Protein AF-A0A3N5VFF6-F1 (afdb_monomer_lite)

pLDDT: mean 72.73, std 22.69, range [23.36, 98.69]

Sequence (533 aa):
MACASLFPSVSPDNQRVAYLEDASLKVKDLASQAVVARWHVPFNTWGRPAWSPTGQELCLGAGSSVGDRTGLWIYRLDHTEPVKVLSSQIMAASWAPDGTKRIFGLRPPYFELWAAKLDPALSTMQALGPGQTLYDHWYQMLRLYTRRIEADPQDAYAYSDRGRYYDYWHERTKADADMRRWSAVMTSRSPSGSRFGTPRGLRRVIDMPFDCELVFSAERPVNAIPTMSVAFGQKGRCEMKLFEIPMIVVSLCGLGVLSSSDGSSVYADVAFGKPVDVKTVIPAINYKHDEALILSYDGLEMYFDSDRPGCHGVADLWLIRRDSIDAEWGPVENLGPVVNAPAPAWEGAPTISVDGLTLYFCSNRSGGQGSVDLYMITRATKKDPWGPPVNLGPKVNSSSFESCPSISSDELELYFQSNRPGGYGGFDVYVSRRATVNGPWGDAVNLGPVVNSAFNDTGLCLSPDGRLLLVQDYGTPRPGGYGGGDLWMTWRASPSNAWGPPVNLGPAINGPGMEASARISPDGSTLYFATIS

Secondary structure (DSSP, 8-state):
--------EE-TTSSEEEEEETTEEEEEETTT--EEEEEE--S---SPPEEPTTSSEEEEEE--SSSTT-EEEEEETT-SS-EEEE-S-EEEEEE-TTSSEEEEEEPTT---EEEEE--TTS-HHHHH-SPPPHHHHHHHHHHHHHHHHHH-TT-HHHHHHHHHHHHHTT-HHHHHHHHHHHHHHHHTT--TT---------------S-------B----BTTB-EEEEEE--TT----EEEEEETTSGGGGGGS----------S----PPPP--HHHH-TT--TTTEEEEEE-TTSSEEEEEE--TT-SSSSEEEEEE-SSTTSPP---EE--TTTSPPTT--EEEEEE-TTS-EEEEEE--TT-SSSBEEEEEE-SSTTSPP---EE--TTT--SSBEEEEEE-TTS-EEEEEE--TT-SSSSEEEEEE-SSTTSPPPPPEE--TTT--SS-EEEEEE-TTS-EEEEEE-SSPPTT--SSB-EEEEE-SSTTSPP---EE--TTT--SSEEEEEEE-TTS--EEEEEE-

Radius of gyration: 28.31 Å; chains: 1; bounding box: 68×70×82 Å

Structure (mmCIF, N/CA/C/O backbone):
data_AF-A0A3N5VFF6-F1
#
_entry.id   AF-A0A3N5VFF6-F1
#
loop_
_atom_site.group_PDB
_atom_site.id
_atom_site.type_symbol
_atom_site.label_atom_id
_atom_site.label_alt_id
_atom_site.label_comp_id
_atom_site.label_asym_id
_atom_site.label_entity_id
_atom_site.label_seq_id
_atom_site.pdbx_PDB_ins_code
_atom_site.Cartn_x
_atom_site.Cartn_y
_atom_site.Cartn_z
_atom_site.occupancy
_atom_site.B_iso_or_equiv
_atom_site.auth_seq_id
_atom_site.auth_comp_id
_atom_site.auth_asym_id
_atom_site.auth_atom_id
_atom_site.pdbx_PDB_model_num
ATOM 1 N N . MET A 1 1 ? -41.816 10.673 -29.113 1.00 23.36 1 MET A N 1
ATOM 2 C CA . MET A 1 1 ? -41.163 11.056 -30.384 1.00 23.36 1 MET A CA 1
ATOM 3 C C . MET A 1 1 ? -39.739 11.473 -30.068 1.00 23.36 1 MET A C 1
ATOM 5 O O . MET A 1 1 ? -39.539 12.169 -29.082 1.00 23.36 1 MET A O 1
ATOM 9 N N . ALA A 1 2 ? -38.780 10.922 -30.809 1.00 26.72 2 ALA A N 1
ATOM 10 C CA . ALA A 1 2 ? -37.349 10.988 -30.538 1.00 26.72 2 ALA A CA 1
ATOM 11 C C . ALA A 1 2 ? -36.836 12.434 -30.495 1.00 26.72 2 ALA A C 1
ATOM 13 O O . ALA A 1 2 ? -36.982 13.173 -31.463 1.00 26.72 2 ALA A O 1
ATOM 14 N N . CYS A 1 3 ? -36.205 12.822 -29.387 1.00 25.45 3 CYS A N 1
ATOM 15 C CA . CYS A 1 3 ? -35.362 14.010 -29.361 1.00 25.45 3 CYS A CA 1
ATOM 16 C C . CYS A 1 3 ? -34.027 13.604 -30.005 1.00 25.45 3 CYS A C 1
ATOM 18 O O . CYS A 1 3 ? -33.113 13.152 -29.321 1.00 25.45 3 CYS A O 1
ATOM 20 N N . ALA A 1 4 ? -33.975 13.623 -31.339 1.00 29.42 4 ALA A N 1
ATOM 21 C CA . ALA A 1 4 ? -32.747 13.420 -32.093 1.00 29.42 4 ALA A CA 1
ATOM 22 C C . ALA A 1 4 ? -31.858 14.655 -31.892 1.00 29.42 4 ALA A C 1
ATOM 24 O O . ALA A 1 4 ? -32.219 15.759 -32.301 1.00 29.42 4 ALA A O 1
ATOM 25 N N . SER A 1 5 ? -30.710 14.493 -31.237 1.00 36.16 5 SER A N 1
ATOM 26 C CA . SER A 1 5 ? -29.667 15.515 -31.210 1.00 36.16 5 SER A CA 1
ATOM 27 C C . SER A 1 5 ? -29.128 15.705 -32.640 1.00 36.16 5 SER A C 1
ATOM 29 O O . SER A 1 5 ? -28.378 14.893 -33.173 1.00 36.16 5 SER A O 1
ATOM 31 N N . LEU A 1 6 ? -29.571 16.796 -33.269 1.00 46.31 6 LEU A N 1
ATOM 32 C CA . LEU A 1 6 ? -29.432 17.216 -34.677 1.00 46.31 6 LEU A CA 1
ATOM 33 C C . LEU A 1 6 ? -28.010 17.578 -35.145 1.00 46.31 6 LEU A C 1
ATOM 35 O O . LEU A 1 6 ? -27.829 18.390 -36.049 1.00 46.31 6 LEU A O 1
ATOM 39 N N . PHE A 1 7 ? -26.971 17.036 -34.526 1.00 54.41 7 PHE A N 1
ATOM 40 C CA . PHE A 1 7 ? -25.658 17.659 -34.592 1.00 54.41 7 PHE A CA 1
ATOM 41 C C . PHE A 1 7 ? -24.614 16.750 -35.266 1.00 54.41 7 PHE A C 1
ATOM 43 O O . PHE A 1 7 ? -23.902 16.025 -34.566 1.00 54.41 7 PHE A O 1
ATOM 50 N N . PRO A 1 8 ? -24.485 16.806 -36.611 1.00 61.19 8 PRO A N 1
ATOM 51 C CA . PRO A 1 8 ? -23.502 16.025 -37.364 1.00 61.19 8 PRO A CA 1
ATOM 52 C C . PRO A 1 8 ? -22.068 16.370 -36.947 1.00 61.19 8 PRO A C 1
ATOM 54 O O . PRO A 1 8 ? -21.819 17.472 -36.455 1.00 61.19 8 PRO A O 1
ATOM 57 N N . SER A 1 9 ? -21.116 15.470 -37.155 1.00 57.06 9 SER A N 1
ATOM 58 C CA . SER A 1 9 ? -19.691 15.725 -36.929 1.00 57.06 9 SER A CA 1
ATOM 59 C C . SER A 1 9 ? -18.876 15.407 -38.170 1.00 57.06 9 SER A C 1
ATOM 61 O O . SER A 1 9 ? -19.140 14.432 -38.872 1.00 57.06 9 SER A O 1
ATOM 63 N N . VAL A 1 10 ? -17.889 16.247 -38.455 1.00 61.72 10 VAL A N 1
ATOM 64 C CA . VAL A 1 10 ? -17.024 16.116 -39.630 1.00 61.72 10 VAL A CA 1
ATOM 65 C C . VAL A 1 10 ? -15.734 15.409 -39.219 1.00 61.72 10 VAL A C 1
ATOM 67 O O . VAL A 1 10 ? -15.238 15.643 -38.115 1.00 61.72 10 VAL A O 1
ATOM 70 N N . SER A 1 11 ? -15.237 14.509 -40.066 1.00 60.34 11 SER A N 1
ATOM 71 C CA . SER A 1 11 ? -13.985 13.788 -39.834 1.00 60.34 11 SER A CA 1
ATOM 72 C C . SER A 1 11 ? -12.781 14.743 -39.826 1.00 60.34 11 SER A C 1
ATOM 74 O O . SER A 1 11 ? -12.844 15.799 -40.455 1.00 60.34 11 SER A O 1
ATOM 76 N N . PRO A 1 12 ? -11.663 14.396 -39.158 1.00 58.72 12 PRO A N 1
ATOM 77 C CA . PRO A 1 12 ? -10.485 15.271 -39.065 1.00 58.72 12 PRO A CA 1
ATOM 78 C C . PRO A 1 12 ? -9.876 15.679 -40.416 1.00 58.72 12 PRO A C 1
ATOM 80 O O . PRO A 1 12 ? -9.291 16.751 -40.532 1.00 58.72 12 PRO A O 1
ATOM 83 N N . ASP A 1 13 ? -10.041 14.846 -41.447 1.00 67.38 13 ASP A N 1
ATOM 84 C CA . ASP A 1 13 ? -9.607 15.105 -42.828 1.00 67.38 13 ASP A CA 1
ATOM 85 C C . ASP A 1 13 ? -10.605 15.951 -43.650 1.00 67.38 13 ASP A C 1
ATOM 87 O O . ASP A 1 13 ? -10.370 16.237 -44.827 1.00 67.38 13 ASP A O 1
ATOM 91 N N . ASN A 1 14 ? -11.727 16.349 -43.043 1.00 65.06 14 ASN A N 1
ATOM 92 C CA . ASN A 1 14 ? -12.839 17.071 -43.659 1.00 65.06 14 ASN A CA 1
ATOM 93 C C . ASN A 1 14 ? -13.476 16.378 -44.878 1.00 65.06 14 ASN A C 1
ATOM 95 O O . ASN A 1 14 ? -14.142 17.039 -45.674 1.00 65.06 14 ASN A O 1
ATOM 99 N N . GLN A 1 15 ? -13.308 15.062 -45.039 1.00 68.19 15 GLN A N 1
ATOM 100 C CA . GLN A 1 15 ? -13.868 14.324 -46.178 1.00 68.19 15 GLN A CA 1
ATOM 101 C C . GLN A 1 15 ? -15.233 13.695 -45.884 1.00 68.19 15 GLN A C 1
ATOM 103 O O . GLN A 1 15 ? -15.997 13.412 -46.806 1.00 68.19 15 GLN A O 1
ATOM 108 N N . ARG A 1 16 ? -15.569 13.450 -44.614 1.00 73.56 16 ARG A N 1
ATOM 109 C CA . ARG A 1 16 ? -16.744 12.659 -44.223 1.00 73.56 16 ARG A CA 1
ATOM 110 C C . ARG A 1 16 ? -17.539 13.345 -43.124 1.00 73.56 16 ARG A C 1
ATOM 112 O O . ARG A 1 16 ? -16.998 14.067 -42.294 1.00 73.56 16 ARG A O 1
ATOM 119 N N . VAL A 1 17 ? -18.841 13.080 -43.091 1.00 72.75 17 VAL A N 1
ATOM 120 C CA . VAL A 1 17 ? -19.748 13.561 -42.045 1.00 72.75 17 VAL A CA 1
ATOM 121 C C . VAL A 1 17 ? -20.517 12.402 -41.422 1.00 72.75 17 VAL A C 1
ATOM 123 O O . VAL A 1 17 ? -21.124 11.598 -42.127 1.00 72.75 17 VAL A O 1
ATOM 126 N N . ALA A 1 18 ? -20.494 12.318 -40.095 1.00 72.88 18 ALA A N 1
ATOM 127 C CA . ALA A 1 18 ? -21.258 11.363 -39.307 1.00 72.88 18 ALA A CA 1
ATOM 128 C C . ALA A 1 18 ? -22.500 12.028 -38.714 1.00 72.88 18 ALA A C 1
ATOM 130 O O . ALA A 1 18 ? -22.427 13.139 -38.187 1.00 72.88 18 ALA A O 1
ATOM 131 N N . TYR A 1 19 ? -23.646 11.358 -38.782 1.00 71.94 19 TYR A N 1
ATOM 132 C CA . TYR A 1 19 ? -24.912 11.885 -38.278 1.00 71.94 19 TYR A CA 1
ATOM 133 C C . TYR A 1 19 ? -25.881 10.769 -37.887 1.00 71.94 19 TYR A C 1
ATOM 135 O O . TYR A 1 19 ? -25.772 9.633 -38.350 1.00 71.94 19 TYR A O 1
ATOM 143 N N . LEU A 1 20 ? -26.828 11.100 -37.009 1.00 72.31 20 LEU A N 1
ATOM 144 C CA . LEU A 1 20 ? -27.875 10.184 -36.566 1.00 72.31 20 LEU A CA 1
ATOM 145 C C . LEU A 1 20 ? -29.160 10.444 -37.351 1.00 72.31 20 LEU A C 1
ATOM 147 O O . LEU A 1 20 ? -29.644 11.571 -37.399 1.00 72.31 20 LEU A O 1
ATOM 151 N N . GLU A 1 21 ? -29.717 9.393 -37.942 1.00 78.00 21 GLU A N 1
ATOM 152 C CA . GLU A 1 21 ? -30.969 9.434 -38.700 1.00 78.00 21 GLU A CA 1
ATOM 153 C C . GLU A 1 21 ? -31.677 8.080 -38.570 1.00 78.00 21 GLU A C 1
ATOM 155 O O . GLU A 1 21 ? -31.049 7.034 -38.748 1.00 78.00 21 GLU A O 1
ATOM 160 N N . ASP A 1 22 ? -32.972 8.087 -38.241 1.00 76.12 22 ASP A N 1
ATOM 161 C CA . ASP A 1 22 ? -33.817 6.888 -38.114 1.00 76.12 22 ASP A CA 1
ATOM 162 C C . ASP A 1 22 ? -33.190 5.762 -37.271 1.00 76.12 22 ASP A C 1
ATOM 164 O O . ASP A 1 22 ? -33.013 4.630 -37.729 1.00 76.12 22 ASP A O 1
ATOM 168 N N . ALA A 1 23 ? -32.785 6.091 -36.036 1.00 76.25 23 ALA A N 1
ATOM 169 C CA . ALA A 1 23 ? -32.113 5.167 -35.110 1.00 76.25 23 ALA A CA 1
ATOM 170 C C . ALA A 1 23 ? -30.872 4.476 -35.717 1.00 76.25 23 ALA A C 1
ATOM 172 O O . ALA A 1 23 ? -30.530 3.347 -35.362 1.00 76.25 23 ALA A O 1
ATOM 173 N N . SER A 1 24 ? -30.208 5.141 -36.663 1.00 83.69 24 SER A N 1
ATOM 174 C CA . SER A 1 24 ? -28.964 4.689 -37.276 1.00 83.69 24 SER A CA 1
ATOM 175 C C . SER A 1 24 ? -27.901 5.778 -37.181 1.00 83.69 24 SER A C 1
ATOM 177 O O . SER A 1 24 ? -28.198 6.951 -37.398 1.00 83.69 24 SER A O 1
ATOM 179 N N . LEU A 1 25 ? -26.655 5.388 -36.927 1.00 87.38 25 LEU A N 1
ATOM 180 C CA . LEU A 1 25 ? -25.487 6.231 -37.169 1.00 87.38 25 LEU A CA 1
ATOM 181 C C . LEU A 1 25 ? -25.057 6.017 -38.619 1.00 87.38 25 LEU A C 1
ATOM 183 O O . LEU A 1 25 ? -24.777 4.884 -39.014 1.00 87.38 25 LEU A O 1
ATOM 187 N N . LYS A 1 26 ? -25.033 7.085 -39.414 1.00 86.12 26 LYS A N 1
ATOM 188 C CA . LYS A 1 26 ? -24.622 7.072 -40.822 1.00 86.12 26 LYS A CA 1
ATOM 189 C C . LYS A 1 26 ? -23.369 7.916 -41.003 1.00 86.12 26 LYS A C 1
ATOM 191 O O . LYS A 1 26 ? -23.223 8.946 -40.349 1.00 86.12 26 LYS A O 1
ATOM 196 N N . VAL A 1 27 ? -22.504 7.501 -41.922 1.00 85.19 27 VAL A N 1
ATOM 197 C CA . VAL A 1 27 ? -21.345 8.275 -42.381 1.00 85.19 27 VAL A CA 1
ATOM 198 C C . VAL A 1 27 ? -21.476 8.497 -43.873 1.00 85.19 27 VAL A C 1
ATOM 200 O O . VAL A 1 27 ? -21.648 7.543 -44.630 1.00 85.19 27 VAL A O 1
ATOM 203 N N . LYS A 1 28 ? -21.389 9.755 -44.293 1.00 82.75 28 LYS A N 1
ATOM 204 C CA . LYS A 1 28 ? -21.497 10.176 -45.687 1.00 82.75 28 LYS A CA 1
ATOM 205 C C . LYS A 1 28 ? -20.187 10.798 -46.143 1.00 82.75 28 LYS A C 1
ATOM 207 O O . LYS A 1 28 ? -19.616 11.618 -45.429 1.00 82.75 28 LYS A O 1
ATOM 212 N N . ASP A 1 29 ? -19.734 10.412 -47.324 1.00 81.19 29 ASP A N 1
ATOM 213 C CA . ASP A 1 29 ? -18.631 11.071 -48.012 1.00 81.19 29 ASP A CA 1
ATOM 214 C C . ASP A 1 29 ? -19.119 12.406 -48.593 1.00 81.19 29 ASP A C 1
ATOM 216 O O . ASP A 1 29 ? -20.156 12.467 -49.258 1.00 81.19 29 ASP A O 1
ATOM 220 N N . LEU A 1 30 ? -18.419 13.497 -48.288 1.00 66.56 30 LEU A N 1
ATOM 221 C CA . LEU A 1 30 ? -18.869 14.849 -48.620 1.00 66.56 30 LEU A CA 1
ATOM 222 C C . LEU A 1 30 ? -18.710 15.171 -50.110 1.00 66.56 30 LEU A C 1
ATOM 224 O O . LEU A 1 30 ? -19.496 15.958 -50.636 1.00 66.56 30 LEU A O 1
ATOM 228 N N . ALA A 1 31 ? -17.757 14.552 -50.808 1.00 73.75 31 ALA A N 1
ATOM 229 C CA . ALA A 1 31 ? -17.547 14.787 -52.235 1.00 73.75 31 ALA A CA 1
ATOM 230 C C . ALA A 1 31 ? -18.576 14.035 -53.095 1.00 73.75 31 ALA A C 1
ATOM 232 O O . ALA A 1 31 ? -19.268 14.630 -53.918 1.00 73.75 31 ALA A O 1
ATOM 233 N N . SER A 1 32 ? -18.712 12.727 -52.879 1.00 88.75 32 SER A N 1
ATOM 234 C CA . SER A 1 32 ? -19.606 11.851 -53.649 1.00 88.75 32 SER A CA 1
ATOM 235 C C . SER A 1 32 ? -21.053 11.864 -53.165 1.00 88.75 32 SER A C 1
ATOM 237 O O . SER A 1 32 ? -21.944 11.392 -53.867 1.00 88.75 32 SER A O 1
ATOM 239 N N . GLN A 1 33 ? -21.293 12.365 -51.950 1.00 82.50 33 GLN A N 1
ATOM 240 C CA . GLN A 1 33 ? -22.573 12.282 -51.249 1.00 82.50 33 GLN A CA 1
ATOM 241 C C . GLN A 1 33 ? -23.048 10.836 -50.980 1.00 82.50 33 GLN A C 1
ATOM 243 O O . GLN A 1 33 ? -24.199 10.634 -50.582 1.00 82.50 33 GLN A O 1
ATOM 248 N N . ALA A 1 34 ? -22.190 9.826 -51.142 1.00 88.56 34 ALA A N 1
ATOM 249 C CA . ALA A 1 34 ? -22.526 8.435 -50.860 1.00 88.56 34 ALA A CA 1
ATOM 250 C C . ALA A 1 34 ? -22.461 8.131 -49.353 1.00 88.56 34 ALA A C 1
ATOM 252 O O . ALA A 1 34 ? -21.608 8.656 -48.635 1.00 88.56 34 ALA A O 1
ATOM 253 N N . VAL A 1 35 ? -23.347 7.257 -48.861 1.00 90.44 35 VAL A N 1
ATOM 254 C CA . VAL A 1 35 ? -23.246 6.714 -47.495 1.00 90.44 35 VAL A CA 1
ATOM 255 C C . VAL A 1 35 ? -22.198 5.607 -47.499 1.00 90.44 35 VAL A C 1
ATOM 257 O O . VAL A 1 35 ? -22.389 4.583 -48.148 1.00 90.44 35 VAL A O 1
ATOM 260 N N . VAL A 1 36 ? -21.102 5.822 -46.776 1.00 89.62 36 VAL A N 1
ATOM 261 C CA . VAL A 1 36 ? -19.944 4.916 -46.730 1.00 89.62 36 VAL A CA 1
ATOM 262 C C . VAL A 1 36 ? -19.963 3.982 -45.522 1.00 89.62 36 VAL A C 1
ATOM 264 O O . VAL A 1 36 ? -19.290 2.960 -45.545 1.00 89.62 36 VAL A O 1
ATOM 267 N N . ALA A 1 37 ? -20.755 4.286 -44.487 1.00 90.50 37 ALA A N 1
ATOM 268 C CA . ALA A 1 37 ? -21.008 3.366 -43.380 1.00 90.50 37 ALA A CA 1
ATOM 269 C C . ALA A 1 37 ? -22.364 3.625 -42.709 1.00 90.50 37 ALA A C 1
ATOM 271 O O . ALA A 1 37 ? -22.865 4.756 -42.697 1.00 90.50 37 ALA A O 1
ATOM 272 N N . ARG A 1 38 ? -22.965 2.571 -42.145 1.00 91.19 38 ARG A N 1
ATOM 273 C CA . ARG A 1 38 ? -24.251 2.629 -41.439 1.00 91.19 38 ARG A CA 1
ATOM 274 C C . ARG A 1 38 ? -24.315 1.581 -40.333 1.00 91.19 38 ARG A C 1
ATOM 276 O O . ARG A 1 38 ? -24.154 0.399 -40.612 1.00 91.19 38 ARG A O 1
ATOM 283 N N . TRP A 1 39 ? -24.675 2.005 -39.123 1.00 91.12 39 TRP A N 1
ATOM 284 C CA . TRP A 1 39 ? -24.912 1.118 -37.979 1.00 91.12 39 TRP A CA 1
ATOM 285 C C . TRP A 1 39 ? -26.257 1.392 -37.329 1.00 91.12 39 TRP A C 1
ATOM 287 O O . TRP A 1 39 ? -26.697 2.539 -37.259 1.00 91.12 39 TRP A O 1
ATOM 297 N N . HIS A 1 40 ? -26.890 0.345 -36.806 1.00 85.62 40 HIS A N 1
ATOM 298 C CA . HIS A 1 40 ? -28.091 0.486 -35.992 1.00 85.62 40 HIS A CA 1
ATOM 299 C C . HIS A 1 40 ? -27.741 0.961 -34.571 1.00 85.62 40 HIS A C 1
ATOM 301 O O . HIS A 1 40 ? -26.785 0.480 -33.964 1.00 85.62 40 HIS A O 1
ATOM 307 N N . VAL A 1 41 ? -28.519 1.903 -34.033 1.00 80.94 41 VAL A N 1
ATOM 308 C CA . VAL A 1 41 ? -28.325 2.521 -32.711 1.00 80.94 41 VAL A CA 1
ATOM 309 C C . VAL A 1 41 ? -29.626 2.378 -31.908 1.00 80.94 41 VAL A C 1
ATOM 311 O O . VAL A 1 41 ? -30.493 3.251 -31.967 1.00 80.94 41 VAL A O 1
ATOM 314 N N . PRO A 1 42 ? -29.812 1.275 -31.156 1.00 65.88 42 PRO A N 1
ATOM 315 C CA . PRO A 1 42 ? -31.091 0.939 -30.524 1.00 65.88 42 PRO A CA 1
ATOM 316 C C . PRO A 1 42 ? -31.298 1.622 -29.154 1.00 65.88 42 PRO A C 1
ATOM 318 O O . PRO A 1 42 ? -31.924 1.044 -28.256 1.00 65.88 42 PRO A O 1
ATOM 321 N N . PHE A 1 43 ? -30.730 2.818 -28.960 1.00 68.38 43 PHE A N 1
ATOM 322 C CA . PHE A 1 43 ? -30.728 3.565 -27.699 1.00 68.38 43 PHE A CA 1
ATOM 323 C C . PHE A 1 43 ? -30.753 5.084 -27.923 1.00 68.38 43 PHE A C 1
ATOM 325 O O . PHE A 1 43 ? -30.345 5.581 -28.970 1.00 68.38 43 PHE A O 1
ATOM 332 N N . ASN A 1 44 ? -31.200 5.833 -26.910 1.00 64.81 44 ASN A N 1
ATOM 333 C CA . ASN A 1 44 ? -31.160 7.294 -26.937 1.00 64.81 44 ASN A CA 1
ATOM 334 C C . ASN A 1 44 ? -29.751 7.801 -26.590 1.00 64.81 44 ASN A C 1
ATOM 336 O O . ASN A 1 44 ? -29.102 7.293 -25.671 1.00 64.81 44 ASN A O 1
ATOM 340 N N . THR A 1 45 ? -29.299 8.839 -27.291 1.00 61.28 45 THR A N 1
ATOM 341 C CA . THR A 1 45 ? -28.017 9.509 -27.038 1.00 61.28 45 THR A CA 1
ATOM 342 C C . THR A 1 45 ? -28.217 11.016 -26.909 1.00 61.28 45 THR A C 1
ATOM 344 O O . THR A 1 45 ? -29.097 11.589 -27.547 1.00 61.28 45 THR A O 1
ATOM 347 N N . TRP A 1 46 ? -27.430 11.643 -26.034 1.00 52.97 46 TRP A N 1
ATOM 348 C CA . TRP A 1 46 ? -27.443 13.091 -25.795 1.00 52.97 46 TRP A CA 1
ATOM 349 C C . TRP A 1 46 ? -26.205 13.782 -26.385 1.00 52.97 46 TRP A C 1
ATOM 351 O O . TRP A 1 46 ? -26.215 14.995 -26.580 1.00 52.97 46 TRP A O 1
ATOM 361 N N . GLY A 1 47 ? -25.151 13.017 -26.683 1.00 56.34 47 GLY A N 1
ATOM 362 C CA . GLY A 1 47 ? -23.919 13.501 -27.300 1.00 56.34 47 GLY A CA 1
ATOM 363 C C . GLY A 1 47 ? -23.968 13.475 -28.829 1.00 56.34 47 GLY A C 1
ATOM 364 O O . GLY A 1 47 ? -24.813 12.816 -29.435 1.00 56.34 47 GLY A O 1
ATOM 365 N N . ARG A 1 48 ? -23.035 14.199 -29.458 1.00 61.22 48 ARG A N 1
ATOM 366 C CA . ARG A 1 48 ? -22.748 14.077 -30.898 1.00 61.22 48 ARG A CA 1
ATOM 367 C C . ARG A 1 48 ? -21.914 12.814 -31.140 1.00 61.22 48 ARG A C 1
ATOM 369 O O . ARG A 1 48 ? -21.144 12.451 -30.249 1.00 61.22 48 ARG A O 1
ATOM 376 N N . PRO A 1 49 ? -21.981 12.187 -32.328 1.00 67.81 49 PRO A N 1
ATOM 377 C CA . PRO A 1 49 ? -20.938 11.260 -32.749 1.00 67.81 49 PRO A CA 1
ATOM 378 C C . PRO A 1 49 ? -19.604 12.009 -32.736 1.00 67.81 49 PRO A C 1
ATOM 380 O O . PRO A 1 49 ? -19.474 13.023 -33.415 1.00 67.81 49 PRO A O 1
ATOM 383 N N . ALA A 1 50 ? -18.630 11.571 -31.952 1.00 70.00 50 ALA A N 1
ATOM 384 C CA . ALA A 1 50 ? -17.286 12.146 -32.006 1.00 70.00 50 ALA A CA 1
ATOM 385 C C . ALA A 1 50 ? -16.423 11.298 -32.942 1.00 70.00 50 ALA A C 1
ATOM 387 O O . ALA A 1 50 ? -16.619 10.085 -32.978 1.00 70.00 50 ALA A O 1
ATOM 388 N N . TRP A 1 51 ? -15.492 11.914 -33.669 1.00 66.38 51 TRP A N 1
ATOM 389 C CA . TRP A 1 51 ? -14.505 11.210 -34.491 1.00 66.38 51 TRP A CA 1
ATOM 390 C C . TRP A 1 51 ? -13.223 10.961 -33.704 1.00 66.38 51 TRP A C 1
ATOM 392 O O . TRP A 1 51 ? -12.783 11.830 -32.948 1.00 66.38 51 TRP A O 1
ATOM 402 N N . SER A 1 52 ? -12.602 9.803 -33.923 1.00 73.06 52 SER A N 1
ATOM 403 C CA . SER A 1 52 ? -11.203 9.612 -33.558 1.00 73.06 52 SER A CA 1
ATOM 404 C C . SER A 1 52 ? -10.314 10.543 -34.392 1.00 73.06 52 SER A C 1
ATOM 406 O O . SER A 1 52 ? -10.671 10.871 -35.528 1.00 73.06 52 SER A O 1
ATOM 408 N N . PRO A 1 53 ? -9.121 10.918 -33.901 1.00 66.38 53 PRO A N 1
ATOM 409 C CA . PRO A 1 53 ? -8.168 11.725 -34.671 1.00 66.38 53 PRO A CA 1
ATOM 410 C C . PRO A 1 53 ? -7.721 11.074 -35.985 1.00 66.38 53 PRO A C 1
ATOM 412 O O . PRO A 1 53 ? -7.376 11.765 -36.936 1.00 66.38 53 PRO A O 1
ATOM 415 N N . THR A 1 54 ? -7.789 9.743 -36.068 1.00 75.38 54 THR A N 1
ATOM 416 C CA . THR A 1 54 ? -7.503 8.981 -37.292 1.00 75.38 54 THR A CA 1
ATOM 417 C C . THR A 1 54 ? -8.631 9.035 -38.327 1.00 75.38 54 THR A C 1
ATOM 419 O O . THR A 1 54 ? -8.440 8.602 -39.462 1.00 75.38 54 THR A O 1
ATOM 422 N N . GLY A 1 55 ? -9.829 9.498 -37.948 1.00 78.25 55 GLY A N 1
ATOM 423 C CA . GLY A 1 55 ? -11.013 9.511 -38.812 1.00 78.25 55 GLY A CA 1
ATOM 424 C C . GLY A 1 55 ? -11.561 8.123 -39.171 1.00 78.25 55 GLY A C 1
ATOM 425 O O . GLY A 1 55 ? -12.404 8.019 -40.059 1.00 78.25 55 GLY A O 1
ATOM 426 N N . GLN A 1 56 ? -11.088 7.056 -38.515 1.00 84.44 56 GLN A N 1
ATOM 427 C CA . GLN A 1 56 ? -11.525 5.674 -38.774 1.00 84.44 56 GLN A CA 1
ATOM 428 C C . GLN A 1 56 ? -12.551 5.157 -37.763 1.00 84.44 56 GLN A C 1
ATOM 430 O O . GLN A 1 56 ? -13.239 4.169 -38.031 1.00 84.44 56 GLN A O 1
ATOM 435 N N . GLU A 1 57 ? -12.678 5.823 -36.614 1.00 86.12 57 GLU A N 1
ATOM 436 C CA . GLU A 1 57 ? -13.588 5.424 -35.548 1.00 86.12 57 GLU A CA 1
ATOM 437 C C . GLU A 1 57 ? -14.491 6.583 -35.122 1.00 86.12 57 GLU A C 1
ATOM 439 O O . GLU A 1 57 ? -14.140 7.762 -35.205 1.00 86.12 57 GLU A O 1
ATOM 444 N N . LEU A 1 58 ? -15.668 6.220 -34.630 1.00 81.50 58 LEU A N 1
ATOM 445 C CA . LEU A 1 58 ? -16.677 7.103 -34.077 1.00 81.50 58 LEU A CA 1
ATOM 446 C C . LEU A 1 58 ? -17.115 6.594 -32.712 1.00 81.50 58 LEU A C 1
ATOM 448 O O . LEU A 1 58 ? -17.072 5.393 -32.436 1.00 81.50 58 LEU A O 1
ATOM 452 N N . CYS A 1 59 ? -17.572 7.498 -31.848 1.00 77.62 59 CYS A N 1
ATOM 453 C CA . CYS A 1 59 ? -18.150 7.083 -30.581 1.00 77.62 59 CYS A CA 1
ATOM 454 C C . CYS A 1 59 ? -19.404 7.818 -30.178 1.00 77.62 59 CYS A C 1
ATOM 456 O O . CYS A 1 59 ? -19.610 8.982 -30.522 1.00 77.62 59 CYS A O 1
ATOM 458 N N . LEU A 1 60 ? -20.217 7.098 -29.406 1.00 76.62 60 LEU A N 1
ATOM 459 C CA . LEU A 1 60 ? -21.460 7.584 -28.838 1.00 76.62 60 LEU A CA 1
ATOM 460 C C . LEU A 1 60 ? -21.623 7.093 -27.401 1.00 76.62 60 LEU A C 1
ATOM 462 O O . LEU A 1 60 ? -21.384 5.925 -27.091 1.00 76.62 60 LEU A O 1
ATOM 466 N N . GLY A 1 61 ? -22.078 7.999 -26.538 1.00 70.56 61 GLY A N 1
ATOM 467 C CA . GLY A 1 61 ? -22.600 7.655 -25.220 1.00 70.56 61 GLY A CA 1
ATOM 468 C C . GLY A 1 61 ? -24.068 7.244 -25.319 1.00 70.56 61 GLY A C 1
ATOM 469 O O . GLY A 1 61 ? -24.860 7.921 -25.980 1.00 70.56 61 GLY A O 1
ATOM 470 N N . ALA A 1 62 ? -24.435 6.142 -24.677 1.00 66.56 62 ALA A N 1
ATOM 471 C CA . ALA A 1 62 ? -25.793 5.623 -24.640 1.00 66.56 62 ALA A CA 1
ATOM 472 C C . ALA A 1 62 ? -26.426 5.837 -23.261 1.00 66.56 62 ALA A C 1
ATOM 474 O O . ALA A 1 62 ? -25.944 5.317 -22.251 1.00 66.56 62 ALA A O 1
ATOM 475 N N . GLY A 1 63 ? -27.554 6.551 -23.233 1.00 58.62 63 GLY A N 1
ATOM 476 C CA . GLY A 1 63 ? -28.374 6.747 -22.041 1.00 58.62 63 GLY A CA 1
ATOM 477 C C . GLY A 1 63 ? -29.731 6.065 -22.197 1.00 58.62 63 GLY A C 1
ATOM 478 O O . GLY A 1 63 ? -30.629 6.619 -22.827 1.00 58.62 63 GLY A O 1
ATOM 479 N N . SER A 1 64 ? -29.906 4.887 -21.596 1.00 52.75 64 SER A N 1
ATOM 480 C CA . SER A 1 64 ? -31.194 4.183 -21.511 1.00 5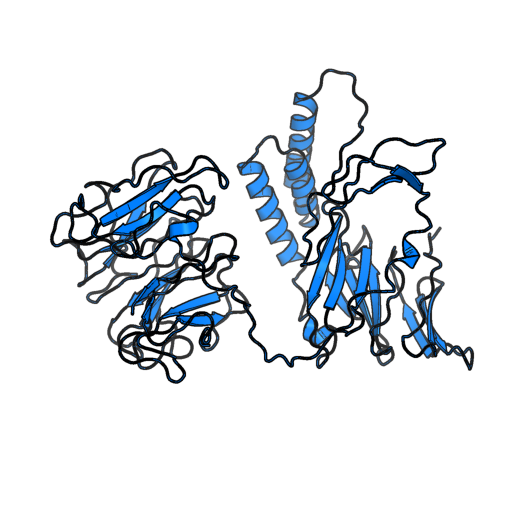2.75 64 SER A CA 1
ATOM 481 C C . SER A 1 64 ? -31.504 3.814 -20.059 1.00 52.75 64 SER A C 1
ATOM 483 O O . SER A 1 64 ? -30.597 3.509 -19.295 1.00 52.75 64 SER A O 1
ATOM 485 N N . SER A 1 65 ? -32.780 3.830 -19.672 1.00 46.34 65 SER A N 1
ATOM 486 C CA . SER A 1 65 ? -33.250 3.284 -18.389 1.00 46.34 65 SER A CA 1
ATOM 487 C C . SER A 1 65 ? -33.731 1.831 -18.504 1.00 46.34 65 SER A C 1
ATOM 489 O O . SER A 1 65 ? -34.276 1.294 -17.547 1.00 46.34 65 SER A O 1
ATOM 491 N N . VAL A 1 66 ? -33.589 1.211 -19.683 1.00 42.44 66 VAL A N 1
ATOM 492 C CA . VAL A 1 66 ? -34.111 -0.128 -19.991 1.00 42.44 66 VAL A CA 1
ATOM 493 C C . VAL A 1 66 ? -33.057 -0.941 -20.762 1.00 42.44 66 VAL A C 1
ATOM 495 O O . VAL A 1 66 ? -32.628 -0.523 -21.843 1.00 42.44 66 VAL A O 1
ATOM 498 N N . GLY A 1 67 ? -32.673 -2.103 -20.214 1.00 51.72 67 GLY A N 1
ATOM 499 C CA . GLY A 1 67 ? -31.755 -3.096 -20.809 1.00 51.72 67 GLY A CA 1
ATOM 500 C C . GLY A 1 67 ? -30.248 -2.777 -20.720 1.00 51.72 67 GLY A C 1
ATOM 501 O O . GLY A 1 67 ? -29.863 -1.684 -20.317 1.00 51.72 67 GLY A O 1
ATOM 502 N N . ASP A 1 68 ? -29.390 -3.713 -21.164 1.00 54.47 68 ASP A N 1
ATOM 503 C CA . ASP A 1 68 ? -27.903 -3.632 -21.154 1.00 54.47 68 ASP A CA 1
ATOM 504 C C . ASP A 1 68 ? -27.307 -2.690 -22.235 1.00 54.47 68 ASP A C 1
ATOM 506 O O . ASP A 1 68 ? -26.253 -2.921 -22.837 1.00 54.47 68 ASP A O 1
ATOM 510 N N . ARG A 1 69 ? -28.032 -1.614 -22.549 1.00 59.62 69 ARG A N 1
ATOM 511 C CA . ARG A 1 69 ? -27.718 -0.705 -23.663 1.00 59.62 69 ARG A CA 1
ATOM 512 C C . ARG A 1 69 ? -27.037 0.590 -23.222 1.00 59.62 69 ARG A C 1
ATOM 514 O O . ARG A 1 69 ? -26.698 1.403 -24.073 1.00 59.62 69 ARG A O 1
ATOM 521 N N . THR A 1 70 ? -26.828 0.794 -21.921 1.00 63.38 70 THR A N 1
ATOM 522 C CA . THR A 1 70 ? -26.076 1.934 -21.371 1.00 63.38 70 THR A CA 1
ATOM 523 C C . THR A 1 70 ? -24.580 1.728 -21.539 1.00 63.38 70 THR A C 1
ATOM 525 O O . THR A 1 70 ? -24.065 0.672 -21.172 1.00 63.38 70 THR A O 1
ATOM 528 N N . GLY A 1 71 ? -23.867 2.729 -22.046 1.00 66.00 71 GLY A N 1
ATOM 529 C CA . GLY A 1 71 ? -22.420 2.617 -22.160 1.00 66.00 71 GLY A CA 1
ATOM 530 C C . GLY A 1 71 ? -21.775 3.541 -23.172 1.00 66.00 71 GLY A C 1
ATOM 531 O O . GLY A 1 71 ? -22.425 4.387 -23.783 1.00 66.00 71 GLY A O 1
ATOM 532 N N . LEU A 1 72 ? -20.473 3.347 -23.345 1.00 72.31 72 LEU A N 1
ATOM 533 C CA . LEU A 1 72 ? -19.687 3.962 -24.397 1.00 72.31 72 LEU A CA 1
ATOM 534 C C . LEU A 1 72 ? -19.527 2.981 -25.552 1.00 72.31 72 LEU A C 1
ATOM 536 O O . LEU A 1 72 ? -18.988 1.888 -25.374 1.00 72.31 72 LEU A O 1
ATOM 540 N N . TRP A 1 73 ? -19.969 3.397 -26.731 1.00 79.12 73 TRP A N 1
ATOM 541 C CA . TRP A 1 73 ? -19.964 2.580 -27.936 1.00 79.12 73 TRP A CA 1
ATOM 542 C C . TRP A 1 73 ? -18.951 3.114 -28.942 1.00 79.12 73 TRP A C 1
ATOM 544 O O . TRP A 1 73 ? -18.843 4.329 -29.130 1.00 79.12 73 TRP A O 1
ATOM 554 N N . ILE A 1 74 ? -18.208 2.201 -29.565 1.00 84.12 74 ILE A N 1
ATOM 555 C CA . ILE A 1 74 ? -17.261 2.452 -30.651 1.00 84.12 74 ILE A CA 1
ATOM 556 C C . ILE A 1 74 ? -17.818 1.886 -31.950 1.00 84.12 74 ILE A C 1
ATOM 558 O O . ILE A 1 74 ? -18.236 0.733 -32.011 1.00 84.12 74 ILE A O 1
ATOM 562 N N . TYR A 1 75 ? -17.779 2.708 -32.990 1.00 87.75 75 TYR A N 1
ATOM 563 C CA . TYR A 1 75 ? -18.191 2.388 -34.347 1.00 87.75 75 TYR A CA 1
ATOM 564 C C . TYR A 1 75 ? -16.967 2.551 -35.236 1.00 87.75 75 TYR A C 1
ATOM 566 O O . TYR A 1 75 ? -16.385 3.632 -35.269 1.00 87.75 75 TYR A O 1
ATOM 574 N N . ARG A 1 76 ? -16.552 1.501 -35.938 1.00 87.19 76 ARG A N 1
ATOM 575 C CA . ARG A 1 76 ? -15.375 1.551 -36.812 1.00 87.19 76 ARG A CA 1
ATOM 576 C C . ARG A 1 76 ? -15.798 1.413 -38.256 1.00 87.19 76 ARG A C 1
ATOM 578 O O . ARG A 1 76 ? -16.584 0.521 -38.551 1.00 87.19 76 ARG A O 1
ATOM 585 N N . LEU A 1 77 ? -15.255 2.240 -39.149 1.00 86.88 77 LEU A N 1
ATOM 586 C CA . LEU A 1 77 ? -15.640 2.235 -40.567 1.00 86.88 77 LEU A CA 1
ATOM 587 C C . LEU A 1 77 ? -15.385 0.894 -41.272 1.00 86.88 77 LEU A C 1
ATOM 589 O O . LEU A 1 77 ? -16.055 0.590 -42.252 1.00 86.88 77 LEU A O 1
ATOM 593 N N . ASP A 1 78 ? -14.446 0.095 -40.770 1.00 82.75 78 ASP A N 1
ATOM 594 C CA . ASP A 1 78 ? -14.077 -1.217 -41.303 1.00 82.75 78 ASP A CA 1
ATOM 595 C C . ASP A 1 78 ? -14.863 -2.393 -40.686 1.00 82.75 78 ASP A C 1
ATOM 597 O O . ASP A 1 78 ? -14.654 -3.533 -41.092 1.00 82.75 78 ASP A O 1
ATOM 601 N N . HIS A 1 79 ? -15.771 -2.149 -39.729 1.00 78.12 79 HIS A N 1
ATOM 602 C CA . HIS A 1 79 ? -16.575 -3.185 -39.065 1.00 78.12 79 HIS A CA 1
ATOM 603 C C . HIS A 1 79 ? -18.077 -2.896 -39.175 1.00 78.12 79 HIS A C 1
ATOM 605 O O . HIS A 1 79 ? -18.536 -1.761 -39.046 1.00 78.12 79 HIS A O 1
ATOM 611 N N . THR A 1 80 ? -18.884 -3.941 -39.362 1.00 74.12 80 THR A N 1
ATOM 612 C CA . THR A 1 80 ? -20.346 -3.821 -39.506 1.00 74.12 80 THR A CA 1
ATOM 613 C C . THR A 1 80 ? -21.092 -3.739 -38.176 1.00 74.12 80 THR A C 1
ATOM 615 O O . THR A 1 80 ? -22.236 -3.289 -38.155 1.00 74.12 80 THR A O 1
ATOM 618 N N . GLU A 1 81 ? -20.466 -4.133 -37.066 1.00 78.12 81 GLU A N 1
ATOM 619 C CA . GLU A 1 81 ? -21.077 -4.128 -35.733 1.00 78.12 81 GLU A CA 1
ATOM 620 C C . GLU A 1 81 ? -20.314 -3.209 -34.765 1.00 78.12 81 GLU A C 1
ATOM 622 O O . GLU A 1 81 ? -19.081 -3.226 -34.744 1.00 78.12 81 GLU A O 1
ATOM 627 N N . PRO A 1 82 ? -21.020 -2.390 -33.961 1.00 82.81 82 PRO A N 1
ATOM 628 C CA . PRO A 1 82 ? -20.383 -1.546 -32.963 1.00 82.81 82 PRO A CA 1
ATOM 629 C C . PRO A 1 82 ? -19.995 -2.331 -31.712 1.00 82.81 82 PRO A C 1
ATOM 631 O O . PRO A 1 82 ? -20.669 -3.278 -31.307 1.00 82.81 82 PRO A O 1
ATOM 634 N N . VAL A 1 83 ? -18.954 -1.862 -31.032 1.00 75.12 83 VAL A N 1
ATOM 635 C CA . VAL A 1 83 ? -18.429 -2.487 -29.816 1.00 75.12 83 VAL A CA 1
ATOM 636 C C . VAL A 1 83 ? -18.738 -1.611 -28.607 1.00 75.12 83 VAL A C 1
ATOM 638 O O . VAL A 1 83 ? -18.405 -0.424 -28.584 1.00 75.12 83 VAL A O 1
ATOM 641 N N . LYS A 1 84 ? -19.351 -2.190 -27.570 1.00 73.06 84 LYS A N 1
ATOM 642 C CA . LYS A 1 84 ? -19.493 -1.540 -26.261 1.00 73.06 84 LYS A CA 1
ATOM 643 C C . LYS A 1 84 ? -18.181 -1.693 -25.497 1.00 73.06 84 LYS A C 1
ATOM 645 O O . LYS A 1 84 ? -17.803 -2.807 -25.153 1.00 73.06 84 LYS A O 1
ATOM 650 N N . VAL A 1 85 ? -17.503 -0.581 -25.228 1.00 64.19 85 VAL A N 1
ATOM 651 C CA . VAL A 1 85 ? -16.190 -0.583 -24.556 1.00 64.19 85 VAL A CA 1
ATOM 652 C C . VAL A 1 85 ? -16.273 -0.214 -23.078 1.00 64.19 85 VAL A C 1
ATOM 654 O O . VAL A 1 85 ? -15.378 -0.554 -22.318 1.00 64.19 85 VAL A O 1
ATOM 657 N N . LEU A 1 86 ? -17.351 0.449 -22.648 1.00 58.91 86 LEU A N 1
ATOM 658 C CA . LEU A 1 86 ? -17.620 0.726 -21.233 1.00 58.91 86 LEU A CA 1
ATOM 659 C C . LEU A 1 86 ? -19.112 0.587 -20.945 1.00 58.91 86 LEU A C 1
ATOM 661 O O . LEU A 1 86 ? -19.930 1.091 -21.713 1.00 58.91 86 LEU A O 1
ATOM 665 N N . SER A 1 87 ? -19.460 -0.028 -19.818 1.00 57.25 87 SER A N 1
ATOM 666 C CA . SER A 1 87 ? -20.841 -0.153 -19.338 1.00 57.25 87 SER A CA 1
ATOM 667 C C . SER A 1 87 ? -21.091 0.862 -18.220 1.00 57.25 87 SER A C 1
ATOM 669 O O . SER A 1 87 ? -20.598 0.685 -17.114 1.00 57.25 87 SER A O 1
ATOM 671 N N . SER A 1 88 ? -21.815 1.950 -18.512 1.00 53.28 88 SER A N 1
ATOM 672 C CA . SER A 1 88 ? -22.249 2.973 -17.537 1.00 53.28 88 SER A CA 1
ATOM 673 C C . SER A 1 88 ? -23.214 3.981 -18.193 1.00 53.28 88 SER A C 1
ATOM 675 O O . SER A 1 88 ? -23.430 3.940 -19.405 1.00 53.28 88 SER A O 1
ATOM 677 N N . GLN A 1 89 ? -23.796 4.916 -17.433 1.00 56.25 89 GLN A N 1
ATOM 678 C CA . GLN A 1 89 ? -24.612 6.013 -17.974 1.00 56.25 89 GLN A CA 1
ATOM 679 C C . GLN A 1 89 ? -23.732 7.118 -18.587 1.00 56.25 89 GLN A C 1
ATOM 681 O O . GLN A 1 89 ? -23.582 8.202 -18.018 1.00 56.25 89 GLN A O 1
ATOM 686 N N . ILE A 1 90 ? -23.153 6.839 -19.757 1.00 60.50 90 ILE A N 1
ATOM 687 C CA . ILE A 1 90 ? -22.274 7.767 -20.477 1.00 60.50 90 ILE A CA 1
ATOM 688 C C . ILE A 1 90 ? -23.102 8.761 -21.298 1.00 60.50 90 ILE A C 1
ATOM 690 O O . ILE A 1 90 ? -23.859 8.369 -22.187 1.00 60.50 90 ILE A O 1
ATOM 694 N N . MET A 1 91 ? -22.949 10.057 -21.021 1.00 55.62 91 MET A N 1
ATOM 695 C CA . MET A 1 91 ? -23.690 11.123 -21.707 1.00 55.62 91 MET A CA 1
ATOM 696 C C . MET A 1 91 ? -23.053 11.540 -23.030 1.00 55.62 91 MET A C 1
ATOM 698 O O . MET A 1 91 ? -23.745 11.710 -24.033 1.00 55.62 91 MET A O 1
ATOM 702 N N . ALA A 1 92 ? -21.739 11.721 -23.022 1.00 58.19 92 ALA A N 1
ATOM 703 C CA . ALA A 1 92 ? -20.958 12.167 -24.163 1.00 58.19 92 ALA A CA 1
ATOM 704 C C . ALA A 1 92 ? -19.537 11.636 -24.022 1.00 58.19 92 ALA A C 1
ATOM 706 O O . ALA A 1 92 ? -19.087 11.367 -22.907 1.00 58.19 92 ALA A O 1
ATOM 707 N N . ALA A 1 93 ? -18.844 11.505 -25.146 1.00 60.69 93 ALA A N 1
ATOM 708 C CA . ALA A 1 93 ? -17.435 11.179 -25.163 1.00 60.69 93 ALA A CA 1
ATOM 709 C C . ALA A 1 93 ? -16.737 11.911 -26.308 1.00 60.69 93 ALA A C 1
ATOM 711 O O . ALA A 1 93 ? -17.349 12.171 -27.342 1.00 60.69 93 ALA A O 1
ATOM 712 N N . SER A 1 94 ? -15.467 12.241 -26.112 1.00 60.75 94 SER A N 1
ATOM 713 C CA . SER A 1 94 ? -14.611 12.863 -27.119 1.00 60.75 94 SER A CA 1
ATOM 714 C C . SER A 1 94 ? -13.189 12.339 -26.986 1.00 60.75 94 SER A C 1
ATOM 716 O O . SER A 1 94 ? -12.769 11.933 -25.900 1.00 60.75 94 SER A O 1
ATOM 718 N N . TRP A 1 95 ? -12.443 12.372 -28.083 1.00 58.91 95 TRP A N 1
ATOM 719 C CA . TRP A 1 95 ? -11.002 12.159 -28.057 1.00 58.91 95 TRP A CA 1
ATOM 720 C C . TRP A 1 95 ? -10.286 13.480 -27.816 1.00 58.91 95 TRP A C 1
ATOM 722 O O . TRP A 1 95 ? -10.775 14.545 -28.205 1.00 58.91 95 TRP A O 1
ATOM 732 N N . ALA A 1 96 ? -9.124 13.393 -27.182 1.00 54.78 96 ALA A N 1
ATOM 733 C CA . ALA A 1 96 ? -8.120 14.429 -27.290 1.00 54.78 96 ALA A CA 1
ATOM 734 C C . ALA A 1 96 ? -7.594 14.475 -28.739 1.00 54.78 96 ALA A C 1
ATOM 736 O O . ALA A 1 96 ? -7.550 13.431 -29.398 1.00 54.78 96 ALA A O 1
ATOM 737 N N . PRO A 1 97 ? -7.204 15.656 -29.250 1.00 52.59 97 PRO A N 1
ATOM 738 C CA . PRO A 1 97 ? -6.743 15.809 -30.632 1.00 52.59 97 PRO A CA 1
ATOM 739 C C . PRO A 1 97 ? -5.550 14.919 -31.012 1.00 52.59 97 PRO A C 1
ATOM 741 O O . PRO A 1 97 ? -5.413 14.548 -32.170 1.00 52.59 97 PRO A O 1
ATOM 744 N N . ASP A 1 98 ? -4.717 14.551 -30.039 1.00 54.12 98 ASP A N 1
ATOM 745 C CA . ASP A 1 98 ? -3.552 13.671 -30.197 1.00 54.12 98 ASP A CA 1
ATOM 746 C C . ASP A 1 98 ? -3.895 12.168 -30.136 1.00 54.12 98 ASP A C 1
ATOM 748 O O . ASP A 1 98 ? -3.034 11.318 -30.340 1.00 54.12 98 ASP A O 1
ATOM 752 N N . GLY A 1 99 ? -5.150 11.822 -29.838 1.00 55.16 99 GLY A N 1
ATOM 753 C CA . GLY A 1 99 ? -5.631 10.444 -29.720 1.00 55.16 99 GLY A CA 1
ATOM 754 C C . GLY A 1 99 ? -5.204 9.731 -28.442 1.00 55.16 99 GLY A C 1
ATOM 755 O O . GLY A 1 99 ? -5.599 8.586 -28.245 1.00 55.16 99 GLY A O 1
ATOM 756 N N . THR A 1 100 ? -4.464 10.398 -27.552 1.00 51.72 100 THR A N 1
ATOM 757 C CA . THR A 1 100 ? -3.851 9.788 -26.359 1.00 51.72 100 THR A CA 1
ATOM 758 C C . THR A 1 100 ? -4.774 9.778 -25.151 1.00 51.72 100 THR A C 1
ATOM 760 O O . THR A 1 100 ? -4.476 9.172 -24.121 1.00 51.72 100 THR A O 1
ATOM 763 N N . LYS A 1 101 ? -5.897 10.492 -25.226 1.00 51.62 101 LYS A N 1
ATOM 764 C CA . LYS A 1 101 ? -6.875 10.566 -24.145 1.00 51.62 101 LYS A CA 1
ATOM 765 C C . LYS A 1 101 ? -8.282 10.539 -24.691 1.00 51.62 101 LYS A C 1
ATOM 767 O O . LYS A 1 101 ? -8.575 11.024 -25.784 1.00 51.62 101 LYS A O 1
ATOM 772 N N . ARG A 1 102 ? -9.180 10.019 -23.871 1.00 59.78 102 ARG A N 1
ATOM 773 C CA . ARG A 1 102 ? -10.605 10.002 -24.127 1.00 59.78 102 ARG A CA 1
ATOM 774 C C . ARG A 1 102 ? -11.353 10.508 -22.921 1.00 59.78 102 ARG A C 1
ATOM 776 O O . ARG A 1 102 ? -11.216 9.957 -21.835 1.00 59.78 102 ARG A O 1
ATOM 783 N N . ILE A 1 103 ? -12.160 11.533 -23.132 1.00 54.72 103 ILE A N 1
ATOM 784 C CA . ILE A 1 103 ? -12.967 12.146 -22.085 1.00 54.72 103 ILE A CA 1
ATOM 785 C C . ILE A 1 103 ? -14.396 11.651 -22.244 1.00 54.72 103 ILE A C 1
ATOM 787 O O . ILE A 1 103 ? -14.913 11.647 -23.359 1.00 54.72 103 ILE A O 1
ATOM 791 N N . PHE A 1 104 ? -15.043 11.244 -21.158 1.00 55.78 104 PHE A N 1
ATOM 792 C CA . PHE A 1 104 ? -16.455 10.888 -21.155 1.00 55.78 104 PHE A CA 1
ATOM 793 C C . PHE A 1 104 ? -17.168 11.386 -19.897 1.00 55.78 104 PHE A C 1
ATOM 795 O O . PHE A 1 104 ? -16.606 11.413 -18.807 1.00 55.78 104 PHE A O 1
ATOM 802 N N . GLY A 1 105 ? -18.418 11.818 -20.067 1.00 52.25 105 GLY A N 1
ATOM 803 C CA . GLY A 1 105 ? -19.243 12.361 -18.987 1.00 52.25 105 GLY A CA 1
ATOM 804 C C . GLY A 1 105 ? -20.204 11.323 -18.407 1.00 52.25 105 GLY A C 1
ATOM 805 O O . GLY A 1 105 ? -20.881 10.633 -19.173 1.00 52.25 105 GLY A O 1
ATOM 806 N N . LEU A 1 106 ? -20.308 11.246 -17.078 1.00 49.06 106 LEU A N 1
ATOM 807 C CA . LEU A 1 106 ? -21.248 10.373 -16.361 1.00 49.06 106 LEU A CA 1
ATOM 808 C C . LEU A 1 106 ? -22.538 11.111 -15.972 1.00 49.06 106 LEU A C 1
ATOM 810 O O . LEU A 1 106 ? -22.513 12.268 -15.554 1.00 49.06 106 LEU A O 1
ATOM 814 N N . ARG A 1 107 ? -23.683 10.428 -16.064 1.00 48.44 107 ARG A N 1
ATOM 815 C CA . ARG A 1 107 ? -24.986 10.940 -15.597 1.00 48.44 107 ARG A CA 1
ATOM 816 C C . ARG A 1 107 ? -25.096 10.867 -14.052 1.00 48.44 107 ARG A C 1
ATOM 818 O O . ARG A 1 107 ? -24.250 10.244 -13.409 1.00 48.44 107 ARG A O 1
ATOM 825 N N . PRO A 1 108 ? -26.107 11.512 -13.426 1.00 41.16 108 PRO A N 1
ATOM 826 C CA . PRO A 1 108 ? -26.444 11.378 -12.020 1.00 41.16 108 PRO A CA 1
ATOM 827 C C . PRO A 1 108 ? -26.224 9.986 -11.411 1.00 41.16 108 PRO A C 1
ATOM 829 O O . PRO A 1 108 ? -26.580 8.988 -12.038 1.00 41.16 108 PRO A O 1
ATOM 832 N N . PRO A 1 109 ? -25.723 9.942 -10.165 1.00 34.69 109 PRO A N 1
ATOM 833 C CA . PRO A 1 109 ? -25.637 11.088 -9.249 1.00 34.69 109 PRO A CA 1
ATOM 834 C C . PRO A 1 109 ? -24.425 12.014 -9.462 1.00 34.69 109 PRO A C 1
ATOM 836 O O . PRO A 1 109 ? -24.376 13.075 -8.849 1.00 34.69 109 PRO A O 1
ATOM 839 N N . TYR A 1 110 ? -23.511 11.675 -10.373 1.00 44.06 110 TYR A N 1
ATOM 840 C CA . TYR A 1 110 ? -22.161 12.236 -10.369 1.00 44.06 110 TYR A CA 1
ATOM 841 C C . TYR A 1 110 ? -21.944 13.483 -11.235 1.00 44.06 110 TYR A C 1
ATOM 843 O O . TYR A 1 110 ? -21.296 14.409 -10.767 1.00 44.06 110 TYR A O 1
ATOM 851 N N . PHE A 1 111 ? -22.512 13.575 -12.447 1.00 46.56 111 PHE A N 1
ATOM 852 C CA . PHE A 1 111 ? -22.184 14.675 -13.383 1.00 46.56 111 PHE A CA 1
ATOM 853 C C . PHE A 1 111 ? -20.663 14.928 -13.470 1.00 46.56 111 PHE A C 1
ATOM 855 O O . PHE A 1 111 ? -20.192 16.059 -13.382 1.00 46.56 111 PHE A O 1
ATOM 862 N N . GLU A 1 112 ? -19.896 13.846 -13.601 1.00 43.56 112 GLU A N 1
ATOM 863 C CA . GLU A 1 112 ? -18.433 13.863 -13.574 1.00 43.56 112 GLU A CA 1
ATOM 864 C C . GLU A 1 112 ? -17.852 13.732 -14.981 1.00 43.56 112 GLU A C 1
ATOM 866 O O . GLU A 1 112 ? -18.411 13.034 -15.832 1.00 43.56 112 GLU A O 1
ATOM 871 N N . LEU A 1 113 ? -16.703 14.370 -15.206 1.00 43.81 113 LEU A N 1
ATOM 872 C CA . LEU A 1 113 ? -15.891 14.210 -16.408 1.00 43.81 113 LEU A CA 1
ATOM 873 C C . LEU A 1 113 ? -14.730 13.269 -16.100 1.00 43.81 113 LEU A C 1
ATOM 875 O O . LEU A 1 113 ? -13.907 13.545 -15.234 1.00 43.81 113 LEU A O 1
ATOM 879 N N . TRP A 1 114 ? -14.679 12.159 -16.821 1.00 43.97 114 TRP A N 1
ATOM 880 C CA . TRP A 1 114 ? -13.661 11.128 -16.676 1.00 43.97 114 TRP A CA 1
ATOM 881 C C . TRP A 1 114 ? -12.745 11.154 -17.891 1.00 43.97 114 TRP A C 1
ATOM 883 O O . TRP A 1 114 ? -13.230 11.278 -19.013 1.00 43.97 114 TRP A O 1
ATOM 893 N N . ALA A 1 115 ? -11.435 11.026 -17.683 1.00 48.88 115 ALA A N 1
ATOM 894 C CA . ALA A 1 115 ? -10.448 10.959 -18.755 1.00 48.88 115 ALA A CA 1
ATOM 895 C C . ALA A 1 115 ? -9.679 9.633 -18.682 1.00 48.88 115 ALA A C 1
ATOM 897 O O . ALA A 1 115 ? -8.984 9.368 -17.705 1.00 48.88 115 ALA A O 1
ATOM 898 N N . ALA A 1 116 ? -9.787 8.808 -19.720 1.00 49.25 116 ALA A N 1
ATOM 899 C CA . ALA A 1 116 ? -8.990 7.600 -19.892 1.00 49.25 116 ALA A CA 1
ATOM 900 C C . ALA A 1 116 ? -7.813 7.887 -20.827 1.00 49.25 116 ALA A C 1
ATOM 902 O O . ALA A 1 116 ? -8.000 8.501 -21.877 1.00 49.25 116 ALA A O 1
ATOM 903 N N . LYS A 1 117 ? -6.608 7.440 -20.465 1.00 51.62 117 LYS A N 1
ATOM 904 C CA . LYS A 1 117 ? -5.462 7.445 -21.383 1.00 51.62 117 LYS A CA 1
ATOM 905 C C . LYS A 1 117 ? -5.649 6.324 -22.415 1.00 51.62 117 LYS A C 1
ATOM 907 O O . LYS A 1 117 ? -6.104 5.240 -22.066 1.00 51.62 117 LYS A O 1
ATOM 912 N N . LEU A 1 118 ? -5.324 6.602 -23.668 1.00 51.72 118 LEU A N 1
ATOM 913 C CA . LEU A 1 118 ? -5.309 5.667 -24.785 1.00 51.72 118 LEU A CA 1
ATOM 914 C C . LEU A 1 118 ? -3.874 5.570 -25.307 1.00 51.72 118 LEU A C 1
ATOM 916 O O . LEU A 1 118 ? -3.185 6.583 -25.404 1.00 51.72 118 LEU A O 1
ATOM 920 N N . ASP A 1 119 ? -3.440 4.362 -25.651 1.00 59.97 119 ASP A N 1
ATOM 921 C CA . ASP A 1 119 ? -2.236 4.158 -26.455 1.00 59.97 119 ASP A CA 1
ATOM 922 C C . ASP A 1 119 ? -2.609 4.337 -27.940 1.00 59.97 119 ASP A C 1
ATOM 924 O O . ASP A 1 119 ? -3.429 3.559 -28.437 1.00 59.97 119 ASP A O 1
ATOM 928 N N . PRO A 1 120 ? -2.051 5.330 -28.661 1.00 58.09 120 PRO A N 1
ATOM 929 C CA . PRO A 1 120 ? -2.347 5.551 -30.077 1.00 58.09 120 PRO A CA 1
ATOM 930 C C . PRO A 1 120 ? -1.920 4.395 -30.994 1.00 58.09 120 PRO A C 1
ATOM 932 O O . PRO A 1 120 ? -2.408 4.307 -32.121 1.00 58.09 120 PRO A O 1
ATOM 935 N N . ALA A 1 121 ? -1.004 3.530 -30.543 1.00 59.06 121 ALA A N 1
ATOM 936 C CA . ALA A 1 121 ? -0.540 2.363 -31.290 1.00 59.06 121 ALA A CA 1
ATOM 937 C C . ALA A 1 121 ? -1.503 1.167 -31.197 1.00 59.06 121 ALA A C 1
ATOM 939 O O . ALA A 1 121 ? -1.394 0.220 -31.980 1.00 59.06 121 ALA A O 1
ATOM 940 N N . LEU A 1 122 ? -2.453 1.200 -30.260 1.00 5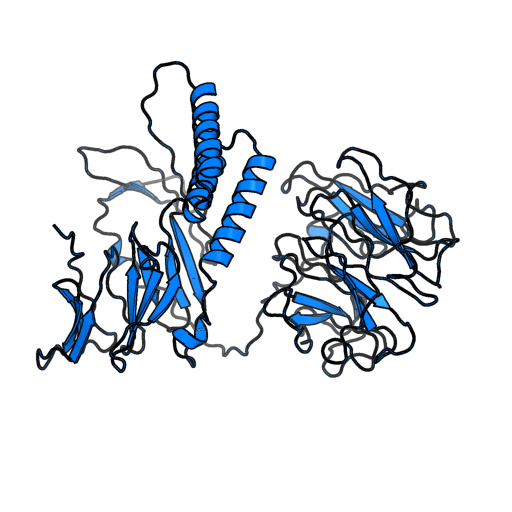2.81 122 LEU A N 1
ATOM 941 C CA . LEU A 1 122 ? -3.456 0.163 -30.050 1.00 52.81 122 LEU A CA 1
ATOM 942 C C . LEU A 1 122 ? -4.828 0.650 -30.526 1.00 52.81 122 LEU A C 1
ATOM 944 O O . LEU A 1 122 ? -5.156 1.832 -30.448 1.00 52.81 122 LEU A O 1
ATOM 948 N N . SER A 1 123 ? -5.683 -0.267 -30.990 1.00 59.12 123 SER A N 1
ATOM 949 C CA . SER A 1 123 ? -7.085 0.102 -31.229 1.00 59.12 123 SER A CA 1
ATOM 950 C C . SER A 1 123 ? -7.729 0.581 -29.924 1.00 59.12 123 SER A C 1
ATOM 952 O O . SER A 1 123 ? -7.383 0.093 -28.845 1.00 59.12 123 SER A O 1
ATOM 954 N N . THR A 1 124 ? -8.725 1.471 -29.999 1.00 56.56 124 THR A N 1
ATOM 955 C CA . THR A 1 124 ? -9.427 1.982 -28.804 1.00 56.56 124 THR A CA 1
ATOM 956 C C . THR A 1 124 ? -9.941 0.848 -27.902 1.00 56.56 124 THR A C 1
ATOM 958 O O . THR A 1 124 ? -9.989 0.980 -26.681 1.00 56.56 124 THR A O 1
ATOM 961 N N . MET A 1 125 ? -10.294 -0.291 -28.502 1.00 57.41 125 MET A N 1
ATOM 962 C CA . MET A 1 125 ? -10.724 -1.505 -27.808 1.00 57.41 125 MET A CA 1
ATOM 963 C C . MET A 1 125 ? -9.583 -2.204 -27.049 1.00 57.41 125 MET A C 1
ATOM 965 O O . MET A 1 125 ? -9.783 -2.655 -25.928 1.00 57.41 125 MET A O 1
ATOM 969 N N . GLN A 1 126 ? -8.389 -2.285 -27.637 1.00 53.56 126 G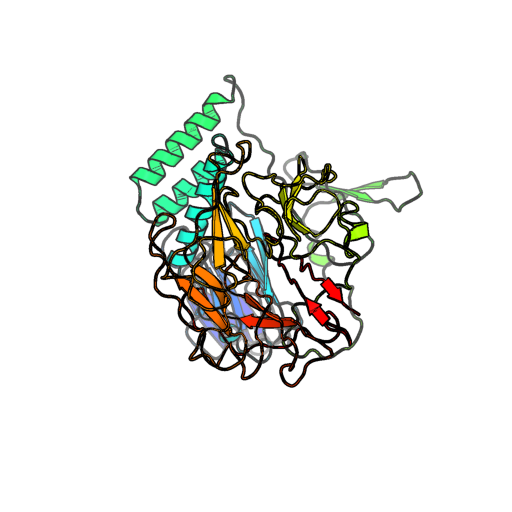LN A N 1
ATOM 970 C CA . GLN A 1 126 ? -7.206 -2.859 -26.988 1.00 53.56 126 GLN A CA 1
ATOM 971 C C . GLN A 1 126 ? -6.671 -1.943 -25.881 1.00 53.56 126 GLN A C 1
ATOM 973 O O . GLN A 1 126 ? -6.284 -2.435 -24.827 1.00 53.56 126 GLN A O 1
ATOM 978 N N . ALA A 1 127 ? -6.710 -0.624 -26.095 1.00 52.97 127 ALA A N 1
ATOM 979 C CA . ALA A 1 127 ? -6.235 0.369 -25.133 1.00 52.97 127 ALA A CA 1
ATOM 980 C C . ALA A 1 127 ? -7.109 0.459 -23.868 1.00 52.97 127 ALA A C 1
ATOM 982 O O . ALA A 1 127 ? -6.596 0.705 -22.782 1.00 52.97 127 ALA A O 1
ATOM 983 N N . LEU A 1 128 ? -8.426 0.256 -23.992 1.00 50.47 128 LEU A N 1
ATOM 984 C CA . LEU A 1 128 ? -9.352 0.296 -22.852 1.00 50.47 128 LEU A CA 1
ATOM 985 C C . LEU A 1 128 ? -9.524 -1.059 -22.140 1.00 50.47 128 LEU A C 1
ATOM 987 O O . LEU A 1 128 ? -10.081 -1.091 -21.043 1.00 50.47 128 LEU A O 1
ATOM 991 N N . GLY A 1 129 ? -9.031 -2.155 -22.729 1.00 46.22 129 GLY A N 1
ATOM 992 C CA . GLY A 1 129 ? -9.154 -3.514 -22.192 1.00 46.22 129 GLY A CA 1
ATOM 993 C C . GLY A 1 129 ? -10.596 -4.058 -22.182 1.00 46.22 129 GLY A C 1
ATOM 994 O O . GLY A 1 129 ? -11.543 -3.352 -22.541 1.00 46.22 129 GLY A O 1
ATOM 995 N N . PRO A 1 130 ? -10.809 -5.330 -21.787 1.00 42.34 130 PRO A N 1
ATOM 996 C CA . PRO A 1 130 ? -12.153 -5.843 -21.547 1.00 42.34 130 PRO A CA 1
ATOM 997 C C . PRO A 1 130 ? -12.735 -5.118 -20.326 1.00 42.34 130 PRO A C 1
ATOM 999 O O . PRO A 1 130 ? -12.196 -5.209 -19.224 1.00 42.34 130 PRO A O 1
ATOM 1002 N N . GLY A 1 131 ? -13.800 -4.343 -20.541 1.00 46.09 131 GLY A N 1
ATOM 1003 C CA . GLY A 1 131 ? -14.403 -3.496 -19.511 1.00 46.09 131 GLY A CA 1
ATOM 1004 C C . GLY A 1 131 ? -14.805 -4.264 -18.246 1.00 46.09 131 GLY A C 1
ATOM 1005 O O . GLY A 1 131 ? -15.116 -5.453 -18.298 1.00 46.09 131 GLY A O 1
ATOM 1006 N N . GLN A 1 132 ? -14.831 -3.558 -17.108 1.00 45.66 132 GLN A N 1
ATOM 1007 C CA . GLN A 1 132 ? -15.405 -4.073 -15.860 1.00 45.66 132 GLN A CA 1
ATOM 1008 C C . GLN A 1 132 ? -16.788 -4.665 -16.130 1.00 45.66 132 GLN A C 1
ATOM 1010 O O . GLN A 1 132 ? -17.600 -4.064 -16.850 1.00 45.66 132 GLN A O 1
ATOM 1015 N N . THR A 1 133 ? -17.072 -5.831 -15.549 1.00 46.50 133 THR A N 1
ATOM 1016 C CA . THR A 1 133 ? -18.416 -6.379 -15.667 1.00 46.50 133 THR A CA 1
ATOM 1017 C C . THR A 1 133 ? -19.383 -5.471 -14.913 1.00 46.50 133 THR A C 1
ATOM 1019 O O . THR A 1 133 ? -19.034 -4.812 -13.931 1.00 46.50 133 THR A O 1
ATOM 1022 N N . LEU A 1 134 ? -20.628 -5.419 -15.381 1.00 45.75 134 LEU A N 1
ATOM 1023 C CA . LEU A 1 134 ? -21.688 -4.642 -14.738 1.00 45.75 134 LEU A CA 1
ATOM 1024 C C . LEU A 1 134 ? -21.836 -5.015 -13.248 1.00 45.75 134 LEU A C 1
ATOM 1026 O O . LEU A 1 134 ? -22.090 -4.158 -12.404 1.00 45.75 134 LEU A O 1
ATOM 1030 N N . TYR A 1 135 ? -21.585 -6.287 -12.942 1.00 49.97 135 TYR A N 1
ATOM 1031 C CA . TYR A 1 135 ? -21.592 -6.851 -11.602 1.00 49.97 135 TYR A CA 1
ATOM 1032 C C . TYR A 1 135 ? -20.459 -6.302 -10.720 1.00 49.97 135 TYR A C 1
ATOM 1034 O O . TYR A 1 135 ? -20.715 -5.883 -9.591 1.00 49.97 135 TYR A O 1
ATOM 1042 N N . ASP A 1 136 ? -19.231 -6.220 -11.245 1.00 51.66 136 ASP A N 1
ATOM 1043 C CA . ASP A 1 136 ? -18.077 -5.675 -10.513 1.00 51.66 136 ASP A CA 1
ATOM 1044 C C . ASP A 1 136 ? -18.290 -4.206 -10.142 1.00 51.66 136 ASP A C 1
ATOM 1046 O O . ASP A 1 136 ? -17.997 -3.781 -9.022 1.00 51.66 136 ASP A O 1
ATOM 1050 N N . HIS A 1 137 ? -18.863 -3.433 -11.066 1.00 53.59 137 HIS A N 1
ATOM 1051 C CA . HIS A 1 137 ? -19.184 -2.034 -10.826 1.00 53.59 137 HIS A CA 1
ATOM 1052 C C . HIS A 1 137 ? -20.274 -1.877 -9.756 1.00 53.59 137 HIS A C 1
ATOM 1054 O O . HIS A 1 137 ? -20.091 -1.132 -8.792 1.00 53.59 137 HIS A O 1
ATOM 1060 N N . TRP A 1 138 ? -21.391 -2.604 -9.871 1.00 58.34 138 TRP A N 1
ATOM 1061 C CA . TRP A 1 138 ? -22.458 -2.557 -8.865 1.00 58.34 138 TRP A CA 1
ATOM 1062 C C . TRP A 1 138 ? -21.954 -2.931 -7.475 1.00 58.34 138 TRP A C 1
ATOM 1064 O O . TRP A 1 138 ? -22.323 -2.285 -6.492 1.00 58.34 138 TRP A O 1
ATOM 1074 N N . TYR A 1 139 ? -21.068 -3.923 -7.391 1.00 64.19 139 TYR A N 1
ATOM 1075 C CA . TYR A 1 139 ? -20.492 -4.367 -6.128 1.00 64.19 139 TYR A CA 1
ATOM 1076 C C . TYR A 1 139 ? -19.669 -3.267 -5.454 1.00 64.19 139 TYR A C 1
ATOM 1078 O O . TYR A 1 139 ? -19.824 -3.007 -4.256 1.00 64.19 139 TYR A O 1
ATOM 1086 N N . GLN A 1 140 ? -18.842 -2.561 -6.225 1.00 55.66 140 GLN A N 1
ATOM 1087 C CA . GLN A 1 140 ? -18.061 -1.433 -5.722 1.00 55.66 140 GLN A CA 1
ATOM 1088 C C . GLN A 1 140 ? -18.953 -0.271 -5.268 1.00 55.66 140 GLN A C 1
ATOM 1090 O O . GLN A 1 140 ? -18.717 0.300 -4.199 1.00 55.66 140 GLN A O 1
ATOM 1095 N N . MET A 1 141 ? -20.013 0.041 -6.020 1.00 62.06 141 MET A N 1
ATOM 1096 C CA . MET A 1 141 ? -20.942 1.117 -5.662 1.00 62.06 141 MET A CA 1
ATOM 1097 C C . MET A 1 141 ? -21.723 0.805 -4.384 1.00 62.06 141 MET A C 1
ATOM 1099 O O . MET A 1 141 ? -21.829 1.662 -3.504 1.00 62.06 141 MET A O 1
ATOM 1103 N N . LEU A 1 142 ? -22.202 -0.431 -4.218 1.00 73.12 142 LEU A N 1
ATOM 1104 C CA . LEU A 1 142 ? -22.868 -0.860 -2.985 1.00 73.12 142 LEU A CA 1
ATOM 1105 C C . LEU A 1 142 ? -21.953 -0.728 -1.762 1.00 73.12 142 LEU A C 1
ATOM 1107 O O . LEU A 1 142 ? -22.392 -0.235 -0.717 1.00 73.12 142 LEU A O 1
ATOM 1111 N N . ARG A 1 143 ? -20.672 -1.099 -1.888 1.00 68.00 143 ARG A N 1
ATOM 1112 C CA . ARG A 1 143 ? -19.673 -0.915 -0.821 1.00 68.00 143 ARG A CA 1
ATOM 1113 C C . ARG A 1 143 ? -19.420 0.557 -0.510 1.00 68.00 143 ARG A C 1
ATOM 1115 O O . ARG A 1 143 ? -19.377 0.930 0.660 1.00 68.00 143 ARG A O 1
ATOM 1122 N N . LEU A 1 144 ? -19.282 1.405 -1.531 1.00 62.44 144 LEU A N 1
ATOM 1123 C CA . LEU A 1 144 ? -19.071 2.843 -1.348 1.00 62.44 144 LEU A CA 1
ATOM 1124 C C . LEU A 1 144 ? -20.195 3.479 -0.525 1.00 62.44 144 LEU A C 1
ATOM 1126 O O . LEU A 1 144 ? -19.923 4.153 0.467 1.00 62.44 144 LEU A O 1
ATOM 1130 N N . TYR A 1 145 ? -21.451 3.264 -0.915 1.00 60.75 145 TYR A N 1
ATOM 1131 C CA . TYR A 1 145 ? -22.566 3.892 -0.212 1.00 60.75 145 TYR A CA 1
ATOM 1132 C C . TYR A 1 145 ? -22.826 3.283 1.159 1.00 60.75 145 TYR A C 1
ATOM 1134 O O . TYR A 1 145 ? -23.284 3.988 2.051 1.00 60.75 145 TYR A O 1
ATOM 1142 N N . THR A 1 146 ? -22.481 2.011 1.355 1.00 81.00 146 THR A N 1
ATOM 1143 C CA . THR A 1 146 ? -22.515 1.398 2.686 1.00 81.00 146 THR A CA 1
ATOM 1144 C C . THR A 1 146 ? -21.554 2.099 3.635 1.00 81.00 146 THR A C 1
ATOM 1146 O O . THR A 1 146 ? -22.000 2.565 4.679 1.00 81.00 146 THR A O 1
ATOM 1149 N N . ARG A 1 147 ? -20.304 2.326 3.214 1.00 72.62 147 ARG A N 1
ATOM 1150 C CA . ARG A 1 147 ? -19.332 3.092 4.009 1.00 72.62 147 ARG A CA 1
ATOM 1151 C C . ARG A 1 147 ? -19.792 4.523 4.288 1.00 72.62 147 ARG A C 1
ATOM 1153 O O . ARG A 1 147 ? -19.612 5.018 5.392 1.00 72.62 147 ARG A O 1
ATOM 1160 N N . ARG A 1 148 ? -20.418 5.195 3.312 1.00 69.94 148 ARG A N 1
ATOM 1161 C CA . ARG A 1 148 ? -20.970 6.549 3.518 1.00 69.94 148 ARG A CA 1
ATOM 1162 C C . ARG A 1 148 ? -22.090 6.576 4.555 1.00 69.94 148 ARG A C 1
ATOM 1164 O O . ARG A 1 148 ? -22.140 7.506 5.346 1.00 69.94 148 ARG A O 1
ATOM 1171 N N . ILE A 1 149 ? -22.957 5.567 4.562 1.00 83.06 149 ILE A N 1
ATOM 1172 C CA . ILE A 1 149 ? -24.052 5.441 5.531 1.00 83.06 149 ILE A CA 1
ATOM 1173 C C . ILE A 1 149 ? -23.531 5.110 6.933 1.00 83.06 149 ILE A C 1
ATOM 1175 O O . ILE A 1 149 ? -24.081 5.596 7.917 1.00 83.06 149 ILE A O 1
ATOM 1179 N N . GLU A 1 150 ? -22.489 4.287 7.034 1.00 83.62 150 GLU A N 1
ATOM 1180 C CA . GLU A 1 150 ? -21.823 3.986 8.306 1.00 83.62 150 GLU A CA 1
ATOM 1181 C C . GLU A 1 150 ? -21.121 5.225 8.873 1.00 83.62 150 GLU A C 1
ATOM 1183 O O . GLU A 1 150 ? -21.220 5.489 10.069 1.00 83.62 150 GLU A O 1
ATOM 1188 N N . ALA A 1 151 ? -20.472 6.014 8.009 1.00 65.25 151 ALA A N 1
ATOM 1189 C CA . ALA A 1 151 ? -19.797 7.253 8.385 1.00 65.25 151 ALA A CA 1
ATOM 1190 C C . ALA A 1 151 ? -20.773 8.389 8.744 1.00 65.25 151 ALA A C 1
ATOM 1192 O O . ALA A 1 151 ? -20.537 9.122 9.702 1.00 65.25 151 ALA A O 1
ATOM 1193 N N . ASP A 1 152 ? -21.874 8.534 8.001 1.00 76.31 152 ASP A N 1
ATOM 1194 C CA . ASP A 1 152 ? -22.950 9.480 8.298 1.00 76.31 152 ASP A CA 1
ATOM 1195 C C . ASP A 1 152 ? -24.325 8.808 8.127 1.00 76.31 152 ASP A C 1
ATOM 1197 O O . ASP A 1 152 ? -24.904 8.794 7.032 1.00 76.31 152 ASP A O 1
ATOM 1201 N N . PRO A 1 153 ? -24.920 8.304 9.225 1.00 87.88 153 PRO A N 1
ATOM 1202 C CA . PRO A 1 153 ? -26.257 7.715 9.197 1.00 87.88 153 PRO A CA 1
ATOM 1203 C C . PRO A 1 153 ? -27.381 8.694 8.819 1.00 87.88 153 PRO A C 1
ATOM 1205 O O . PRO A 1 153 ? -28.529 8.258 8.681 1.00 87.88 153 PRO A O 1
ATOM 1208 N N . GLN A 1 154 ? -27.085 9.993 8.690 1.00 78.38 154 GLN A N 1
ATOM 1209 C CA . GLN A 1 154 ? -27.986 11.048 8.221 1.00 78.38 154 GLN A CA 1
ATOM 1210 C C . GLN A 1 154 ? -27.727 11.449 6.755 1.00 78.38 154 GLN A C 1
ATOM 1212 O O . GLN A 1 154 ? -28.391 12.361 6.252 1.00 78.38 154 GLN A O 1
ATOM 1217 N N . ASP A 1 155 ? -26.829 10.768 6.034 1.00 70.19 155 ASP A N 1
ATOM 1218 C CA . ASP A 1 155 ? -26.623 10.971 4.598 1.00 70.19 155 ASP A CA 1
ATOM 1219 C C . ASP A 1 155 ? -27.771 10.332 3.804 1.00 70.19 155 ASP A C 1
ATOM 1221 O O . ASP A 1 155 ? -27.690 9.216 3.284 1.00 70.19 155 ASP A O 1
ATOM 1225 N N . ALA A 1 156 ? -28.888 11.057 3.717 1.00 58.84 156 ALA A N 1
ATOM 1226 C CA . ALA A 1 156 ? -30.073 10.619 2.991 1.00 58.84 156 ALA A CA 1
ATOM 1227 C C . ALA A 1 156 ? -29.727 10.209 1.545 1.00 58.84 156 ALA A C 1
ATOM 1229 O O . ALA A 1 156 ? -30.222 9.201 1.037 1.00 58.84 156 ALA A O 1
ATOM 1230 N N . TYR A 1 157 ? -28.855 10.961 0.873 1.00 58.50 157 TYR A N 1
ATOM 1231 C CA . TYR A 1 157 ? -28.520 10.706 -0.525 1.00 58.50 157 TYR A CA 1
ATOM 1232 C C . TYR A 1 157 ? -27.760 9.392 -0.706 1.00 58.50 157 TYR A C 1
ATOM 1234 O O . TYR A 1 157 ? -28.020 8.691 -1.681 1.00 58.50 157 TYR A O 1
ATOM 1242 N N . ALA A 1 158 ? -26.922 8.998 0.256 1.00 57.72 158 ALA A N 1
ATOM 1243 C CA . ALA A 1 158 ? -26.286 7.684 0.239 1.00 57.72 158 ALA A CA 1
ATOM 1244 C C . ALA A 1 158 ? -27.305 6.535 0.342 1.00 57.72 158 ALA A C 1
ATOM 1246 O O . ALA A 1 158 ? -27.172 5.556 -0.389 1.00 57.72 158 ALA A O 1
ATOM 1247 N N . TYR A 1 159 ? -28.361 6.667 1.157 1.00 60.25 159 TYR A N 1
ATOM 1248 C CA . TYR A 1 159 ? -29.464 5.693 1.182 1.00 60.25 159 TYR A CA 1
ATOM 1249 C C . TYR A 1 159 ? -30.223 5.648 -0.152 1.00 60.25 159 TYR A C 1
ATOM 1251 O O . TYR A 1 159 ? -30.466 4.572 -0.691 1.00 60.25 159 TYR A O 1
ATOM 1259 N N . SER A 1 160 ? -30.566 6.803 -0.731 1.00 60.75 160 SER A N 1
ATOM 1260 C CA . SER A 1 160 ? -31.259 6.843 -2.027 1.00 60.75 160 SER A CA 1
ATOM 1261 C C . SER A 1 160 ? -30.420 6.207 -3.141 1.00 60.75 160 SER A C 1
ATOM 1263 O O . SER A 1 160 ? -30.922 5.416 -3.939 1.00 60.75 160 SER A O 1
ATOM 1265 N N . ASP A 1 161 ? -29.127 6.505 -3.192 1.00 55.66 161 ASP A N 1
ATOM 1266 C CA . ASP A 1 161 ? -28.274 5.976 -4.245 1.00 55.66 161 ASP A CA 1
ATOM 1267 C C . ASP A 1 161 ? -27.965 4.485 -4.039 1.00 55.66 161 ASP A C 1
ATOM 1269 O O . ASP A 1 161 ? -28.092 3.721 -4.996 1.00 55.66 161 ASP A O 1
ATOM 1273 N N . ARG A 1 162 ? -27.682 4.021 -2.809 1.00 79.94 162 ARG A N 1
ATOM 1274 C CA . ARG A 1 162 ? -27.503 2.584 -2.520 1.00 79.94 162 ARG A CA 1
ATOM 1275 C C . ARG A 1 162 ? -28.756 1.773 -2.837 1.00 79.94 162 ARG A C 1
ATOM 1277 O O . ARG A 1 162 ? -28.651 0.711 -3.448 1.00 79.94 162 ARG A O 1
ATOM 1284 N N . GLY A 1 163 ? -29.936 2.307 -2.515 1.00 62.41 163 GLY A N 1
ATOM 1285 C CA . GLY A 1 163 ? -31.209 1.664 -2.826 1.00 62.41 163 GLY A CA 1
ATOM 1286 C C . GLY A 1 163 ? -31.418 1.435 -4.327 1.00 62.41 163 GLY A C 1
ATOM 1287 O O . GLY A 1 163 ? -31.933 0.390 -4.713 1.00 62.41 163 GLY A O 1
ATOM 1288 N N . ARG A 1 164 ? -30.948 2.343 -5.196 1.00 52.16 164 ARG A N 1
ATOM 1289 C CA . ARG A 1 164 ? -30.984 2.133 -6.658 1.00 52.16 164 ARG A CA 1
ATOM 1290 C C . ARG A 1 164 ? -30.069 0.997 -7.111 1.00 52.16 164 ARG A C 1
ATOM 1292 O O . ARG A 1 164 ? -30.456 0.232 -7.985 1.00 52.16 164 ARG A O 1
ATOM 1299 N N . TYR A 1 165 ? -28.882 0.864 -6.518 1.00 59.62 165 TYR A N 1
ATOM 1300 C CA . TYR A 1 165 ? -27.974 -0.240 -6.846 1.00 59.62 165 TYR A CA 1
ATOM 1301 C C . TYR A 1 165 ? -28.475 -1.589 -6.316 1.00 59.62 165 TYR A C 1
ATOM 1303 O O . TYR A 1 165 ? -28.305 -2.596 -6.998 1.00 59.62 165 TYR A O 1
ATOM 1311 N N . TYR A 1 166 ? -29.166 -1.621 -5.171 1.00 71.88 166 TYR A N 1
ATOM 1312 C CA . TYR A 1 166 ? -29.880 -2.824 -4.731 1.00 71.88 166 TYR A CA 1
ATOM 1313 C C . TYR A 1 166 ? -31.015 -3.208 -5.690 1.00 71.88 166 TYR A C 1
ATOM 1315 O O . TYR A 1 166 ? -31.194 -4.391 -5.964 1.00 71.88 166 TYR A O 1
ATOM 1323 N N . ASP A 1 167 ? -31.742 -2.238 -6.254 1.00 57.53 167 ASP A N 1
ATOM 1324 C CA . ASP A 1 167 ? -32.774 -2.506 -7.268 1.00 57.53 167 ASP A CA 1
ATOM 1325 C C . ASP A 1 167 ? -32.170 -3.068 -8.569 1.00 57.53 167 ASP A C 1
ATOM 1327 O O . ASP A 1 167 ? -32.697 -4.028 -9.134 1.00 57.53 167 ASP A O 1
ATOM 1331 N N . TYR A 1 168 ? -31.003 -2.564 -8.993 1.00 55.78 168 TYR A N 1
ATOM 1332 C CA . TYR A 1 168 ? -30.242 -3.136 -10.115 1.00 55.78 168 TYR A CA 1
ATOM 1333 C C . TYR A 1 168 ? -29.756 -4.567 -9.850 1.00 55.78 168 TYR A C 1
ATOM 1335 O O . TYR A 1 168 ? -29.681 -5.363 -10.781 1.00 55.78 168 TYR A O 1
ATOM 1343 N N . TRP A 1 169 ? -29.503 -4.920 -8.586 1.00 61.94 169 TRP A N 1
ATOM 1344 C CA . TRP A 1 169 ? -29.200 -6.290 -8.152 1.00 61.94 169 TRP A CA 1
ATOM 1345 C C . TRP A 1 169 ? -30.457 -7.153 -7.952 1.00 61.94 169 TRP A C 1
ATOM 1347 O O . TRP A 1 169 ? -30.379 -8.281 -7.476 1.00 61.94 169 TRP A O 1
ATOM 1357 N N . HIS A 1 170 ? -31.645 -6.636 -8.273 1.00 69.62 170 HIS A N 1
ATOM 1358 C CA . HIS A 1 170 ? -32.926 -7.288 -7.991 1.00 69.62 170 HIS A CA 1
ATOM 1359 C C . HIS A 1 170 ? -33.170 -7.571 -6.492 1.00 69.62 170 HIS A C 1
ATOM 1361 O O . HIS A 1 170 ? -34.039 -8.364 -6.129 1.00 69.62 170 HIS A O 1
ATOM 1367 N N . GLU A 1 171 ? -32.471 -6.876 -5.591 1.00 70.88 171 GLU A N 1
ATOM 1368 C CA . GLU A 1 171 ? -32.635 -6.958 -4.136 1.00 70.88 171 GLU A CA 1
ATOM 1369 C C . GLU A 1 171 ? -33.688 -5.953 -3.639 1.00 70.88 171 GLU A C 1
ATOM 1371 O O . GLU A 1 171 ? -33.434 -5.084 -2.799 1.00 70.88 171 GLU A O 1
ATOM 1376 N N . ARG A 1 172 ? -34.913 -6.084 -4.157 1.00 64.06 172 ARG A N 1
ATOM 1377 C CA . ARG A 1 172 ? -36.005 -5.113 -3.971 1.00 64.06 172 ARG A CA 1
ATOM 1378 C C . ARG A 1 172 ? -36.318 -4.795 -2.507 1.00 64.06 172 ARG A C 1
ATOM 1380 O O . ARG A 1 172 ? -36.551 -3.646 -2.155 1.00 64.06 172 ARG A O 1
ATOM 1387 N N . THR A 1 173 ? -36.237 -5.793 -1.629 1.00 76.69 173 THR A N 1
ATOM 1388 C CA . THR A 1 173 ? -36.445 -5.615 -0.183 1.00 76.69 173 THR A CA 1
ATOM 1389 C C . THR A 1 173 ? -35.430 -4.651 0.437 1.00 76.69 173 THR A C 1
ATOM 1391 O O . THR A 1 173 ? -35.798 -3.845 1.295 1.00 76.69 173 THR A O 1
ATOM 1394 N N . LYS A 1 174 ? -34.163 -4.710 0.004 1.00 81.00 174 LYS A N 1
ATOM 1395 C CA . LYS A 1 174 ? -33.105 -3.809 0.481 1.00 81.00 174 LYS A CA 1
ATOM 1396 C C . LYS A 1 174 ? -33.240 -2.423 -0.143 1.00 81.00 174 LYS A C 1
ATOM 1398 O O . LYS A 1 174 ? -33.115 -1.434 0.573 1.00 81.00 174 LYS A O 1
ATOM 1403 N N . ALA A 1 175 ? -33.589 -2.355 -1.429 1.00 63.38 175 ALA A N 1
ATOM 1404 C CA . ALA A 1 175 ? -33.900 -1.098 -2.106 1.00 63.38 175 ALA A CA 1
ATOM 1405 C C . ALA A 1 175 ? -35.029 -0.332 -1.391 1.00 63.38 175 ALA A C 1
ATOM 1407 O O . ALA A 1 175 ? -34.864 0.834 -1.034 1.00 63.38 175 ALA A O 1
ATOM 1408 N N . ASP A 1 176 ? -36.139 -1.008 -1.086 1.00 68.12 176 ASP A N 1
ATOM 1409 C CA . ASP A 1 176 ? -37.278 -0.422 -0.376 1.00 68.12 176 ASP A CA 1
ATOM 1410 C C . ASP A 1 176 ? -36.918 0.005 1.057 1.00 68.12 176 ASP A C 1
ATOM 1412 O O . ASP A 1 176 ? -37.422 1.013 1.558 1.00 68.12 176 ASP A O 1
ATOM 1416 N N . ALA A 1 177 ? -36.049 -0.747 1.741 1.00 75.06 177 ALA A N 1
ATOM 1417 C CA . ALA A 1 177 ? -35.576 -0.400 3.080 1.00 75.06 177 ALA A CA 1
ATOM 1418 C C . ALA A 1 177 ? -34.729 0.881 3.074 1.00 75.06 177 ALA A C 1
ATOM 1420 O O . ALA A 1 177 ? -34.970 1.778 3.887 1.00 75.06 177 ALA A O 1
ATOM 1421 N N . ASP A 1 178 ? -33.808 1.001 2.120 1.00 78.56 178 ASP A N 1
ATOM 1422 C CA . ASP A 1 178 ? -32.985 2.193 1.941 1.00 78.56 178 ASP A CA 1
ATOM 1423 C C . ASP A 1 178 ? -33.835 3.406 1.519 1.00 78.56 178 ASP A C 1
ATOM 1425 O O . ASP A 1 178 ? -33.647 4.500 2.049 1.00 78.56 178 ASP A O 1
ATOM 1429 N N . MET A 1 179 ? -34.856 3.227 0.673 1.00 71.56 179 MET A N 1
ATOM 1430 C CA . MET A 1 179 ? -35.786 4.311 0.312 1.00 71.56 179 MET A CA 1
ATOM 1431 C C . MET A 1 179 ? -36.637 4.786 1.493 1.00 71.56 179 MET A C 1
ATOM 1433 O O . MET A 1 179 ? -36.842 5.992 1.665 1.00 71.56 179 MET A O 1
ATOM 1437 N N . ARG A 1 180 ? -37.096 3.870 2.357 1.00 70.00 180 ARG A N 1
ATOM 1438 C CA . ARG A 1 180 ? -37.774 4.235 3.613 1.00 70.00 180 ARG A CA 1
ATOM 1439 C C . ARG A 1 180 ? -36.850 5.027 4.532 1.00 70.00 180 ARG A C 1
ATOM 1441 O O . ARG A 1 180 ? -37.288 6.003 5.139 1.00 70.00 180 ARG A O 1
ATOM 1448 N N . ARG A 1 181 ? -35.574 4.641 4.620 1.00 74.88 181 ARG A N 1
ATOM 1449 C CA . ARG A 1 181 ? -34.594 5.332 5.462 1.00 74.88 181 ARG A CA 1
ATOM 1450 C C . ARG A 1 181 ? -34.225 6.709 4.911 1.00 74.88 181 ARG A C 1
ATOM 1452 O O . ARG A 1 181 ? -34.218 7.662 5.683 1.00 74.88 181 ARG A O 1
ATOM 1459 N N . TRP A 1 182 ? -34.037 6.837 3.597 1.00 78.31 182 TRP A N 1
ATOM 1460 C CA . TRP A 1 182 ? -33.903 8.126 2.908 1.00 78.31 182 TRP A CA 1
ATOM 1461 C C . TRP A 1 182 ? -35.077 9.054 3.234 1.00 78.31 182 TRP A C 1
ATOM 1463 O O . TRP A 1 182 ? -34.867 10.183 3.676 1.00 78.31 182 TRP A O 1
ATOM 1473 N N . SER A 1 183 ? -36.311 8.562 3.074 1.00 59.69 183 SER A N 1
ATOM 1474 C CA . SER A 1 183 ? -37.515 9.343 3.360 1.00 59.69 183 SER A CA 1
ATOM 1475 C C . SER A 1 183 ? -37.558 9.785 4.823 1.00 59.69 183 SER A C 1
ATOM 1477 O O . SER A 1 183 ? -37.751 10.970 5.076 1.00 59.69 183 SER A O 1
ATOM 1479 N N . ALA A 1 184 ? -37.278 8.882 5.769 1.00 69.06 184 ALA A N 1
ATOM 1480 C CA . ALA A 1 184 ? -37.263 9.184 7.199 1.00 69.06 184 ALA A CA 1
ATOM 1481 C C . ALA A 1 184 ? -36.247 10.281 7.571 1.00 69.06 184 ALA A C 1
ATOM 1483 O O . ALA A 1 184 ? -36.591 11.197 8.320 1.00 69.06 184 ALA A O 1
ATOM 1484 N N . VAL A 1 185 ? -35.029 10.221 7.018 1.00 67.38 185 VAL A N 1
ATOM 1485 C CA . VAL A 1 185 ? -33.963 11.219 7.240 1.00 67.38 185 VAL A CA 1
ATOM 1486 C C . VAL A 1 185 ? -34.329 12.580 6.636 1.00 67.38 185 VAL A C 1
ATOM 1488 O O . VAL A 1 185 ? -34.054 13.622 7.227 1.00 67.38 185 VAL A O 1
ATOM 1491 N N . MET A 1 186 ? -34.992 12.593 5.478 1.00 60.09 186 MET A N 1
ATOM 1492 C CA . MET A 1 186 ? -35.466 13.834 4.859 1.00 60.09 186 MET A CA 1
ATOM 1493 C C . MET A 1 186 ? -36.644 14.450 5.627 1.00 60.09 186 MET A C 1
ATOM 1495 O O . MET A 1 186 ? -36.734 15.671 5.740 1.00 60.09 186 MET A O 1
ATOM 1499 N N . THR A 1 187 ? -37.537 13.625 6.183 1.00 51.75 187 THR A N 1
ATOM 1500 C CA . THR A 1 187 ? -38.711 14.093 6.939 1.00 51.75 187 THR A CA 1
ATOM 1501 C C . THR A 1 187 ? -38.391 14.542 8.364 1.00 51.75 187 THR A C 1
ATOM 1503 O O . THR A 1 187 ? -39.090 15.404 8.886 1.00 51.75 187 THR A O 1
ATOM 1506 N N . SER A 1 188 ? -37.331 14.025 8.995 1.00 52.00 188 SER A N 1
ATOM 1507 C CA . SER A 1 188 ? -36.920 14.428 10.351 1.00 52.00 188 SER A CA 1
ATOM 1508 C C . SER A 1 188 ? -36.228 15.798 10.409 1.00 52.00 188 SER A C 1
ATOM 1510 O O . SER A 1 188 ? -35.975 16.309 11.499 1.00 52.00 188 SER A O 1
ATOM 1512 N N . ARG A 1 189 ? -35.929 16.407 9.252 1.00 47.19 189 ARG A N 1
ATOM 1513 C CA . ARG A 1 189 ? -35.170 17.662 9.124 1.00 47.19 189 ARG A CA 1
ATOM 1514 C C . ARG A 1 189 ? -35.956 18.846 8.540 1.00 47.19 189 ARG A C 1
ATOM 1516 O O . ARG A 1 189 ? -35.335 19.826 8.137 1.00 47.19 189 ARG A O 1
ATOM 1523 N N . SER A 1 190 ? -37.294 18.831 8.503 1.00 31.73 190 SER A N 1
ATOM 1524 C CA . SER A 1 190 ? -38.043 20.012 8.030 1.00 31.73 190 SER A CA 1
ATOM 1525 C C . SER A 1 190 ? -39.318 20.319 8.826 1.00 31.73 190 SER A C 1
ATOM 1527 O O . SER A 1 190 ? -40.171 19.440 8.955 1.00 31.73 190 SER A O 1
ATOM 1529 N N . PRO A 1 191 ? -39.511 21.571 9.299 1.00 31.05 191 PRO A N 1
ATOM 1530 C CA . PRO A 1 191 ? -40.836 22.091 9.610 1.00 31.05 191 PRO A CA 1
ATOM 1531 C C . PRO A 1 191 ? -41.674 22.110 8.327 1.00 31.05 191 PRO A C 1
ATOM 1533 O O . PRO A 1 191 ? -41.178 22.427 7.245 1.00 31.05 191 PRO A O 1
ATOM 1536 N N . SER A 1 192 ? -42.956 21.779 8.449 1.00 39.81 192 SER A N 1
ATOM 1537 C CA . SER A 1 192 ? -43.937 21.811 7.364 1.00 39.81 192 SER A CA 1
ATOM 1538 C C . SER A 1 192 ? -43.925 23.159 6.628 1.00 39.81 192 SER A C 1
ATOM 1540 O O . SER A 1 192 ? -44.429 24.148 7.159 1.00 39.81 192 SER A O 1
ATOM 1542 N N . GLY A 1 193 ? -43.376 23.213 5.408 1.00 35.88 193 GLY A N 1
ATOM 1543 C CA . GLY A 1 193 ? -43.492 24.416 4.573 1.00 35.88 193 GLY A CA 1
ATOM 1544 C C . GLY A 1 193 ? -42.552 24.584 3.376 1.00 35.88 193 GLY A C 1
ATOM 1545 O O . GLY A 1 193 ? -42.838 25.431 2.533 1.00 35.88 193 GLY A O 1
ATOM 1546 N N . SER A 1 194 ? -41.475 23.811 3.226 1.00 27.12 194 SER A N 1
ATOM 1547 C CA . SER A 1 194 ? -40.479 24.101 2.177 1.00 27.12 194 SER A CA 1
ATOM 1548 C C . SER A 1 194 ? -40.651 23.238 0.924 1.00 27.12 194 SER A C 1
ATOM 1550 O O . SER A 1 194 ? -40.439 22.027 0.941 1.00 27.12 194 SER A O 1
ATOM 1552 N N . ARG A 1 195 ? -41.019 23.877 -0.197 1.00 29.77 195 ARG A N 1
ATOM 1553 C CA . ARG A 1 195 ? -40.903 23.304 -1.549 1.00 29.77 195 ARG A CA 1
ATOM 1554 C C . ARG A 1 195 ? -39.424 23.126 -1.902 1.00 29.77 195 ARG A C 1
ATOM 1556 O O . ARG A 1 195 ? -38.621 24.022 -1.667 1.00 29.77 195 ARG A O 1
ATOM 1563 N N . PHE A 1 196 ? -39.097 21.976 -2.489 1.00 29.98 196 PHE A N 1
ATOM 1564 C CA . PHE A 1 196 ? -37.741 21.598 -2.885 1.00 29.98 196 PHE A CA 1
ATOM 1565 C C . PHE A 1 196 ? -37.133 22.579 -3.904 1.00 29.98 196 PHE A C 1
ATOM 1567 O O . PHE A 1 196 ? -37.600 22.683 -5.038 1.00 29.98 196 PHE A O 1
ATOM 1574 N N . GLY A 1 197 ? -36.059 23.246 -3.478 1.00 29.41 197 GLY A N 1
ATOM 1575 C CA . GLY A 1 197 ? -35.111 24.042 -4.258 1.00 29.41 197 GLY A CA 1
ATOM 1576 C C . GLY A 1 197 ? -33.706 23.842 -3.668 1.00 29.41 197 GLY A C 1
ATOM 1577 O O . GLY A 1 197 ? -33.574 23.612 -2.472 1.00 29.41 197 GLY A O 1
ATOM 1578 N N . THR A 1 198 ? -32.697 23.801 -4.535 1.00 35.97 198 THR A N 1
ATOM 1579 C CA . THR A 1 198 ? -31.345 23.208 -4.400 1.00 35.97 198 THR A CA 1
ATOM 1580 C C . THR A 1 198 ? -30.370 23.905 -3.417 1.00 35.97 198 THR A C 1
ATOM 1582 O O . THR A 1 198 ? -30.722 24.926 -2.841 1.00 35.97 198 THR A O 1
ATOM 1585 N N . PRO A 1 199 ? -29.158 23.340 -3.183 1.00 30.64 199 PRO A N 1
ATOM 1586 C CA . PRO A 1 199 ? -28.019 23.616 -4.076 1.00 30.64 199 PRO A CA 1
ATOM 1587 C C . PRO A 1 199 ? -27.307 22.332 -4.552 1.00 30.64 199 PRO A C 1
ATOM 1589 O O . PRO A 1 199 ? -26.869 21.507 -3.753 1.00 30.64 199 PRO A O 1
ATOM 1592 N N . ARG A 1 200 ? -27.147 22.166 -5.872 1.00 33.38 200 ARG A N 1
ATOM 1593 C CA . ARG A 1 200 ? -26.179 21.225 -6.462 1.00 33.38 200 ARG A CA 1
ATOM 1594 C C . ARG A 1 200 ? -24.975 22.036 -6.922 1.00 33.38 200 ARG A C 1
ATOM 1596 O O . ARG A 1 200 ? -24.990 22.585 -8.016 1.00 33.38 200 ARG A O 1
ATOM 1603 N N . GLY A 1 201 ? -23.973 22.137 -6.058 1.00 28.69 201 GLY A N 1
ATOM 1604 C CA . GLY A 1 201 ? -22.658 22.643 -6.435 1.00 28.69 201 GLY A CA 1
ATOM 1605 C C . GLY A 1 201 ? -21.855 21.565 -7.161 1.00 28.69 201 GLY A C 1
ATOM 1606 O O . GLY A 1 201 ? -21.939 20.382 -6.823 1.00 28.69 201 GLY A O 1
ATOM 1607 N N . LEU A 1 202 ? -21.069 21.983 -8.149 1.00 33.81 202 LEU A N 1
ATOM 1608 C CA . LEU A 1 202 ? -19.956 21.204 -8.684 1.00 33.81 202 LEU A CA 1
ATOM 1609 C C . LEU A 1 202 ? -18.988 20.916 -7.525 1.00 33.81 202 LEU A C 1
ATOM 1611 O O . LEU A 1 202 ? -18.512 21.853 -6.891 1.00 33.81 202 LEU A O 1
ATOM 1615 N N . ARG A 1 203 ? -18.736 19.642 -7.193 1.00 30.62 203 ARG A N 1
ATOM 1616 C CA . ARG A 1 203 ? -17.927 19.310 -6.004 1.00 30.62 203 ARG A CA 1
ATOM 1617 C C . ARG A 1 203 ? -16.421 19.507 -6.202 1.00 30.62 203 ARG A C 1
ATOM 1619 O O . ARG A 1 203 ? -15.733 19.674 -5.202 1.00 30.62 203 ARG A O 1
ATOM 1626 N N . ARG A 1 204 ? -15.904 19.488 -7.440 1.00 28.42 204 ARG A N 1
ATOM 1627 C CA . ARG A 1 204 ? -14.483 19.749 -7.728 1.00 28.42 204 ARG A CA 1
ATOM 1628 C C . ARG A 1 204 ? -14.218 19.931 -9.228 1.00 28.42 204 ARG A C 1
ATOM 1630 O O . ARG A 1 204 ? -14.793 19.212 -10.040 1.00 28.42 204 ARG A O 1
ATOM 1637 N N . VAL A 1 205 ? -13.303 20.836 -9.560 1.00 33.56 205 VAL A N 1
ATOM 1638 C CA . VAL A 1 205 ? -12.502 20.845 -10.798 1.00 33.56 205 VAL A CA 1
ATOM 1639 C C . VAL A 1 205 ? -11.051 20.689 -10.343 1.00 33.56 205 VAL A C 1
ATOM 1641 O O . VAL A 1 205 ? -10.685 21.240 -9.306 1.00 33.56 205 VAL A O 1
ATOM 1644 N N . ILE A 1 206 ? -10.249 19.889 -11.039 1.00 30.06 206 ILE A N 1
ATOM 1645 C CA . ILE A 1 206 ? -8.818 19.733 -10.751 1.00 30.06 206 ILE A CA 1
ATOM 1646 C C . ILE A 1 206 ? -8.079 20.420 -11.895 1.00 30.06 206 ILE A C 1
ATOM 1648 O O . ILE A 1 206 ? -8.070 19.889 -13.005 1.00 30.06 206 ILE A O 1
ATOM 1652 N N . ASP A 1 207 ? -7.518 21.602 -11.631 1.00 29.31 207 ASP A N 1
ATOM 1653 C CA . ASP A 1 207 ? -6.751 22.352 -12.626 1.00 29.31 207 ASP A CA 1
ATOM 1654 C C . ASP A 1 207 ? -5.269 21.956 -12.622 1.00 29.31 207 ASP A C 1
ATOM 1656 O O . ASP A 1 207 ? -4.621 21.808 -11.586 1.00 29.31 207 ASP A O 1
ATOM 1660 N N . MET A 1 208 ? -4.766 21.774 -13.840 1.00 26.77 208 MET A N 1
ATOM 1661 C CA . MET A 1 208 ? -3.365 21.586 -14.222 1.00 26.77 208 MET A CA 1
ATOM 1662 C C . MET A 1 208 ? -2.739 22.977 -14.511 1.00 26.77 208 MET A C 1
ATOM 1664 O O . MET A 1 208 ? -3.470 23.957 -14.643 1.00 26.77 208 MET A O 1
ATOM 1668 N N . PRO A 1 209 ? -1.405 23.125 -14.588 1.00 29.78 209 PRO A N 1
ATOM 1669 C CA . PRO A 1 209 ? -0.715 24.350 -14.184 1.00 29.78 209 PRO A CA 1
ATOM 1670 C C . PRO A 1 209 ? -0.790 25.482 -15.224 1.00 29.78 209 PRO A C 1
ATOM 1672 O O . PRO A 1 209 ? 0.009 25.478 -16.152 1.00 29.78 209 PRO A O 1
ATOM 1675 N N . PHE A 1 210 ? -1.668 26.480 -15.029 1.00 29.42 210 PHE A N 1
ATOM 1676 C CA . PHE A 1 210 ? -1.561 27.839 -15.603 1.00 29.42 210 PHE A CA 1
ATOM 1677 C C . PHE A 1 210 ? -2.192 28.904 -14.669 1.00 29.42 210 PHE A C 1
ATOM 1679 O O . PHE A 1 210 ? -3.202 28.647 -14.021 1.00 29.42 210 PHE A O 1
ATOM 1686 N N . ASP A 1 211 ? -1.589 30.102 -14.613 1.00 35.91 211 ASP A N 1
ATOM 1687 C CA . ASP A 1 211 ? -1.886 31.223 -13.691 1.00 35.91 211 ASP A CA 1
ATOM 1688 C C . ASP A 1 211 ? -3.165 32.019 -14.064 1.00 35.91 211 ASP A C 1
ATOM 1690 O O . ASP A 1 211 ? -3.097 33.059 -14.724 1.00 35.91 211 ASP A O 1
ATOM 1694 N N . CYS A 1 212 ? -4.347 31.564 -13.635 1.00 30.25 212 CYS A N 1
ATOM 1695 C CA . CYS A 1 212 ? -5.615 32.318 -13.660 1.00 30.25 212 CYS A CA 1
ATOM 1696 C C . CYS A 1 212 ? -6.530 31.877 -12.499 1.00 30.25 212 CYS A C 1
ATOM 1698 O O . CYS A 1 212 ? -6.562 30.696 -12.175 1.00 30.25 212 CYS A O 1
ATOM 1700 N N . GLU A 1 213 ? -7.340 32.782 -11.933 1.00 36.00 213 GLU A N 1
ATOM 1701 C CA . GLU A 1 213 ? -8.438 32.417 -11.016 1.00 36.00 213 GLU A CA 1
ATOM 1702 C C . GLU A 1 213 ? -9.796 32.780 -11.640 1.00 36.00 213 GLU A C 1
ATOM 1704 O O . GLU A 1 213 ? -10.011 33.912 -12.081 1.00 36.00 213 GLU A O 1
ATOM 1709 N N . LEU A 1 214 ? -10.716 31.811 -11.686 1.00 35.19 214 LEU A N 1
ATOM 1710 C CA . LEU A 1 214 ? -12.093 31.960 -12.165 1.00 35.19 214 LEU A CA 1
ATOM 1711 C C . LEU A 1 214 ? -13.056 31.737 -11.000 1.00 35.19 214 LEU A C 1
ATOM 1713 O O . LEU A 1 214 ? -13.068 30.667 -10.396 1.00 35.19 214 LEU A O 1
ATOM 1717 N N . VAL A 1 215 ? -13.904 32.726 -10.717 1.00 35.00 215 VAL A N 1
ATOM 1718 C CA . VAL A 1 215 ? -14.960 32.594 -9.706 1.00 35.00 215 VAL A CA 1
ATOM 1719 C C . VAL A 1 215 ? -16.320 32.627 -10.389 1.00 35.00 215 VAL A C 1
ATOM 1721 O O . VAL A 1 215 ? -16.689 33.615 -11.024 1.00 35.00 215 VAL A O 1
ATOM 1724 N N . PHE A 1 216 ? -17.081 31.545 -10.227 1.00 37.25 216 PHE A N 1
ATOM 1725 C CA . PHE A 1 216 ? -18.468 31.449 -10.671 1.00 37.25 216 PHE A CA 1
ATOM 1726 C C . PHE A 1 216 ? -19.400 31.635 -9.476 1.00 37.25 216 PHE A C 1
ATOM 1728 O O . PHE A 1 216 ? -19.274 30.938 -8.471 1.00 37.25 216 PHE A O 1
ATOM 1735 N N . SER A 1 217 ? -20.378 32.529 -9.607 1.00 34.22 217 SER A N 1
ATOM 1736 C CA . SER A 1 217 ? -21.538 32.563 -8.719 1.00 34.22 217 SER A CA 1
ATOM 1737 C C . SER A 1 217 ? -22.789 32.320 -9.547 1.00 34.22 217 SER A C 1
ATOM 1739 O O . SER A 1 217 ? -23.002 32.963 -10.576 1.00 34.22 217 SER A O 1
ATOM 1741 N N . ALA A 1 218 ? -23.603 31.365 -9.114 1.00 33.69 218 ALA A N 1
ATOM 1742 C CA . ALA A 1 218 ? -24.893 31.082 -9.713 1.00 33.69 218 ALA A CA 1
ATOM 1743 C C . ALA A 1 218 ? -25.981 31.486 -8.722 1.00 33.69 218 ALA A C 1
ATOM 1745 O O . ALA A 1 218 ? -26.047 30.900 -7.649 1.00 33.69 218 ALA A O 1
ATOM 1746 N N . GLU A 1 219 ? -26.829 32.449 -9.096 1.00 35.69 219 GLU A N 1
ATOM 1747 C CA . GLU A 1 219 ? -28.290 32.351 -8.951 1.00 35.69 219 GLU A CA 1
ATOM 1748 C C . GLU A 1 219 ? -29.016 33.627 -9.410 1.00 35.69 219 GLU A C 1
ATOM 1750 O O . GLU A 1 219 ? -28.964 34.666 -8.758 1.00 35.69 219 GLU A O 1
ATOM 1755 N N . ARG A 1 220 ? -29.777 33.520 -10.505 1.00 33.81 220 ARG A N 1
ATOM 1756 C CA . ARG A 1 220 ? -31.247 33.673 -10.582 1.00 33.81 220 ARG A CA 1
ATOM 1757 C C . ARG A 1 220 ? -31.671 33.749 -12.055 1.00 33.81 220 ARG A C 1
ATOM 1759 O O . ARG A 1 220 ? -30.941 34.303 -12.869 1.00 33.81 220 ARG A O 1
ATOM 1766 N N . PRO A 1 221 ? -32.858 33.240 -12.422 1.00 39.19 221 PRO A N 1
ATOM 1767 C CA . PRO A 1 221 ? -33.388 33.441 -13.762 1.00 39.19 221 PRO A CA 1
ATOM 1768 C C . PRO A 1 221 ? -33.876 34.886 -13.922 1.00 39.19 221 PRO A C 1
ATOM 1770 O O . PRO A 1 221 ? -34.764 35.325 -13.190 1.00 39.19 221 PRO A O 1
ATOM 1773 N N . VAL A 1 222 ? -33.357 35.602 -14.919 1.00 36.69 222 VAL A N 1
ATOM 1774 C CA . VAL A 1 222 ? -34.009 36.801 -15.462 1.00 36.69 222 VAL A CA 1
ATOM 1775 C C . VAL A 1 222 ? -34.786 36.352 -16.697 1.00 36.69 222 VAL A C 1
ATOM 1777 O O . VAL A 1 222 ? -34.210 35.847 -17.656 1.00 36.69 222 VAL A O 1
ATOM 1780 N N . ASN A 1 223 ? -36.115 36.471 -16.661 1.00 34.88 223 ASN A N 1
ATOM 1781 C CA . ASN A 1 223 ? -37.004 36.162 -17.792 1.00 34.88 223 ASN A CA 1
ATOM 1782 C C . ASN A 1 223 ? -36.823 34.756 -18.411 1.00 34.88 223 ASN A C 1
ATOM 1784 O O . ASN A 1 223 ? -36.907 34.593 -19.624 1.00 34.88 223 ASN A O 1
ATOM 1788 N N . ALA A 1 224 ? -36.597 33.735 -17.574 1.00 40.38 224 ALA A N 1
ATOM 1789 C CA . ALA A 1 224 ? -36.508 32.319 -17.963 1.00 40.38 224 ALA A CA 1
ATOM 1790 C C . ALA A 1 224 ? -35.348 31.927 -18.911 1.00 40.38 224 ALA A C 1
ATOM 1792 O O . ALA A 1 224 ? -35.310 30.788 -19.377 1.00 40.38 224 ALA A O 1
ATOM 1793 N N . ILE A 1 225 ? -34.368 32.808 -19.138 1.00 38.94 225 ILE A N 1
ATOM 1794 C CA . ILE A 1 225 ? -33.109 32.467 -19.817 1.00 38.94 225 ILE A CA 1
ATOM 1795 C C . ILE A 1 225 ? -32.016 32.312 -18.748 1.00 38.94 225 ILE A C 1
ATOM 1797 O O . ILE A 1 225 ? -31.856 33.209 -17.921 1.00 38.94 225 ILE A O 1
ATOM 1801 N N . PRO A 1 226 ? -31.256 31.201 -18.721 1.00 39.31 226 PRO A N 1
ATOM 1802 C CA . PRO A 1 226 ? -30.110 31.074 -17.829 1.00 39.31 226 PRO A CA 1
ATOM 1803 C C . PRO A 1 226 ? -29.004 32.042 -18.271 1.00 39.31 226 PRO A C 1
ATOM 1805 O O . PRO A 1 226 ? -28.393 31.858 -19.327 1.00 39.31 226 PRO A O 1
ATOM 1808 N N . THR A 1 227 ? -28.752 33.068 -17.467 1.00 38.22 227 THR A N 1
ATOM 1809 C CA . THR A 1 227 ? -27.630 34.000 -17.618 1.00 38.22 227 THR A CA 1
ATOM 1810 C C . THR A 1 227 ? -26.584 33.735 -16.542 1.00 38.22 227 THR A C 1
ATOM 1812 O O . THR A 1 227 ? -26.915 33.445 -15.392 1.00 38.22 227 THR A O 1
ATOM 1815 N N . MET A 1 228 ? -25.311 33.812 -16.929 1.00 39.34 228 MET A N 1
ATOM 1816 C CA . MET A 1 228 ? -24.173 33.721 -16.016 1.00 39.34 228 MET A CA 1
ATOM 1817 C C . MET A 1 228 ? -23.532 35.104 -15.898 1.00 39.34 228 MET A C 1
ATOM 1819 O O . MET A 1 228 ? -23.202 35.718 -16.916 1.00 39.34 228 MET A O 1
ATOM 1823 N N . SER A 1 229 ? -23.372 35.591 -14.667 1.00 37.19 229 SER A N 1
ATOM 1824 C CA . SER A 1 229 ? -22.612 36.807 -14.380 1.00 37.19 229 SER A CA 1
ATOM 1825 C C . SER A 1 229 ? -21.143 36.443 -14.178 1.00 37.19 229 SER A C 1
ATOM 1827 O O . SER A 1 229 ? -20.825 35.563 -13.378 1.00 37.19 229 SER A O 1
ATOM 1829 N N . VAL A 1 230 ? -20.250 37.114 -14.901 1.00 41.72 230 VAL A N 1
ATOM 1830 C CA . VAL A 1 230 ? -18.799 36.895 -14.837 1.00 41.72 230 VAL A CA 1
ATOM 1831 C C . VAL A 1 230 ? -18.129 38.192 -14.395 1.00 41.72 230 VAL A C 1
ATOM 1833 O O . VAL A 1 230 ? -18.404 39.257 -14.954 1.00 41.72 230 VAL A O 1
ATOM 1836 N N . ALA A 1 231 ? -17.249 38.104 -13.398 1.00 36.12 231 ALA A N 1
ATOM 1837 C CA . ALA A 1 231 ? -16.375 39.197 -12.983 1.00 36.12 231 ALA A CA 1
ATOM 1838 C C . ALA A 1 231 ? -14.908 38.787 -13.174 1.00 36.12 231 ALA A C 1
ATOM 1840 O O . ALA A 1 231 ? -14.534 37.659 -12.862 1.00 36.12 231 ALA A O 1
ATOM 1841 N N . PHE A 1 232 ? -14.090 39.706 -13.693 1.00 39.72 232 PHE A N 1
ATOM 1842 C CA . PHE A 1 232 ? -12.658 39.507 -13.940 1.00 39.72 232 PHE A CA 1
ATOM 1843 C C . PHE A 1 232 ? -11.835 40.583 -13.219 1.00 39.72 232 PHE A C 1
ATOM 1845 O O . PHE A 1 232 ? -12.205 41.761 -13.254 1.00 39.72 232 PHE A O 1
ATOM 1852 N N . GLY A 1 233 ? -10.703 40.190 -12.625 1.00 36.66 233 GLY A N 1
ATOM 1853 C CA . GLY A 1 233 ? -9.729 41.102 -12.023 1.00 36.66 233 GLY A CA 1
ATOM 1854 C C . GLY A 1 233 ? -8.348 40.457 -11.848 1.00 36.66 233 GLY A C 1
ATOM 1855 O O . GLY A 1 233 ? -8.239 39.268 -11.570 1.00 36.66 233 GLY A O 1
ATOM 1856 N N . GLN A 1 234 ? -7.286 41.247 -12.025 1.00 32.62 234 GLN A N 1
ATOM 1857 C CA . GLN A 1 234 ? -5.885 40.824 -11.906 1.00 32.62 234 GLN A CA 1
ATOM 1858 C C . GLN A 1 234 ? -5.347 41.163 -10.502 1.00 32.62 234 GLN A C 1
ATOM 1860 O O . GLN A 1 234 ? -5.707 42.196 -9.932 1.00 32.62 234 GLN A O 1
ATOM 1865 N N . LYS A 1 235 ? -4.472 40.324 -9.930 1.00 32.56 235 LYS A N 1
ATOM 1866 C CA . LYS A 1 235 ? -3.947 40.505 -8.562 1.00 32.56 235 LYS A CA 1
ATOM 1867 C C . LYS A 1 235 ? -3.257 41.878 -8.412 1.00 32.56 235 LYS A C 1
ATOM 1869 O O . LYS A 1 235 ? -2.256 42.138 -9.073 1.00 32.56 235 LYS A O 1
ATOM 1874 N N . GLY A 1 236 ? -3.788 42.751 -7.544 1.00 34.03 236 GLY A N 1
ATOM 1875 C CA . GLY A 1 236 ? -3.160 44.028 -7.152 1.00 34.03 236 GLY A CA 1
ATOM 1876 C C . GLY A 1 236 ? -3.833 45.338 -7.603 1.00 34.03 236 GLY A C 1
ATOM 1877 O O . GLY A 1 236 ? -3.325 46.405 -7.265 1.00 34.03 236 GLY A O 1
ATOM 1878 N N . ARG A 1 237 ? -4.975 45.320 -8.307 1.00 31.89 237 ARG A N 1
ATOM 1879 C CA . ARG A 1 237 ? -5.809 46.525 -8.528 1.00 31.89 237 ARG A CA 1
ATOM 1880 C C . ARG A 1 237 ? -7.269 46.243 -8.176 1.00 31.89 237 ARG A C 1
ATOM 1882 O O . ARG A 1 237 ? -7.827 45.251 -8.625 1.00 31.89 237 ARG A O 1
ATOM 1889 N N . CYS A 1 238 ? -7.883 47.115 -7.375 1.00 31.84 238 CYS A N 1
ATOM 1890 C CA . CYS A 1 238 ? -9.266 46.966 -6.915 1.00 31.84 238 CYS A CA 1
ATOM 1891 C C . CYS A 1 238 ? -10.244 47.649 -7.889 1.00 31.84 238 CYS A C 1
ATOM 1893 O O . CYS A 1 238 ? -10.813 48.688 -7.576 1.00 31.84 238 CYS A O 1
ATOM 1895 N N . GLU A 1 239 ? -10.411 47.089 -9.088 1.00 31.78 239 GLU A N 1
ATOM 1896 C CA . GLU A 1 239 ? -11.564 47.377 -9.953 1.00 31.78 239 GLU A CA 1
ATOM 1897 C C . GLU A 1 239 ? -12.029 46.082 -10.625 1.00 31.78 239 GLU A C 1
ATOM 1899 O O . GLU A 1 239 ? -11.260 45.417 -11.316 1.00 31.78 239 GLU A O 1
ATOM 1904 N N . MET A 1 240 ? -13.301 45.734 -10.416 1.00 34.47 240 MET A N 1
ATOM 1905 C CA . MET A 1 240 ? -13.962 44.565 -11.004 1.00 34.47 240 MET A CA 1
ATOM 1906 C C . MET A 1 240 ? -15.032 45.051 -11.989 1.00 34.47 240 MET A C 1
ATOM 1908 O O . MET A 1 240 ? -15.872 45.875 -11.621 1.00 34.47 240 MET A O 1
ATOM 1912 N N . LYS A 1 241 ? -15.031 44.541 -13.229 1.00 32.31 241 LYS A N 1
ATOM 1913 C CA . LYS A 1 241 ? -16.109 44.777 -14.210 1.00 32.31 241 LYS A CA 1
ATOM 1914 C C . LYS A 1 241 ? -16.995 43.542 -14.353 1.00 32.31 241 LYS A C 1
ATOM 1916 O O . LYS A 1 241 ? -16.487 42.436 -14.521 1.00 32.31 241 LYS A O 1
ATOM 1921 N N . LEU A 1 242 ? -18.308 43.765 -14.300 1.00 33.94 242 LEU A N 1
ATOM 1922 C CA . LEU A 1 242 ? -19.353 42.744 -14.369 1.00 33.94 242 LEU A CA 1
ATOM 1923 C C . LEU A 1 242 ? -19.907 42.635 -15.795 1.00 33.94 242 LEU A C 1
ATOM 1925 O O . LEU A 1 242 ? -20.286 43.649 -16.383 1.00 33.94 242 LEU A O 1
ATOM 1929 N N . PHE A 1 243 ? -20.002 41.413 -16.320 1.00 36.78 243 PHE A N 1
ATOM 1930 C CA . PHE A 1 243 ? -20.653 41.122 -17.600 1.00 36.78 243 PHE A CA 1
ATOM 1931 C C . PHE A 1 243 ? -21.682 39.994 -17.452 1.00 36.78 243 PHE A C 1
ATOM 1933 O O . PHE A 1 243 ? -21.457 39.041 -16.706 1.00 36.78 243 PHE A O 1
ATOM 1940 N N . GLU A 1 244 ? -22.792 40.082 -18.190 1.00 35.62 244 GLU A N 1
ATOM 1941 C CA . GLU A 1 244 ? -23.834 39.048 -18.259 1.00 35.62 244 GLU A CA 1
ATOM 1942 C C . GLU A 1 244 ? -23.847 38.415 -19.653 1.00 35.62 244 GLU A C 1
ATOM 1944 O O . GLU A 1 244 ? -23.985 39.119 -20.656 1.00 35.62 244 GLU A O 1
ATOM 1949 N N . ILE A 1 245 ? -23.686 37.090 -19.729 1.00 41.38 245 ILE A N 1
ATOM 1950 C CA . ILE A 1 245 ? -23.560 36.382 -21.012 1.00 41.38 245 ILE A CA 1
ATOM 1951 C C . ILE A 1 245 ? -24.618 35.266 -21.125 1.00 41.38 245 ILE A C 1
ATOM 1953 O O . ILE A 1 245 ? -24.714 34.418 -20.232 1.00 41.38 245 ILE A O 1
ATOM 1957 N N . PRO A 1 246 ? -25.399 35.214 -22.226 1.00 37.72 246 PRO A N 1
ATOM 1958 C CA . PRO A 1 246 ? -26.261 34.077 -22.551 1.00 37.72 246 PRO A CA 1
ATOM 1959 C C . PRO A 1 246 ? -25.439 32.851 -22.987 1.00 37.72 246 PRO A C 1
ATOM 1961 O O . PRO A 1 246 ? -24.554 32.952 -23.836 1.00 37.72 246 PRO A O 1
ATOM 1964 N N . MET A 1 247 ? -25.781 31.673 -22.461 1.00 37.62 247 MET A N 1
ATOM 1965 C CA . MET A 1 247 ? -25.056 30.385 -22.561 1.00 37.62 247 MET A CA 1
ATOM 1966 C C . MET A 1 247 ? -24.708 29.840 -23.971 1.00 37.62 247 MET A C 1
ATOM 1968 O O . MET A 1 247 ? -24.093 28.782 -24.082 1.00 37.62 247 MET A O 1
ATOM 1972 N N . ILE A 1 248 ? -25.058 30.523 -25.062 1.00 35.59 248 ILE A N 1
ATOM 1973 C CA . ILE A 1 248 ? -24.831 30.062 -26.444 1.00 35.59 248 ILE A CA 1
ATOM 1974 C C . ILE A 1 248 ? -23.378 30.263 -26.939 1.00 35.59 248 ILE A C 1
ATOM 1976 O O . ILE A 1 248 ? -22.980 29.643 -27.922 1.00 35.59 248 ILE A O 1
ATOM 1980 N N . VAL A 1 249 ? -22.550 31.068 -26.256 1.00 35.72 249 VAL A N 1
ATOM 1981 C CA . VAL A 1 249 ? -21.244 31.535 -26.787 1.00 35.72 249 VAL A CA 1
ATOM 1982 C C . VAL A 1 249 ? -20.018 30.714 -26.327 1.00 35.72 249 VAL A C 1
ATOM 1984 O O . VAL A 1 249 ? -18.944 30.832 -26.910 1.00 35.72 249 VAL A O 1
ATOM 1987 N N . VAL A 1 250 ? -20.151 29.789 -25.366 1.00 36.88 250 VAL A N 1
ATOM 1988 C CA . VAL A 1 250 ? -19.012 29.003 -24.818 1.00 36.88 250 VAL A CA 1
ATOM 1989 C C . VAL A 1 250 ? -18.349 28.066 -25.852 1.00 36.88 250 VAL A C 1
ATOM 1991 O O . VAL A 1 250 ? -17.213 27.639 -25.670 1.00 36.88 250 VAL A O 1
ATOM 1994 N N . SER A 1 251 ? -18.997 27.799 -26.992 1.00 36.53 251 SER A N 1
ATOM 1995 C CA . SER A 1 251 ? -18.475 26.887 -28.026 1.00 36.53 251 SER A CA 1
ATOM 1996 C C . SER A 1 251 ? -17.232 27.397 -28.779 1.00 36.53 251 SER A C 1
ATOM 1998 O O . SER A 1 251 ? -16.627 26.623 -29.513 1.00 36.53 251 SER A O 1
ATOM 2000 N N . LEU A 1 252 ? -16.835 28.666 -28.621 1.00 34.69 252 LEU A N 1
ATOM 2001 C CA . LEU A 1 252 ? -15.745 29.271 -29.405 1.00 34.69 252 LEU A CA 1
ATOM 2002 C C . LEU A 1 252 ? -14.395 29.397 -28.674 1.00 34.69 252 LEU A C 1
ATOM 2004 O O . LEU A 1 252 ? -13.377 29.560 -29.339 1.00 34.69 252 LEU A O 1
ATOM 2008 N N . CYS A 1 253 ? -14.331 29.270 -27.344 1.00 34.88 253 CYS A N 1
ATOM 2009 C CA . CYS A 1 253 ? -13.076 29.484 -26.599 1.00 34.88 253 CYS A CA 1
ATOM 2010 C C . CYS A 1 253 ? -12.164 28.245 -26.486 1.00 34.88 253 CYS A C 1
ATOM 2012 O O . CYS A 1 253 ? -11.059 28.352 -25.965 1.00 34.88 253 CYS A O 1
ATOM 2014 N N . GLY A 1 254 ? -12.575 27.081 -27.001 1.00 35.88 254 GLY A N 1
ATOM 2015 C CA . GLY A 1 254 ? -11.772 25.846 -26.986 1.00 35.88 254 GLY A CA 1
ATOM 2016 C C . GLY A 1 254 ? -10.669 25.755 -28.054 1.00 35.88 254 GLY A C 1
ATOM 2017 O O . GLY A 1 254 ? -10.177 24.661 -28.304 1.00 35.88 254 GLY A O 1
ATOM 2018 N N . LEU A 1 255 ? -10.320 26.858 -28.729 1.00 39.03 255 LEU A N 1
ATOM 2019 C CA . LEU A 1 255 ? -9.604 26.842 -30.015 1.00 39.03 255 LEU A CA 1
ATOM 2020 C C . LEU A 1 255 ? -8.133 27.319 -30.014 1.00 39.03 255 LEU A C 1
ATOM 2022 O O . LEU A 1 255 ? -7.551 27.331 -31.092 1.00 39.03 255 LEU A O 1
ATOM 2026 N N . GLY A 1 256 ? -7.505 27.738 -28.902 1.00 33.91 256 GLY A N 1
ATOM 2027 C CA . GLY A 1 256 ? -6.383 28.693 -29.049 1.00 33.91 256 GLY A CA 1
ATOM 2028 C C . GLY A 1 256 ? -5.018 28.492 -28.383 1.00 33.91 256 GLY A C 1
ATOM 2029 O O . GLY A 1 256 ? -4.086 29.150 -28.830 1.00 33.91 256 GLY A O 1
ATOM 2030 N N . VAL A 1 257 ? -4.827 27.704 -27.325 1.00 33.88 257 VAL A N 1
ATOM 2031 C CA . VAL A 1 257 ? -3.583 27.823 -26.527 1.00 33.88 257 VAL A CA 1
ATOM 2032 C C . VAL A 1 257 ? -3.121 26.448 -26.057 1.00 33.88 257 VAL A C 1
ATOM 2034 O O . VAL A 1 257 ? -3.962 25.607 -25.768 1.00 33.88 257 VAL A O 1
ATOM 2037 N N . LEU A 1 258 ? -1.801 26.256 -25.953 1.00 34.47 258 LEU A N 1
ATOM 2038 C CA . LEU A 1 258 ? -1.054 25.036 -25.583 1.00 34.47 258 LEU A CA 1
ATOM 2039 C C . LEU A 1 258 ? -0.455 24.240 -26.759 1.00 34.47 258 LEU A C 1
ATOM 2041 O O . LEU A 1 258 ? -0.496 23.015 -26.806 1.00 34.47 258 LEU A O 1
ATOM 2045 N N . SER A 1 259 ? 0.183 24.962 -27.684 1.00 30.33 259 SER A N 1
ATOM 2046 C CA . SER A 1 259 ? 1.283 24.455 -28.511 1.00 30.33 259 SER A CA 1
ATOM 2047 C C . SER A 1 259 ? 2.636 24.855 -27.896 1.00 30.33 259 SER A C 1
ATOM 2049 O O . SER A 1 259 ? 2.982 26.033 -27.948 1.00 30.33 259 SER A O 1
ATOM 2051 N N . SER A 1 260 ? 3.393 23.902 -27.343 1.00 25.38 260 SER A N 1
ATOM 2052 C CA . SER A 1 260 ? 4.870 23.935 -27.185 1.00 25.38 260 SER A CA 1
ATOM 2053 C C . SER A 1 260 ? 5.310 22.644 -26.474 1.00 25.38 260 SER A C 1
ATOM 2055 O O . SER A 1 260 ? 4.901 22.412 -25.341 1.00 25.38 260 SER A O 1
ATOM 2057 N N . SER A 1 261 ? 5.890 21.672 -27.182 1.00 28.34 261 SER A N 1
ATOM 2058 C CA . SER A 1 261 ? 7.325 21.467 -27.482 1.00 28.34 261 SER A CA 1
ATOM 2059 C C . SER A 1 261 ? 7.868 20.219 -26.761 1.00 28.34 261 SER A C 1
ATOM 2061 O O . SER A 1 261 ? 8.193 20.263 -25.579 1.00 28.34 261 SER A O 1
ATOM 2063 N N . ASP A 1 262 ? 7.900 19.128 -27.528 1.00 36.62 262 ASP A N 1
ATOM 2064 C CA . ASP A 1 262 ? 8.923 18.083 -27.677 1.00 36.62 262 ASP A CA 1
ATOM 2065 C C . ASP A 1 262 ? 9.621 17.469 -26.447 1.00 36.62 262 ASP A C 1
ATOM 2067 O O . ASP A 1 262 ? 10.578 18.007 -25.894 1.00 36.62 262 ASP A O 1
ATOM 2071 N N . GLY A 1 263 ? 9.224 16.225 -26.155 1.00 26.55 263 GLY A N 1
ATOM 2072 C CA . GLY A 1 263 ? 9.996 15.220 -25.421 1.00 26.55 263 GLY A CA 1
ATOM 2073 C C . GLY A 1 263 ? 9.304 13.850 -25.496 1.00 26.55 263 GLY A C 1
ATOM 2074 O O . GLY A 1 263 ? 8.132 13.728 -25.156 1.00 26.55 263 GLY A O 1
ATOM 2075 N N . SER A 1 264 ? 10.000 12.825 -25.987 1.00 30.39 264 SER A N 1
ATOM 2076 C CA . SER A 1 264 ? 9.522 11.435 -26.138 1.00 30.39 264 SER A CA 1
ATOM 2077 C C . SER A 1 264 ? 9.297 10.717 -24.792 1.00 30.39 264 SER A C 1
ATOM 2079 O O . SER A 1 264 ? 10.083 10.930 -23.873 1.00 30.39 264 SER A O 1
ATOM 2081 N N . SER A 1 265 ? 8.302 9.818 -24.680 1.00 28.34 265 SER A N 1
ATOM 2082 C CA . SER A 1 265 ? 7.996 9.063 -23.439 1.00 28.34 265 SER A CA 1
ATOM 2083 C C . SER A 1 265 ? 8.079 7.534 -23.613 1.00 28.34 265 SER A C 1
ATOM 2085 O O . SER A 1 265 ? 7.604 6.993 -24.609 1.00 28.34 265 SER A O 1
ATOM 2087 N N . VAL A 1 266 ? 8.649 6.849 -22.612 1.00 27.58 266 VAL A N 1
ATOM 2088 C CA . VAL A 1 266 ? 8.766 5.383 -22.440 1.00 27.58 266 VAL A CA 1
ATOM 2089 C C . VAL A 1 266 ? 7.848 4.963 -21.275 1.00 27.58 266 VAL A C 1
ATOM 2091 O O . VAL A 1 266 ? 7.692 5.722 -20.324 1.00 27.58 266 VAL A O 1
ATOM 2094 N N . TYR A 1 267 ? 7.198 3.793 -21.329 1.00 29.61 267 TYR A N 1
ATOM 2095 C CA . TYR A 1 267 ? 6.157 3.414 -20.358 1.00 29.61 267 TYR A CA 1
ATOM 2096 C C . TYR A 1 267 ? 6.698 2.847 -19.035 1.00 29.61 267 TYR A C 1
ATOM 2098 O O . TYR A 1 267 ? 6.972 1.653 -18.943 1.00 29.61 267 TYR A O 1
ATOM 2106 N N . ALA A 1 268 ? 6.737 3.703 -18.008 1.00 29.61 268 ALA A N 1
ATOM 2107 C CA . ALA A 1 268 ? 6.155 3.482 -16.677 1.00 29.61 268 ALA A CA 1
ATOM 2108 C C . ALA A 1 268 ? 6.231 4.790 -15.868 1.00 29.61 268 ALA A C 1
ATOM 2110 O O . ALA A 1 268 ? 7.065 4.905 -14.986 1.00 29.61 268 ALA A O 1
ATOM 2111 N N . ASP A 1 269 ? 5.366 5.775 -16.122 1.00 38.81 269 ASP A N 1
ATOM 2112 C CA . ASP A 1 269 ? 5.377 6.980 -15.282 1.00 38.81 269 ASP A CA 1
ATOM 2113 C C . ASP A 1 269 ? 4.254 6.917 -14.244 1.00 38.81 269 ASP A C 1
ATOM 2115 O O . ASP A 1 269 ? 3.198 7.543 -14.381 1.00 38.81 269 ASP A O 1
ATOM 2119 N N . VAL A 1 270 ? 4.518 6.199 -13.144 1.00 50.38 270 VAL A N 1
ATOM 2120 C CA . VAL A 1 270 ? 4.225 6.822 -11.848 1.00 50.38 270 VAL A CA 1
ATOM 2121 C C . VAL A 1 270 ? 5.191 7.999 -11.777 1.00 50.38 270 VAL A C 1
ATOM 2123 O O . VAL A 1 270 ? 6.361 7.843 -11.450 1.00 50.38 270 VAL A O 1
ATOM 2126 N N . ALA A 1 271 ? 4.729 9.167 -12.217 1.00 54.75 271 ALA A N 1
ATOM 2127 C CA . ALA A 1 271 ? 5.539 10.368 -12.167 1.00 54.75 271 ALA A CA 1
ATOM 2128 C C . ALA A 1 271 ? 5.635 10.796 -10.704 1.00 54.75 271 ALA A C 1
ATOM 2130 O O . ALA A 1 271 ? 4.683 11.343 -10.143 1.00 54.75 271 ALA A O 1
ATOM 2131 N N . PHE A 1 272 ? 6.776 10.526 -10.082 1.00 67.62 272 PHE A N 1
ATOM 2132 C CA . PHE A 1 272 ? 7.066 11.077 -8.773 1.00 67.62 272 PHE A CA 1
ATOM 2133 C C . PHE A 1 272 ? 7.385 12.562 -8.921 1.00 67.62 272 PHE A C 1
ATOM 2135 O O . PHE A 1 272 ? 8.172 12.978 -9.776 1.00 67.62 272 PHE A O 1
ATOM 2142 N N . GLY A 1 273 ? 6.754 13.378 -8.077 1.00 71.81 273 GLY A N 1
ATOM 2143 C CA . GLY A 1 273 ? 7.228 14.736 -7.856 1.00 71.81 273 GLY A CA 1
ATOM 2144 C C . GLY A 1 273 ? 8.644 14.714 -7.277 1.00 71.81 273 GLY A C 1
ATOM 2145 O O . GLY A 1 273 ? 9.137 13.678 -6.833 1.00 71.81 273 GLY A O 1
ATOM 2146 N N . LYS A 1 274 ? 9.303 15.874 -7.247 1.00 82.44 274 LYS A N 1
ATOM 2147 C CA . LYS A 1 274 ? 10.574 15.991 -6.523 1.00 82.44 274 LYS A CA 1
ATOM 2148 C C . LYS A 1 274 ? 10.349 15.606 -5.054 1.00 82.44 274 LYS A C 1
ATOM 2150 O O . LYS A 1 274 ? 9.400 16.139 -4.471 1.00 82.44 274 LYS A O 1
ATOM 2155 N N . PRO A 1 275 ? 11.195 14.745 -4.459 1.00 86.38 275 PRO A N 1
ATOM 2156 C CA . PRO A 1 275 ? 11.116 14.446 -3.038 1.00 86.38 275 PRO A CA 1
ATOM 2157 C C . PRO A 1 275 ? 11.131 15.731 -2.209 1.00 86.38 275 PRO A C 1
ATOM 2159 O O . PRO A 1 275 ? 11.904 16.656 -2.472 1.00 86.38 275 PRO A O 1
ATOM 2162 N N . VAL A 1 276 ? 10.243 15.787 -1.222 1.00 88.44 276 VAL A N 1
ATOM 2163 C CA . VAL A 1 276 ? 10.133 16.891 -0.269 1.00 88.44 276 VAL A CA 1
ATOM 2164 C C . VAL A 1 276 ? 10.576 16.363 1.086 1.00 88.44 276 VAL A C 1
ATOM 2166 O O . VAL A 1 276 ? 10.147 15.286 1.492 1.00 88.44 276 VAL A O 1
ATOM 2169 N N . ASP A 1 277 ? 11.427 17.115 1.787 1.00 88.06 277 ASP A N 1
ATOM 2170 C CA . ASP A 1 277 ? 11.858 16.745 3.135 1.00 88.06 277 ASP A CA 1
ATOM 2171 C C . ASP A 1 277 ? 10.636 16.641 4.055 1.00 88.06 277 ASP A C 1
ATOM 2173 O O . ASP A 1 277 ? 9.910 17.620 4.265 1.00 88.06 277 ASP A O 1
ATOM 2177 N N . VAL A 1 278 ? 10.425 15.450 4.620 1.00 85.69 278 VAL A N 1
ATOM 2178 C CA . VAL A 1 278 ? 9.290 15.148 5.493 1.00 85.69 278 VAL A CA 1
ATOM 2179 C C . VAL A 1 278 ? 9.207 16.107 6.679 1.00 85.69 278 VAL A C 1
ATOM 2181 O O . VAL A 1 278 ? 8.100 16.448 7.081 1.00 85.69 278 VAL A O 1
ATOM 2184 N N . LYS A 1 279 ? 10.329 16.644 7.185 1.00 86.12 279 LYS A N 1
ATOM 2185 C CA . LYS A 1 279 ? 10.332 17.628 8.284 1.00 86.12 279 LYS A CA 1
ATOM 2186 C C . LYS A 1 279 ? 9.650 18.941 7.927 1.00 86.12 279 LYS A C 1
ATOM 2188 O O . LYS A 1 279 ? 9.184 19.641 8.820 1.00 86.12 279 LYS A O 1
ATOM 2193 N N . THR A 1 280 ? 9.585 19.286 6.644 1.00 85.75 280 THR A N 1
ATOM 2194 C CA . THR A 1 280 ? 8.896 20.505 6.191 1.00 85.75 280 THR A CA 1
ATOM 2195 C C . THR A 1 280 ? 7.377 20.354 6.210 1.00 85.75 280 THR A C 1
ATOM 2197 O O . THR A 1 280 ? 6.668 21.352 6.304 1.00 85.75 280 THR A O 1
ATOM 2200 N N . VAL A 1 281 ? 6.882 19.114 6.162 1.00 82.75 281 VAL A N 1
ATOM 2201 C CA . VAL A 1 281 ? 5.451 18.781 6.158 1.00 82.75 281 VAL A CA 1
ATOM 2202 C C . VAL A 1 281 ? 4.999 18.280 7.533 1.00 82.75 281 VAL A C 1
ATOM 2204 O O . VAL A 1 281 ? 3.886 18.556 7.971 1.00 82.75 281 VAL A O 1
ATOM 2207 N N . ILE A 1 282 ? 5.869 17.546 8.229 1.00 87.56 282 ILE A N 1
ATOM 2208 C CA . ILE A 1 282 ? 5.626 16.915 9.527 1.00 87.56 282 ILE A CA 1
ATOM 2209 C C . ILE A 1 282 ? 6.844 17.192 10.431 1.00 87.56 282 ILE A C 1
ATOM 2211 O O . ILE A 1 282 ? 7.710 16.330 10.602 1.00 87.56 282 ILE A O 1
ATOM 2215 N N . PRO A 1 283 ? 6.932 18.389 11.044 1.00 88.31 283 PRO A N 1
ATOM 2216 C CA . PRO A 1 283 ? 8.096 18.797 11.842 1.00 88.31 283 PRO A CA 1
ATOM 2217 C C . PRO A 1 283 ? 8.389 17.901 13.051 1.00 88.31 283 PRO A C 1
ATOM 2219 O O . PRO A 1 283 ? 9.506 17.892 13.564 1.00 88.31 283 PRO A O 1
ATOM 2222 N N . ALA A 1 284 ? 7.384 17.151 13.511 1.00 89.25 284 ALA A N 1
ATOM 2223 C CA . ALA A 1 284 ? 7.498 16.217 14.621 1.00 89.25 284 ALA A CA 1
ATOM 2224 C C . ALA A 1 284 ? 8.395 15.005 14.312 1.00 89.25 284 ALA A C 1
ATOM 2226 O O . ALA A 1 284 ? 8.933 14.414 15.251 1.00 89.25 284 ALA A O 1
ATOM 2227 N N . ILE A 1 285 ? 8.573 14.643 13.034 1.00 89.81 285 ILE A N 1
ATOM 2228 C CA . ILE A 1 285 ? 9.394 13.502 12.607 1.00 89.81 285 ILE A CA 1
ATOM 2229 C C . ILE A 1 285 ? 10.878 13.863 12.629 1.00 89.81 285 ILE A C 1
ATOM 2231 O O . ILE A 1 285 ? 11.302 14.954 12.247 1.00 89.81 285 ILE A O 1
ATOM 2235 N N . ASN A 1 286 ? 11.699 12.921 13.070 1.00 89.12 286 ASN A N 1
ATOM 2236 C CA . ASN A 1 286 ? 13.135 13.048 13.179 1.00 89.12 286 ASN A CA 1
ATOM 2237 C C . ASN A 1 286 ? 13.814 11.887 12.461 1.00 89.12 286 ASN A C 1
ATOM 2239 O O . ASN A 1 286 ? 14.034 10.837 13.047 1.00 89.12 286 ASN A O 1
ATOM 2243 N N . TYR A 1 287 ? 14.238 12.138 11.222 1.00 83.25 287 TYR A N 1
ATOM 2244 C CA . TYR A 1 287 ? 14.927 11.177 10.351 1.00 83.25 287 TYR A CA 1
ATOM 2245 C C . TYR A 1 287 ? 16.179 10.510 10.953 1.00 83.25 287 TYR A C 1
ATOM 2247 O O . TYR A 1 287 ? 16.712 9.586 10.358 1.00 83.25 287 TYR A O 1
ATOM 2255 N N . LYS A 1 288 ? 16.713 11.011 12.078 1.00 87.12 288 LYS A N 1
ATOM 2256 C CA . LYS A 1 288 ? 17.845 10.381 12.779 1.00 87.12 288 LYS A CA 1
ATOM 2257 C C . LYS A 1 288 ? 17.442 9.194 13.649 1.00 87.12 288 LYS A C 1
ATOM 2259 O O . LYS A 1 288 ? 18.329 8.471 14.077 1.00 87.12 288 LYS A O 1
ATOM 2264 N N . HIS A 1 289 ? 16.156 9.092 13.965 1.00 90.62 289 HIS A N 1
ATOM 2265 C CA . HIS A 1 289 ? 15.625 8.136 14.926 1.00 90.62 289 HIS A CA 1
ATOM 2266 C C . HIS A 1 289 ? 14.396 7.395 14.406 1.00 90.62 289 HIS A C 1
ATOM 2268 O O . HIS A 1 289 ? 14.164 6.276 14.828 1.00 90.62 289 HIS A O 1
ATOM 2274 N N . ASP A 1 290 ? 13.589 8.020 13.542 1.00 90.88 290 ASP A N 1
ATOM 2275 C CA . ASP A 1 290 ? 12.287 7.477 13.158 1.00 90.88 290 ASP A CA 1
ATOM 2276 C C . ASP A 1 290 ? 12.319 6.783 11.804 1.00 90.88 290 ASP A C 1
ATOM 2278 O O . ASP A 1 290 ? 12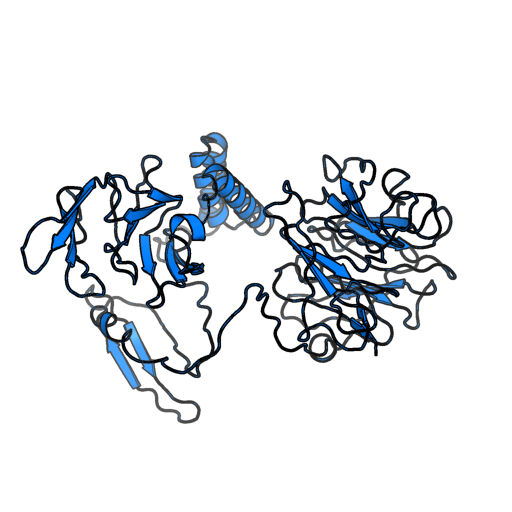.770 7.367 10.812 1.00 90.88 290 ASP A O 1
ATOM 2282 N N . GLU A 1 291 ? 11.715 5.601 11.750 1.00 87.81 291 GLU A N 1
ATOM 2283 C CA . GLU A 1 291 ? 11.569 4.807 10.536 1.00 87.81 291 GLU A CA 1
ATOM 2284 C C . GLU A 1 291 ? 10.123 4.306 10.336 1.00 87.81 291 GLU A C 1
ATOM 2286 O O . GLU A 1 291 ? 9.250 4.441 11.194 1.00 87.81 291 GLU A O 1
ATOM 2291 N N . ALA A 1 292 ? 9.851 3.760 9.143 1.00 76.38 292 ALA A N 1
ATOM 2292 C CA . ALA A 1 292 ? 8.611 3.050 8.803 1.00 76.38 292 ALA A CA 1
ATOM 2293 C C . ALA A 1 292 ? 7.285 3.784 9.122 1.00 76.38 292 ALA A C 1
ATOM 2295 O O . ALA A 1 292 ? 6.366 3.222 9.721 1.00 76.38 292 ALA A O 1
ATOM 2296 N N . LEU A 1 293 ? 7.155 5.022 8.642 1.00 83.38 293 LEU A N 1
ATOM 2297 C CA . LEU A 1 293 ? 5.989 5.892 8.842 1.00 83.38 293 LEU A CA 1
ATOM 2298 C C . LEU A 1 293 ? 4.703 5.321 8.209 1.00 83.38 293 LEU A C 1
ATOM 2300 O O . LEU A 1 293 ? 4.518 5.403 6.993 1.00 83.38 293 LEU A O 1
ATOM 2304 N N . ILE A 1 294 ? 3.772 4.804 9.014 1.00 90.00 294 ILE A N 1
ATOM 2305 C CA . ILE A 1 294 ? 2.451 4.361 8.546 1.00 90.00 294 ILE A CA 1
ATOM 2306 C C . ILE A 1 294 ? 1.347 5.326 8.981 1.00 90.00 294 ILE A C 1
ATOM 2308 O O . ILE A 1 294 ? 1.179 5.631 10.160 1.00 90.00 294 ILE A O 1
ATOM 2312 N N . LEU A 1 295 ? 0.548 5.777 8.015 1.00 90.06 295 LEU A N 1
ATOM 2313 C CA . LEU A 1 295 ? -0.668 6.549 8.253 1.00 90.06 295 LEU A CA 1
ATOM 2314 C C . LEU A 1 295 ? -1.870 5.615 8.407 1.00 90.06 295 LEU A C 1
ATOM 2316 O O . LEU A 1 295 ? -2.086 4.713 7.599 1.00 90.06 295 LEU A O 1
ATOM 2320 N N . SER A 1 296 ? -2.693 5.882 9.413 1.00 89.69 296 SER A N 1
ATOM 2321 C CA . SER A 1 296 ? -4.062 5.362 9.477 1.00 89.69 296 SER A CA 1
ATOM 2322 C C . SER A 1 296 ? -4.876 5.803 8.257 1.00 89.69 296 SER A C 1
ATOM 2324 O O . SER A 1 296 ? -4.631 6.863 7.683 1.00 89.69 296 SER A O 1
ATOM 2326 N N . TYR A 1 297 ? -5.871 5.007 7.858 1.00 83.88 297 TYR A N 1
ATOM 2327 C CA . TYR A 1 297 ? -6.619 5.237 6.615 1.00 83.88 297 TYR A CA 1
ATOM 2328 C C . TYR A 1 297 ? -7.488 6.503 6.602 1.00 83.88 297 TYR A C 1
ATOM 2330 O O . TYR A 1 297 ? -7.800 7.014 5.529 1.00 83.88 297 TYR A O 1
ATOM 2338 N N . ASP A 1 298 ? -7.872 7.027 7.767 1.00 82.38 298 ASP A N 1
ATOM 2339 C CA . ASP A 1 298 ? -8.507 8.347 7.895 1.00 82.38 298 ASP A CA 1
ATOM 2340 C C . ASP A 1 298 ? -7.487 9.494 7.969 1.00 82.38 298 ASP A C 1
ATOM 2342 O O . ASP A 1 298 ? -7.861 10.665 7.969 1.00 82.38 298 ASP A O 1
ATOM 2346 N N . GLY A 1 299 ? -6.197 9.163 8.016 1.00 88.19 299 GLY A N 1
ATOM 2347 C CA . GLY A 1 299 ? -5.092 10.101 8.055 1.00 88.19 299 GLY A CA 1
ATOM 2348 C C . GLY A 1 299 ? -4.963 10.844 9.379 1.00 88.19 299 GLY A C 1
ATOM 2349 O O . GLY A 1 299 ? -4.282 11.864 9.390 1.00 88.19 299 GLY A O 1
ATOM 2350 N N . LEU A 1 300 ? -5.610 10.407 10.463 1.00 91.88 300 LEU A N 1
ATOM 2351 C CA . LEU A 1 300 ? -5.636 11.140 11.741 1.00 91.88 300 LEU A CA 1
ATOM 2352 C C . LEU A 1 300 ? -4.581 10.662 12.744 1.00 91.88 300 LEU A C 1
ATOM 2354 O O . LEU A 1 300 ? -4.218 11.387 13.666 1.00 91.88 300 LEU A O 1
ATOM 2358 N N . GLU A 1 301 ? -4.068 9.456 12.546 1.00 95.19 301 GLU A N 1
ATOM 2359 C CA . GLU A 1 301 ? -3.006 8.833 13.335 1.00 95.19 301 GLU A CA 1
ATOM 2360 C C . GLU A 1 301 ? -1.847 8.418 12.425 1.00 95.19 301 GLU A C 1
ATOM 2362 O O . GLU A 1 301 ? -2.073 7.938 11.307 1.00 95.19 301 GLU A O 1
ATOM 2367 N N . MET A 1 302 ? -0.619 8.567 12.914 1.00 94.19 302 MET A N 1
ATOM 2368 C CA . MET A 1 302 ? 0.591 8.074 12.261 1.00 94.19 302 MET A CA 1
ATOM 2369 C C . MET A 1 302 ? 1.446 7.309 13.260 1.00 94.19 302 MET A C 1
ATOM 2371 O O . MET A 1 302 ? 1.758 7.838 14.326 1.00 94.19 302 MET A O 1
ATOM 2375 N N . TYR A 1 303 ? 1.841 6.097 12.890 1.00 96.06 303 TYR A N 1
ATOM 2376 C CA . TYR A 1 303 ? 2.688 5.221 13.690 1.00 96.06 303 TYR A CA 1
ATOM 2377 C C . TYR A 1 303 ? 4.053 5.082 13.030 1.00 96.06 303 TYR A C 1
ATOM 2379 O O . TYR A 1 303 ? 4.164 5.116 11.805 1.00 96.06 303 TYR A O 1
ATOM 2387 N N . PHE A 1 304 ? 5.081 4.923 13.845 1.00 95.25 304 PHE A N 1
ATOM 2388 C CA . PHE A 1 304 ? 6.455 4.739 13.399 1.00 95.25 304 PHE A CA 1
ATOM 2389 C C . PHE A 1 304 ? 7.243 4.039 14.494 1.00 95.25 304 PHE A C 1
ATOM 2391 O O . PHE A 1 304 ? 6.844 4.078 15.663 1.00 95.25 304 PHE A O 1
ATOM 2398 N N . ASP A 1 305 ? 8.338 3.393 14.119 1.00 95.62 305 ASP A N 1
ATOM 2399 C CA . ASP A 1 305 ? 9.317 2.930 15.092 1.00 95.62 305 ASP A CA 1
ATOM 2400 C C . ASP A 1 305 ? 10.417 3.967 15.290 1.00 95.62 305 ASP A C 1
ATOM 2402 O O . ASP A 1 305 ? 10.687 4.786 14.407 1.00 95.62 305 ASP A O 1
ATOM 2406 N N . SER A 1 306 ? 10.955 4.019 16.507 1.00 96.00 306 SER A N 1
ATOM 2407 C CA . SER A 1 306 ? 11.939 5.028 16.877 1.00 96.00 306 SER A CA 1
ATOM 2408 C C . SER A 1 306 ? 12.809 4.594 18.047 1.00 96.00 306 SER A C 1
ATOM 2410 O O . SER A 1 306 ? 12.303 4.024 19.016 1.00 96.00 306 SER A O 1
ATOM 2412 N N . ASP A 1 307 ? 14.094 4.942 17.993 1.00 96.12 307 ASP A N 1
ATOM 2413 C CA . ASP A 1 307 ? 15.081 4.791 19.074 1.00 96.12 307 ASP A CA 1
ATOM 2414 C C . ASP A 1 307 ? 15.277 6.091 19.892 1.00 96.12 307 ASP A C 1
ATOM 2416 O O . ASP A 1 307 ? 16.258 6.264 20.624 1.00 96.12 307 ASP A O 1
ATOM 2420 N N . ARG A 1 308 ? 14.333 7.038 19.786 1.00 94.75 308 ARG A N 1
ATOM 2421 C CA . ARG A 1 308 ? 14.333 8.294 20.556 1.00 94.75 308 ARG A CA 1
ATOM 2422 C C . ARG A 1 308 ? 14.479 8.061 22.070 1.00 94.75 308 ARG A C 1
ATOM 2424 O O . ARG A 1 308 ? 14.003 7.059 22.608 1.00 94.75 308 ARG A O 1
ATOM 2431 N N . PRO A 1 309 ? 15.017 9.048 22.819 1.00 95.06 309 PRO A N 1
ATOM 2432 C CA . PRO A 1 309 ? 14.975 9.016 24.277 1.00 95.06 309 PRO A CA 1
ATOM 2433 C C . PRO A 1 309 ? 13.546 8.810 24.799 1.00 95.06 309 PRO A C 1
ATOM 2435 O O . PRO A 1 309 ? 12.625 9.516 24.392 1.00 95.06 309 PRO A O 1
ATOM 2438 N N . GLY A 1 310 ? 13.381 7.867 25.730 1.00 94.06 310 GLY A N 1
ATOM 2439 C CA . GLY A 1 310 ? 12.075 7.490 26.282 1.00 94.06 310 GLY A CA 1
ATOM 2440 C C . GLY A 1 310 ? 11.563 6.117 25.841 1.00 94.06 310 GLY A C 1
ATOM 2441 O O . GLY A 1 310 ? 10.468 5.751 26.259 1.00 94.06 310 GLY A O 1
ATOM 2442 N N . CYS A 1 311 ? 12.337 5.363 25.052 1.00 96.31 311 CYS A N 1
ATOM 2443 C CA . CYS A 1 311 ? 12.027 3.967 24.741 1.00 96.31 311 CYS A CA 1
ATOM 2444 C C . CYS A 1 311 ? 12.055 3.064 25.985 1.00 96.31 311 CYS A C 1
ATOM 2446 O O . CYS A 1 311 ? 12.842 3.265 26.916 1.00 96.31 311 CYS A O 1
ATOM 2448 N N . HIS A 1 312 ? 11.192 2.052 25.981 1.00 96.00 312 HIS A N 1
ATOM 2449 C CA . HIS A 1 312 ? 11.203 0.929 26.906 1.00 96.00 312 HIS A CA 1
ATOM 2450 C C . HIS A 1 312 ? 12.180 -0.159 26.435 1.00 96.00 312 HIS A C 1
ATOM 2452 O O . HIS A 1 312 ? 12.911 -0.736 27.250 1.00 96.00 312 HIS A O 1
ATOM 2458 N N . GLY A 1 313 ? 12.198 -0.402 25.125 1.00 95.88 313 GLY A N 1
ATOM 2459 C CA . GLY A 1 313 ? 13.129 -1.248 24.399 1.00 95.88 313 GLY A CA 1
ATOM 2460 C C . GLY A 1 313 ? 14.336 -0.485 23.855 1.00 95.88 313 GLY A C 1
ATOM 2461 O O . GLY A 1 313 ? 14.675 0.614 24.298 1.00 95.88 313 GLY A O 1
ATOM 2462 N N . VAL A 1 314 ? 15.009 -1.105 22.888 1.00 97.19 314 VAL A N 1
ATOM 2463 C CA . VAL A 1 314 ? 16.060 -0.474 22.071 1.00 97.19 314 VAL A CA 1
ATOM 2464 C C . VAL A 1 314 ? 15.439 0.475 21.043 1.00 97.19 314 VAL A C 1
ATOM 2466 O O . VAL A 1 314 ? 15.954 1.568 20.839 1.00 97.19 314 VAL A O 1
ATOM 2469 N N . ALA A 1 315 ? 14.329 0.059 20.438 1.00 97.06 315 ALA A N 1
ATOM 2470 C CA . ALA A 1 315 ? 13.471 0.863 19.582 1.00 97.06 315 ALA A CA 1
ATOM 2471 C C . ALA A 1 315 ? 12.020 0.465 19.857 1.00 97.06 315 ALA A C 1
ATOM 2473 O O . ALA A 1 315 ? 11.721 -0.717 20.030 1.00 97.06 315 ALA A O 1
ATOM 2474 N N . ASP A 1 316 ? 11.145 1.455 19.913 1.00 98.12 316 ASP A N 1
ATOM 2475 C CA . ASP A 1 316 ? 9.756 1.314 20.339 1.00 98.12 316 ASP A CA 1
ATOM 2476 C C . ASP A 1 316 ? 8.805 1.749 19.226 1.00 98.12 316 ASP A C 1
ATOM 2478 O O . ASP A 1 316 ? 9.191 2.495 18.328 1.00 98.12 316 ASP A O 1
ATOM 2482 N N . LEU A 1 317 ? 7.525 1.383 19.339 1.00 98.12 317 LEU A N 1
ATOM 2483 C CA . LEU A 1 317 ? 6.464 1.996 18.545 1.00 98.12 317 LEU A CA 1
ATOM 2484 C C . LEU A 1 317 ? 5.991 3.311 19.177 1.00 98.12 317 LEU A C 1
ATOM 2486 O O . LEU A 1 317 ? 5.688 3.385 20.377 1.00 98.12 317 LEU A O 1
ATOM 2490 N N . TRP A 1 318 ? 5.861 4.327 18.330 1.00 97.94 318 TRP A N 1
ATOM 2491 C CA . TRP A 1 318 ? 5.418 5.677 18.660 1.00 97.94 318 TRP A CA 1
ATOM 2492 C C . TRP A 1 318 ? 4.241 6.106 17.780 1.00 97.94 318 TRP A C 1
ATOM 2494 O O . TRP A 1 318 ? 3.918 5.470 16.773 1.00 97.94 318 TRP A O 1
ATOM 2504 N N . LEU A 1 319 ? 3.575 7.183 18.190 1.00 96.06 319 LEU A N 1
ATOM 2505 C CA . LEU A 1 319 ? 2.352 7.694 17.589 1.00 96.06 319 LEU A CA 1
ATOM 2506 C C . LEU A 1 319 ? 2.301 9.224 17.637 1.00 96.06 319 LEU A C 1
ATOM 2508 O O . LEU A 1 319 ? 2.641 9.836 18.646 1.00 96.06 319 LEU A O 1
ATOM 2512 N N . ILE A 1 320 ? 1.803 9.834 16.565 1.00 95.75 320 ILE A N 1
ATOM 2513 C CA . ILE A 1 320 ? 1.316 11.221 16.543 1.00 95.75 320 ILE A CA 1
ATOM 2514 C C . ILE A 1 320 ? -0.130 11.261 16.047 1.00 95.75 320 ILE A C 1
ATOM 2516 O O . ILE A 1 320 ? -0.547 10.434 15.231 1.00 95.75 320 ILE A O 1
ATOM 2520 N N . ARG A 1 321 ? -0.904 12.236 16.531 1.00 95.31 321 ARG A N 1
ATOM 2521 C CA . ARG A 1 321 ? -2.320 12.412 16.171 1.00 95.31 321 ARG A CA 1
ATOM 2522 C C . ARG A 1 321 ? -2.623 13.821 15.698 1.00 95.31 321 ARG A C 1
ATOM 2524 O O . ARG A 1 321 ? -1.901 14.749 16.042 1.00 95.31 321 ARG A O 1
ATOM 2531 N N . ARG A 1 322 ? -3.722 13.982 14.970 1.00 93.19 322 ARG A N 1
ATOM 2532 C CA . ARG A 1 322 ? -4.306 15.278 14.614 1.00 93.19 322 ARG A CA 1
ATOM 2533 C C . ARG A 1 322 ? -5.828 15.193 14.580 1.00 93.19 322 ARG A C 1
ATOM 2535 O O . ARG A 1 322 ? -6.386 14.128 14.326 1.00 93.19 322 ARG A O 1
ATOM 2542 N N . ASP A 1 323 ? -6.488 16.322 14.808 1.00 88.94 323 ASP A N 1
ATOM 2543 C CA . ASP A 1 323 ? -7.954 16.378 14.907 1.00 88.94 323 ASP A CA 1
ATOM 2544 C C . ASP A 1 323 ? -8.657 16.295 13.542 1.00 88.94 323 ASP A C 1
ATOM 2546 O O . ASP A 1 323 ? -9.810 15.870 13.446 1.00 88.94 323 ASP A O 1
ATOM 2550 N N . SER A 1 324 ? -7.973 16.701 12.471 1.00 87.50 324 SER A N 1
ATOM 2551 C CA . SER A 1 324 ? -8.444 16.617 11.088 1.00 87.50 324 SER A CA 1
ATOM 2552 C C . SER A 1 324 ? -7.259 16.521 10.125 1.00 87.50 324 SER A C 1
ATOM 2554 O O . SER A 1 324 ? -6.120 16.783 10.506 1.00 87.50 324 SER A O 1
ATOM 2556 N N . ILE A 1 325 ? -7.513 16.183 8.857 1.00 81.56 325 ILE A N 1
ATOM 2557 C CA . ILE A 1 325 ? -6.455 16.079 7.838 1.00 81.56 325 ILE A CA 1
ATOM 2558 C C . ILE A 1 325 ? -5.740 17.407 7.530 1.00 81.56 325 ILE A C 1
ATOM 2560 O O . ILE A 1 325 ? -4.645 17.380 6.970 1.00 81.56 325 ILE A O 1
ATOM 2564 N N . ASP A 1 326 ? -6.335 18.534 7.923 1.00 83.75 326 ASP A N 1
ATOM 2565 C CA . ASP A 1 326 ? -5.780 19.881 7.754 1.00 83.75 326 ASP A CA 1
ATOM 2566 C C . ASP A 1 326 ? -5.192 20.439 9.063 1.00 83.75 326 ASP A C 1
ATOM 2568 O O . ASP A 1 326 ? -4.582 21.507 9.064 1.00 83.75 326 ASP A O 1
ATOM 2572 N N . ALA A 1 327 ? -5.390 19.744 10.187 1.00 88.62 327 ALA A N 1
ATOM 2573 C CA . ALA A 1 327 ? -4.847 20.145 11.476 1.00 88.62 327 ALA A CA 1
ATOM 2574 C C . ALA A 1 327 ? -3.355 19.803 11.580 1.00 88.62 327 ALA A C 1
ATOM 2576 O O . ALA A 1 327 ? -2.868 18.830 10.991 1.00 88.62 327 ALA A O 1
ATOM 2577 N N . GLU A 1 328 ? -2.640 20.593 12.380 1.00 90.50 328 GLU A N 1
ATOM 2578 C CA . GLU A 1 328 ? -1.259 20.293 12.744 1.00 90.50 328 GLU A CA 1
ATOM 2579 C C . GLU A 1 328 ? -1.173 18.976 13.524 1.00 90.50 328 GLU A C 1
ATOM 2581 O O . GLU A 1 328 ? -2.087 18.593 14.260 1.00 90.50 328 GLU A O 1
ATOM 2586 N N . TRP A 1 329 ? -0.047 18.282 13.362 1.00 93.81 329 TRP A N 1
ATOM 2587 C CA . TRP A 1 329 ? 0.257 17.104 14.161 1.00 93.81 329 TRP A CA 1
ATOM 2588 C C . TRP A 1 329 ? 0.524 17.501 15.613 1.00 93.81 329 TRP A C 1
ATOM 2590 O O . TRP A 1 329 ? 1.278 18.430 15.895 1.00 93.81 329 TRP A O 1
ATOM 2600 N N . GLY A 1 330 ? -0.092 16.763 16.529 1.00 94.00 330 GLY A N 1
ATOM 2601 C CA . GLY A 1 330 ? 0.122 16.861 17.962 1.00 94.00 330 GLY A CA 1
ATOM 2602 C C . GLY A 1 330 ? 1.473 16.289 18.413 1.00 94.00 330 GLY A C 1
ATOM 2603 O O . GLY A 1 330 ? 2.341 15.971 17.593 1.00 94.00 330 GLY A O 1
ATOM 2604 N N . PRO A 1 331 ? 1.674 16.158 19.735 1.00 94.50 331 PRO A N 1
ATOM 2605 C CA . PRO A 1 331 ? 2.927 15.669 20.293 1.00 94.50 331 PRO A CA 1
ATOM 2606 C C . PRO A 1 331 ? 3.191 14.201 19.934 1.00 94.50 331 PRO A C 1
ATOM 2608 O O . PRO A 1 331 ? 2.272 13.415 19.715 1.00 94.50 331 PRO A O 1
ATOM 2611 N N . VAL A 1 332 ? 4.476 13.845 19.913 1.00 95.94 332 VAL A N 1
ATOM 2612 C CA . VAL A 1 332 ? 4.957 12.467 19.751 1.00 95.94 332 VAL A CA 1
ATOM 2613 C C . VAL A 1 332 ? 4.761 11.701 21.057 1.00 95.94 332 VAL A C 1
ATOM 2615 O O . VAL A 1 332 ? 5.251 12.121 22.104 1.00 95.94 332 VAL A O 1
ATOM 2618 N N . GLU A 1 333 ? 4.066 10.570 20.983 1.00 96.00 333 GLU A N 1
ATOM 2619 C CA . GLU A 1 333 ? 3.709 9.715 22.115 1.00 96.00 333 GLU A CA 1
ATOM 2620 C C . GLU A 1 333 ? 4.288 8.307 21.936 1.00 96.00 333 GLU A C 1
ATOM 2622 O O . GLU A 1 333 ? 4.151 7.700 20.877 1.00 96.00 333 GLU A O 1
ATOM 2627 N N . ASN A 1 334 ? 4.920 7.765 22.977 1.00 97.38 334 ASN A N 1
ATOM 2628 C CA . ASN A 1 334 ? 5.332 6.360 23.012 1.00 97.38 334 ASN A CA 1
ATOM 2629 C C . ASN A 1 334 ? 4.099 5.485 23.307 1.00 97.38 334 ASN A C 1
ATOM 2631 O O . ASN A 1 334 ? 3.297 5.843 24.174 1.00 97.38 334 ASN A O 1
ATOM 2635 N N . LEU A 1 335 ? 3.939 4.336 22.636 1.00 97.31 335 LEU A N 1
ATOM 2636 C CA . LEU A 1 335 ? 2.789 3.441 22.871 1.00 97.31 335 LEU A CA 1
ATOM 2637 C C . LEU A 1 335 ? 2.802 2.744 24.246 1.00 97.31 335 LEU A C 1
ATOM 2639 O O . LEU A 1 335 ? 1.809 2.129 24.643 1.00 97.31 335 LEU A O 1
ATOM 2643 N N . GLY A 1 336 ? 3.888 2.890 25.001 1.00 97.25 336 GLY A N 1
ATOM 2644 C CA . GLY A 1 336 ? 4.013 2.494 26.393 1.00 97.25 336 GLY A CA 1
ATOM 2645 C C . GLY A 1 336 ? 4.322 1.007 26.596 1.00 97.25 336 GLY A C 1
ATOM 2646 O O . GLY A 1 336 ? 4.301 0.212 25.656 1.00 97.25 336 GLY A O 1
ATOM 2647 N N . PRO A 1 337 ? 4.561 0.597 27.856 1.00 96.94 337 PRO A N 1
ATOM 2648 C CA . PRO A 1 337 ? 5.080 -0.732 28.203 1.00 96.94 337 PRO A CA 1
ATOM 2649 C C . PRO A 1 337 ? 4.064 -1.873 28.040 1.00 96.94 337 PRO A C 1
ATOM 2651 O O . PRO A 1 337 ? 4.398 -3.037 28.241 1.00 96.94 337 PRO A O 1
ATOM 2654 N N . VAL A 1 338 ? 2.801 -1.561 27.724 1.00 97.12 338 VAL A N 1
ATOM 2655 C CA . VAL A 1 338 ? 1.817 -2.586 27.338 1.00 97.12 338 VAL A CA 1
ATOM 2656 C C . VAL A 1 338 ? 2.135 -3.117 25.941 1.00 97.12 338 VAL A C 1
ATOM 2658 O O . VAL A 1 338 ? 1.994 -4.313 25.699 1.00 97.12 338 VAL A O 1
ATOM 2661 N N . VAL A 1 339 ? 2.562 -2.232 25.036 1.00 97.88 339 VAL A N 1
ATOM 2662 C CA . VAL A 1 339 ? 2.869 -2.559 23.640 1.00 97.88 339 VAL A CA 1
ATOM 2663 C C . VAL A 1 339 ? 4.354 -2.857 23.474 1.00 97.88 339 VAL A C 1
ATOM 2665 O O . VAL A 1 339 ? 4.708 -3.919 22.952 1.00 97.88 339 VAL A O 1
ATOM 2668 N N . ASN A 1 340 ? 5.204 -1.944 23.940 1.00 98.19 340 ASN A N 1
ATOM 2669 C CA . ASN A 1 340 ? 6.648 -2.013 23.764 1.00 98.19 340 ASN A CA 1
ATOM 2670 C C . ASN A 1 340 ? 7.272 -2.923 24.824 1.00 98.19 340 ASN A C 1
ATOM 2672 O O . ASN A 1 340 ? 6.892 -2.865 25.997 1.00 98.19 340 ASN A O 1
ATOM 2676 N N . ALA A 1 341 ? 8.198 -3.787 24.416 1.00 97.62 341 ALA A N 1
ATOM 2677 C CA . ALA A 1 341 ? 8.873 -4.724 25.312 1.00 97.62 341 ALA A CA 1
ATOM 2678 C C . ALA A 1 341 ? 10.154 -4.100 25.901 1.00 97.62 341 ALA A C 1
ATOM 2680 O O . ALA A 1 341 ? 10.764 -3.240 25.272 1.00 97.62 341 ALA A O 1
ATOM 2681 N N . PRO A 1 342 ? 10.588 -4.495 27.114 1.00 97.56 342 PRO A N 1
A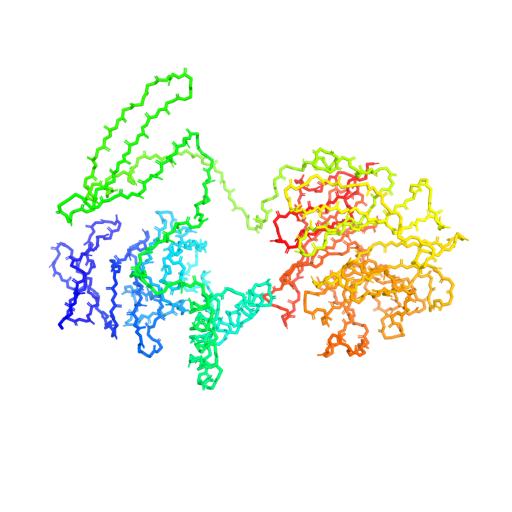TOM 2682 C CA . PRO A 1 342 ? 11.794 -3.932 27.711 1.00 97.56 342 PRO A CA 1
ATOM 2683 C C . PRO A 1 342 ? 13.049 -4.331 26.931 1.00 97.56 342 PRO A C 1
ATOM 2685 O O . PRO A 1 342 ? 13.124 -5.420 26.351 1.00 97.56 342 PRO A O 1
ATOM 2688 N N . ALA A 1 343 ? 14.081 -3.489 26.993 1.00 95.31 343 ALA A N 1
ATOM 2689 C CA . ALA A 1 343 ? 15.385 -3.785 26.406 1.00 95.31 343 ALA A CA 1
ATOM 2690 C C . ALA A 1 343 ? 15.919 -5.170 26.862 1.00 95.31 343 ALA A C 1
ATOM 2692 O O . ALA A 1 343 ? 15.752 -5.545 28.028 1.00 95.31 343 ALA A O 1
ATOM 2693 N N . PRO A 1 344 ? 16.579 -5.942 25.975 1.00 96.38 344 PRO A N 1
ATOM 2694 C CA . PRO A 1 344 ? 17.084 -5.556 24.654 1.00 96.38 344 PRO A CA 1
ATOM 2695 C C . PRO A 1 344 ? 16.085 -5.788 23.503 1.00 96.38 344 PRO A C 1
ATOM 2697 O O . PRO A 1 344 ? 16.504 -5.904 22.349 1.00 96.38 344 PRO A O 1
ATOM 2700 N N . ALA A 1 345 ? 14.787 -5.918 23.801 1.00 97.44 345 ALA A N 1
ATOM 2701 C CA . ALA A 1 345 ? 13.784 -6.051 22.756 1.00 97.44 345 ALA A CA 1
ATOM 2702 C C . ALA A 1 345 ? 13.645 -4.757 21.936 1.00 97.44 345 ALA A C 1
ATOM 2704 O O . ALA A 1 345 ? 13.982 -3.671 22.413 1.00 97.44 345 ALA A O 1
ATOM 2705 N N . TRP A 1 346 ? 13.153 -4.887 20.712 1.00 97.69 346 TRP A N 1
ATOM 2706 C CA . TRP A 1 346 ? 12.757 -3.791 19.844 1.00 97.69 346 TRP A CA 1
ATOM 2707 C C . TRP A 1 346 ? 11.462 -4.136 19.112 1.00 97.69 346 TRP A C 1
ATOM 2709 O O . TRP A 1 346 ? 11.152 -5.307 18.864 1.00 97.69 346 TRP A O 1
ATOM 2719 N N . GLU A 1 347 ? 10.715 -3.102 18.754 1.00 97.56 347 GLU A N 1
ATOM 2720 C CA . GLU A 1 347 ? 9.539 -3.164 17.900 1.00 97.56 347 GLU A CA 1
ATOM 2721 C C . GLU A 1 347 ? 9.762 -2.322 16.647 1.00 97.56 347 GLU A C 1
ATOM 2723 O O . GLU A 1 347 ? 10.312 -1.228 16.725 1.00 97.56 347 GLU A O 1
ATOM 2728 N N . GLY A 1 348 ? 9.326 -2.824 15.491 1.00 96.06 348 GLY A N 1
ATOM 2729 C CA . GLY A 1 348 ? 9.592 -2.155 14.223 1.00 96.06 348 GLY A CA 1
ATOM 2730 C C . GLY A 1 348 ? 8.572 -2.428 13.130 1.00 96.06 348 GLY A C 1
ATOM 2731 O O . GLY A 1 348 ? 7.765 -3.363 13.205 1.00 96.06 348 GLY A O 1
ATOM 2732 N N . ALA A 1 349 ? 8.654 -1.604 12.088 1.00 95.06 349 ALA A N 1
ATOM 2733 C CA . ALA A 1 349 ? 7.922 -1.715 10.837 1.00 95.06 349 ALA A CA 1
ATOM 2734 C C . ALA A 1 349 ? 6.400 -1.905 11.009 1.00 95.06 349 ALA A C 1
ATOM 2736 O O . ALA A 1 349 ? 5.848 -2.898 10.523 1.00 95.06 349 ALA A O 1
ATOM 2737 N N . PRO A 1 350 ? 5.701 -0.971 11.681 1.00 96.75 350 PRO A N 1
ATOM 2738 C CA . PRO A 1 350 ? 4.271 -1.097 11.904 1.00 96.75 350 PRO A CA 1
ATOM 2739 C C . PRO A 1 350 ? 3.458 -1.010 10.601 1.00 96.75 350 PRO A C 1
ATOM 2741 O O . PRO A 1 350 ? 3.795 -0.290 9.657 1.00 96.75 350 PRO A O 1
ATOM 2744 N N . THR A 1 351 ? 2.319 -1.699 10.585 1.00 96.19 351 THR A N 1
ATOM 2745 C CA . THR A 1 351 ? 1.239 -1.537 9.605 1.00 96.19 351 THR A CA 1
ATOM 2746 C C . THR A 1 351 ? -0.117 -1.624 10.306 1.00 96.19 351 THR A C 1
ATOM 2748 O O . THR A 1 351 ? -0.250 -2.321 11.311 1.00 96.19 351 THR A O 1
ATOM 2751 N N . ILE A 1 352 ? -1.130 -0.910 9.814 1.00 95.50 352 ILE A N 1
ATOM 2752 C CA . ILE A 1 352 ? -2.425 -0.770 10.492 1.00 95.50 352 ILE A CA 1
ATOM 2753 C C . ILE A 1 352 ? -3.591 -1.174 9.585 1.00 95.50 352 ILE A C 1
ATOM 2755 O O . ILE A 1 352 ? -3.576 -0.907 8.382 1.00 95.50 352 ILE A O 1
ATOM 2759 N N . SER A 1 353 ? -4.609 -1.807 10.169 1.00 93.38 353 SER A N 1
ATOM 2760 C CA . SER A 1 353 ? -5.875 -2.120 9.503 1.00 93.38 353 SER A CA 1
ATOM 2761 C C . SER A 1 353 ? -6.628 -0.858 9.068 1.00 93.38 353 SER A C 1
ATOM 2763 O O . SER A 1 353 ? -6.439 0.235 9.610 1.00 93.38 353 SER A O 1
ATOM 2765 N N . VAL A 1 354 ? -7.533 -1.008 8.094 1.00 86.12 354 VAL A N 1
ATOM 2766 C CA . VAL A 1 354 ? -8.323 0.110 7.542 1.00 86.12 354 VAL A CA 1
ATOM 2767 C C . VAL A 1 354 ? -9.177 0.800 8.601 1.00 86.12 354 VAL A C 1
ATOM 2769 O O . VAL A 1 354 ? -9.294 2.025 8.612 1.00 86.12 354 VAL A O 1
ATOM 2772 N N . ASP A 1 355 ? -9.761 0.027 9.511 1.00 86.62 355 ASP A N 1
ATOM 2773 C CA . ASP A 1 355 ? -10.554 0.557 10.620 1.00 86.62 355 ASP A CA 1
ATOM 2774 C C . ASP A 1 355 ? -9.699 1.212 11.723 1.00 86.62 355 ASP A C 1
ATOM 2776 O O . ASP A 1 355 ? -10.229 1.903 12.595 1.00 86.62 355 ASP A O 1
ATOM 2780 N N . GLY A 1 356 ? -8.374 1.050 11.672 1.00 92.56 356 GLY A N 1
ATOM 2781 C CA . GLY A 1 356 ? -7.435 1.523 12.679 1.00 92.56 356 GLY A CA 1
ATOM 2782 C C . GLY A 1 356 ? -7.486 0.749 13.998 1.00 92.56 356 GLY A C 1
ATOM 2783 O O . GLY A 1 356 ? -6.971 1.244 14.998 1.00 92.56 356 GLY A O 1
ATOM 2784 N N . LEU A 1 357 ? -8.134 -0.412 14.063 1.00 96.25 357 LEU A N 1
ATOM 2785 C CA . LEU A 1 357 ? -8.337 -1.154 15.312 1.00 96.25 357 LEU A CA 1
ATOM 2786 C C . LEU A 1 357 ? -7.326 -2.279 15.532 1.00 96.25 357 LEU A C 1
ATOM 2788 O O . LEU A 1 357 ? -7.241 -2.779 16.653 1.00 96.25 357 LEU A O 1
ATOM 2792 N N . THR A 1 358 ? -6.534 -2.625 14.515 1.00 98.06 358 THR A N 1
ATOM 2793 C CA . THR A 1 358 ? -5.485 -3.645 14.588 1.00 98.06 358 THR A CA 1
ATOM 2794 C C . THR A 1 358 ? -4.174 -3.104 14.027 1.00 98.06 358 THR A C 1
ATOM 2796 O O . THR A 1 358 ? -4.117 -2.664 12.880 1.00 98.06 358 THR A O 1
ATOM 2799 N N . LEU A 1 359 ? -3.109 -3.159 14.824 1.00 98.31 359 LEU A N 1
ATOM 2800 C CA . LEU A 1 359 ? -1.750 -2.815 14.402 1.00 98.31 359 LEU A CA 1
ATOM 2801 C C . LEU A 1 359 ? -0.908 -4.092 14.370 1.00 98.31 359 LEU A C 1
ATOM 2803 O O . LEU A 1 359 ? -0.897 -4.844 15.345 1.00 98.31 359 LEU A O 1
ATOM 2807 N N . TYR A 1 360 ? -0.198 -4.321 13.272 1.00 98.31 360 TYR A N 1
ATOM 2808 C CA . TYR A 1 360 ? 0.755 -5.413 13.097 1.00 98.31 360 TYR A CA 1
ATOM 2809 C C . TYR A 1 360 ? 2.171 -4.841 13.062 1.00 98.31 360 TYR A C 1
ATOM 2811 O O . TYR A 1 360 ? 2.388 -3.766 12.509 1.00 98.31 360 TYR A O 1
ATOM 2819 N N . PHE A 1 361 ? 3.132 -5.547 13.641 1.00 98.31 361 PHE A N 1
ATOM 2820 C CA . PHE A 1 361 ? 4.529 -5.110 13.727 1.00 98.31 361 PHE A CA 1
ATOM 2821 C C . PHE A 1 361 ? 5.444 -6.321 13.926 1.00 98.31 361 PHE A C 1
ATOM 2823 O O . PHE A 1 361 ? 4.961 -7.430 14.173 1.00 98.31 361 PHE A O 1
ATOM 2830 N N . CYS A 1 362 ? 6.758 -6.125 13.830 1.00 98.00 362 CYS A N 1
ATOM 2831 C CA . CYS A 1 362 ? 7.738 -7.162 14.145 1.00 98.00 362 CYS A CA 1
ATOM 2832 C C . CYS A 1 362 ? 8.481 -6.868 15.451 1.00 98.00 362 CYS A C 1
ATOM 2834 O O . CYS A 1 362 ? 8.653 -5.706 15.820 1.00 98.00 362 CYS A O 1
ATOM 2836 N N . SER A 1 363 ? 8.915 -7.912 16.158 1.00 98.38 363 SER A N 1
ATOM 2837 C CA . SER A 1 363 ? 9.654 -7.777 17.416 1.00 98.38 363 SER A CA 1
ATOM 2838 C C . SER A 1 363 ? 10.510 -9.009 17.710 1.00 98.38 363 SER A C 1
ATOM 2840 O O . SER A 1 363 ? 10.121 -10.136 17.402 1.00 98.38 363 SER A O 1
ATOM 2842 N N . ASN A 1 364 ? 11.660 -8.799 18.353 1.00 97.88 364 ASN A N 1
ATOM 2843 C CA . ASN A 1 364 ? 12.526 -9.851 18.908 1.00 97.88 364 ASN A CA 1
ATOM 2844 C C . ASN A 1 364 ? 12.221 -10.158 20.392 1.00 97.88 364 ASN A C 1
ATOM 2846 O O . ASN A 1 364 ? 13.065 -10.711 21.103 1.00 97.88 364 ASN A O 1
ATOM 2850 N N . ARG A 1 365 ? 11.047 -9.752 20.897 1.00 97.19 365 ARG A N 1
ATOM 2851 C CA . ARG A 1 365 ? 10.622 -10.020 22.278 1.00 97.19 365 ARG A CA 1
ATOM 2852 C C . ARG A 1 365 ? 10.660 -11.509 22.630 1.00 97.19 365 ARG A C 1
ATOM 2854 O O . ARG A 1 365 ? 10.480 -12.386 21.786 1.00 97.19 365 ARG A O 1
ATOM 2861 N N . SER A 1 366 ? 10.838 -11.794 23.918 1.00 94.62 366 SER A N 1
ATOM 2862 C CA . SER A 1 366 ? 10.847 -13.165 24.429 1.00 94.62 366 SER A CA 1
ATOM 2863 C C . SER A 1 366 ? 9.488 -13.862 24.263 1.00 94.62 366 SER A C 1
ATOM 2865 O O . SER A 1 366 ? 8.434 -13.229 24.266 1.00 94.62 366 SER A O 1
ATOM 2867 N N . GLY A 1 367 ? 9.515 -15.194 24.132 1.00 90.31 367 GLY A N 1
ATOM 2868 C CA . GLY A 1 367 ? 8.310 -16.007 23.903 1.00 90.31 367 GLY A CA 1
ATOM 2869 C C . GLY A 1 367 ? 7.889 -16.123 22.433 1.00 90.31 367 GLY A C 1
ATOM 2870 O O . GLY A 1 367 ? 6.846 -16.710 22.149 1.00 90.31 367 GLY A O 1
ATOM 2871 N N . GLY A 1 368 ? 8.702 -15.581 21.525 1.00 92.06 368 GLY A N 1
ATOM 2872 C CA . GLY A 1 368 ? 8.602 -15.758 20.084 1.00 92.06 368 GLY A CA 1
ATOM 2873 C C . GLY A 1 368 ? 8.924 -17.170 19.576 1.00 92.06 368 GLY A C 1
ATOM 2874 O O . GLY A 1 368 ? 9.274 -18.063 20.351 1.00 92.06 368 GLY A O 1
ATOM 2875 N N . GLN A 1 369 ? 8.797 -17.374 18.266 1.00 91.06 369 GLN A N 1
ATOM 2876 C CA . GLN A 1 369 ? 9.130 -18.625 17.576 1.00 91.06 369 GLN A CA 1
ATOM 2877 C C . GLN A 1 369 ? 10.510 -18.602 16.929 1.00 91.06 369 GLN A C 1
ATOM 2879 O O . GLN A 1 369 ? 11.155 -19.651 16.858 1.00 91.06 369 GLN A O 1
ATOM 2884 N N . GLY A 1 370 ? 10.954 -17.429 16.487 1.00 90.69 370 GLY A N 1
ATOM 2885 C CA . GLY A 1 370 ? 12.220 -17.237 15.797 1.00 90.69 370 GLY A CA 1
ATOM 2886 C C . GLY A 1 370 ? 13.058 -16.115 16.394 1.00 90.69 370 GLY A C 1
ATOM 2887 O O . GLY A 1 370 ? 12.923 -15.745 17.561 1.00 90.69 370 GLY A O 1
ATOM 2888 N N . SER A 1 371 ? 13.975 -15.581 15.586 1.00 91.38 371 SER A N 1
ATOM 2889 C CA . SER A 1 371 ? 14.818 -14.451 16.000 1.00 91.38 371 SER A CA 1
ATOM 2890 C C . SER A 1 371 ? 14.043 -13.134 16.056 1.00 91.38 371 SER A C 1
ATOM 2892 O O . SER A 1 371 ? 14.328 -12.289 16.901 1.00 91.38 371 SER A O 1
ATOM 2894 N N . VAL A 1 372 ? 13.092 -12.960 15.137 1.00 97.81 372 VAL A N 1
ATOM 2895 C CA . VAL A 1 372 ? 12.159 -11.831 15.060 1.00 97.81 372 VAL A CA 1
ATOM 2896 C C . VAL A 1 372 ? 10.859 -12.387 14.516 1.00 97.81 372 VAL A C 1
ATOM 2898 O O . VAL A 1 372 ? 10.881 -13.082 13.504 1.00 97.81 372 VAL A O 1
ATOM 2901 N N . ASP A 1 373 ? 9.753 -12.071 15.175 1.00 98.56 373 ASP A N 1
ATOM 2902 C CA . ASP A 1 373 ? 8.430 -12.549 14.795 1.00 98.56 373 ASP A CA 1
ATOM 2903 C C . ASP A 1 373 ? 7.471 -11.393 14.540 1.00 98.56 373 ASP A C 1
ATOM 2905 O O . ASP A 1 373 ? 7.645 -10.282 15.051 1.00 98.56 373 ASP A O 1
ATOM 2909 N N . LEU A 1 374 ? 6.388 -11.695 13.828 1.00 98.62 374 LEU A N 1
ATOM 2910 C CA . LEU A 1 374 ? 5.252 -10.802 13.662 1.00 98.62 374 LEU A CA 1
ATOM 2911 C C . LEU A 1 374 ? 4.254 -10.944 14.814 1.00 98.62 374 LEU A C 1
ATOM 2913 O O . LEU A 1 374 ? 3.855 -12.051 15.206 1.00 98.62 374 LEU A O 1
ATOM 2917 N N . TYR A 1 375 ? 3.803 -9.795 15.301 1.00 98.69 375 TYR A N 1
ATOM 2918 C CA . TYR A 1 375 ? 2.812 -9.638 16.356 1.00 98.69 375 TYR A CA 1
ATOM 2919 C C . TYR A 1 375 ? 1.675 -8.733 15.885 1.00 98.69 375 TYR A C 1
ATOM 2921 O O . TYR A 1 375 ? 1.823 -7.960 14.937 1.00 98.69 375 TYR A O 1
ATOM 2929 N N . MET A 1 376 ? 0.543 -8.811 16.581 1.00 98.25 376 MET A N 1
ATOM 2930 C CA . MET A 1 376 ? -0.547 -7.849 16.457 1.00 98.25 376 MET A CA 1
ATOM 2931 C C . MET A 1 376 ? -1.022 -7.346 17.819 1.00 98.25 376 MET A C 1
ATOM 2933 O O . MET A 1 376 ? -0.957 -8.068 18.813 1.00 98.25 376 MET A O 1
ATOM 2937 N N . ILE A 1 377 ? -1.557 -6.130 17.843 1.00 98.44 377 ILE A N 1
ATOM 2938 C CA . ILE A 1 377 ? -2.316 -5.551 18.958 1.00 98.44 377 ILE A CA 1
ATOM 2939 C C . ILE A 1 377 ? -3.665 -5.057 18.460 1.00 98.44 377 ILE A C 1
ATOM 2941 O O . ILE A 1 377 ? -3.797 -4.627 17.315 1.00 98.44 377 ILE A O 1
ATOM 2945 N N . THR A 1 378 ? -4.657 -5.080 19.345 1.00 98.12 378 THR A N 1
ATOM 2946 C CA . THR A 1 378 ? -6.020 -4.631 19.047 1.00 98.12 378 THR A CA 1
ATOM 2947 C C . THR A 1 378 ? -6.514 -3.628 20.079 1.00 98.12 378 THR A C 1
ATOM 2949 O O . THR A 1 378 ? -6.116 -3.689 21.244 1.00 98.12 378 THR A O 1
ATOM 2952 N N . ARG A 1 379 ? -7.439 -2.758 19.678 1.00 97.00 379 ARG A N 1
ATOM 2953 C CA . ARG A 1 379 ? -8.211 -1.871 20.563 1.00 97.00 379 ARG A CA 1
ATOM 2954 C C . ARG A 1 379 ? -9.689 -1.905 20.180 1.00 97.00 379 ARG A C 1
ATOM 2956 O O . ARG A 1 379 ? -10.020 -2.181 19.032 1.00 97.00 379 ARG A O 1
ATOM 2963 N N . ALA A 1 380 ? -10.580 -1.638 21.134 1.00 94.50 380 ALA A N 1
ATOM 2964 C CA . ALA A 1 380 ? -12.024 -1.704 20.885 1.00 94.50 380 ALA A CA 1
ATOM 2965 C C . ALA A 1 380 ? -12.529 -0.524 20.035 1.00 94.50 380 ALA A C 1
ATOM 2967 O O . ALA A 1 380 ? -13.381 -0.694 19.166 1.00 94.50 380 ALA A O 1
ATOM 2968 N N . THR A 1 381 ? -11.976 0.667 20.258 1.00 94.12 381 THR A N 1
ATOM 2969 C CA . THR A 1 381 ? -12.207 1.870 19.456 1.00 94.12 381 THR A CA 1
ATOM 2970 C C . THR A 1 381 ? -10.902 2.644 19.291 1.00 94.12 381 THR A C 1
ATOM 2972 O O . THR A 1 381 ? -9.950 2.429 20.040 1.00 94.12 381 THR A O 1
ATOM 2975 N N . LYS A 1 382 ? -10.853 3.618 18.372 1.00 89.56 382 LYS A N 1
ATOM 2976 C CA . LYS A 1 382 ? -9.662 4.471 18.193 1.00 89.56 382 LYS A CA 1
ATOM 2977 C C . LYS A 1 382 ? -9.278 5.301 19.427 1.00 89.56 382 LYS A C 1
ATOM 2979 O O . LYS A 1 382 ? -8.163 5.807 19.501 1.00 89.56 382 LYS A O 1
ATOM 2984 N N . LYS A 1 383 ? -10.189 5.451 20.394 1.00 90.06 383 LYS A N 1
ATOM 2985 C CA . LYS A 1 383 ? -9.949 6.185 21.646 1.00 90.06 383 LYS A CA 1
ATOM 2986 C C . LYS A 1 383 ? -9.511 5.282 22.795 1.00 90.06 383 LYS A C 1
ATOM 2988 O O . LYS A 1 383 ? -9.049 5.795 23.810 1.00 90.06 383 LYS A O 1
ATOM 2993 N N . ASP A 1 384 ? -9.676 3.972 22.649 1.00 95.12 384 ASP A N 1
ATOM 2994 C CA . ASP A 1 384 ? -9.292 3.017 23.677 1.00 95.12 384 ASP A CA 1
ATOM 2995 C C . ASP A 1 384 ? -7.787 2.736 23.624 1.00 95.12 384 ASP A C 1
ATOM 2997 O O . ASP A 1 384 ? -7.180 2.796 22.546 1.00 95.12 384 ASP A O 1
ATOM 3001 N N . PRO A 1 385 ? -7.168 2.415 24.774 1.00 95.31 385 PRO A N 1
ATOM 3002 C CA . PRO A 1 385 ? -5.781 1.983 24.801 1.00 95.31 385 PRO A CA 1
ATOM 3003 C C . PRO A 1 385 ? -5.597 0.691 23.999 1.00 95.31 385 PRO A C 1
ATOM 3005 O O . PRO A 1 385 ? -6.501 -0.144 23.897 1.00 95.31 385 PRO A O 1
ATOM 3008 N N . TRP A 1 386 ? -4.393 0.512 23.462 1.00 98.12 386 TRP A N 1
ATOM 3009 C CA . TRP A 1 386 ? -3.992 -0.749 22.851 1.00 98.12 386 TRP A CA 1
ATOM 3010 C C . TRP A 1 386 ? -3.938 -1.875 23.887 1.00 98.12 386 TRP A C 1
ATOM 3012 O O . TRP A 1 386 ? -3.495 -1.679 25.020 1.00 98.12 386 TRP A O 1
ATOM 3022 N N . GLY A 1 387 ? -4.388 -3.062 23.484 1.00 98.06 387 GLY A N 1
ATOM 3023 C CA . GLY A 1 387 ? -4.218 -4.291 24.251 1.00 98.06 387 GLY A CA 1
ATOM 3024 C C . GLY A 1 387 ? -2.791 -4.856 24.181 1.00 98.06 387 GLY A C 1
ATOM 3025 O O . GLY A 1 387 ? -1.949 -4.338 23.443 1.00 98.06 387 GLY A O 1
ATOM 3026 N N . PRO A 1 388 ? -2.515 -5.938 24.931 1.00 97.50 388 PRO A N 1
ATOM 3027 C CA . PRO A 1 388 ? -1.218 -6.602 24.906 1.00 97.50 388 PRO A CA 1
ATOM 3028 C C . PRO A 1 388 ? -0.957 -7.286 23.547 1.00 97.50 388 PRO A C 1
ATOM 3030 O O . PRO A 1 388 ? -1.896 -7.804 22.935 1.00 97.50 388 PRO A O 1
ATOM 3033 N N . PRO A 1 389 ? 0.304 -7.343 23.085 1.00 98.06 389 PRO A N 1
ATOM 3034 C CA . PRO A 1 389 ? 0.671 -8.003 21.834 1.00 98.06 389 PRO A CA 1
ATOM 3035 C C . PRO A 1 389 ? 0.419 -9.509 21.805 1.00 98.06 389 PRO A C 1
ATOM 3037 O O . PRO A 1 389 ? 0.675 -10.225 22.773 1.00 98.06 389 PRO A O 1
ATOM 3040 N N . VAL A 1 390 ? -0.015 -9.993 20.643 1.00 97.44 390 VAL A N 1
ATOM 3041 C CA . VAL A 1 390 ? -0.296 -11.402 20.352 1.00 97.44 390 VAL A CA 1
ATOM 3042 C C . VAL A 1 390 ? 0.586 -11.860 19.189 1.00 97.44 390 VAL A C 1
ATOM 3044 O O . VAL A 1 390 ? 0.556 -11.256 18.119 1.00 97.44 390 VAL A O 1
ATOM 3047 N N . ASN A 1 391 ? 1.374 -12.924 19.388 1.00 98.00 391 ASN A N 1
ATOM 3048 C CA . ASN A 1 391 ? 2.187 -13.538 18.328 1.00 98.00 391 ASN A CA 1
ATOM 3049 C C . ASN A 1 391 ? 1.271 -14.149 17.251 1.00 98.00 391 ASN A C 1
ATOM 3051 O O . ASN A 1 391 ? 0.295 -14.822 17.589 1.00 98.00 391 ASN A O 1
ATOM 3055 N N . LEU A 1 392 ? 1.590 -13.963 15.966 1.00 97.88 392 LEU A N 1
ATOM 3056 C CA . LEU A 1 392 ? 0.747 -14.447 14.858 1.00 97.88 392 LEU A CA 1
ATOM 3057 C C . LEU A 1 392 ? 0.770 -15.972 14.640 1.00 97.88 392 LEU A C 1
ATOM 3059 O O . LEU A 1 392 ? 0.039 -16.488 13.792 1.00 97.88 392 LEU A O 1
ATOM 3063 N N . GLY A 1 393 ? 1.550 -16.712 15.427 1.00 97.44 393 GLY A N 1
ATOM 3064 C CA . GLY A 1 393 ? 1.528 -18.170 15.442 1.00 97.44 393 GLY A CA 1
ATOM 3065 C C . GLY A 1 393 ? 2.283 -18.820 14.272 1.00 97.44 393 GLY A C 1
ATOM 3066 O O . GLY A 1 393 ? 2.755 -18.141 13.363 1.00 97.44 393 GLY A O 1
ATOM 3067 N N . PRO A 1 394 ? 2.445 -20.159 14.301 1.00 96.81 394 PRO A N 1
ATOM 3068 C CA . PRO A 1 394 ? 3.408 -20.904 13.467 1.00 96.81 394 PRO A CA 1
ATOM 3069 C C . PRO A 1 394 ? 3.013 -21.006 11.990 1.00 96.81 394 PRO A C 1
ATOM 3071 O O . PRO A 1 394 ? 3.739 -21.558 11.171 1.00 96.81 394 PRO A O 1
ATOM 3074 N N . LYS A 1 395 ? 1.8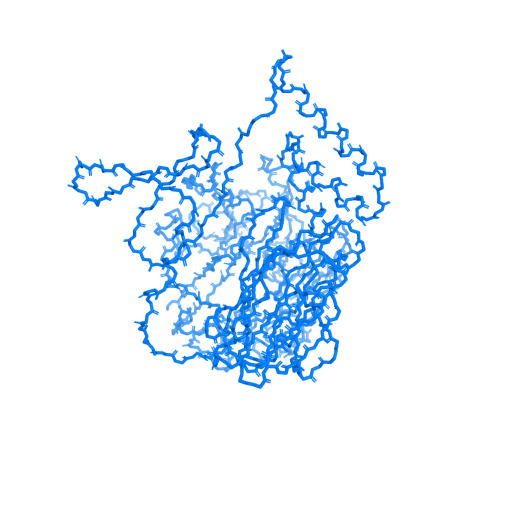13 -20.527 11.651 1.00 97.38 395 LYS A N 1
ATOM 3075 C CA . LYS A 1 395 ? 1.345 -20.411 10.268 1.00 97.38 395 LYS A CA 1
ATOM 3076 C C . LYS A 1 395 ? 1.968 -19.208 9.564 1.00 97.38 395 LYS A C 1
ATOM 3078 O O . LYS A 1 395 ? 2.217 -19.264 8.360 1.00 97.38 395 LYS A O 1
ATOM 3083 N N . VAL A 1 396 ? 2.240 -18.151 10.327 1.00 98.19 396 VAL A N 1
ATOM 3084 C CA . VAL A 1 396 ? 2.866 -16.918 9.848 1.00 98.19 396 VAL A CA 1
ATOM 3085 C C . VAL A 1 396 ? 4.346 -16.914 10.214 1.00 98.19 396 VAL A C 1
ATOM 3087 O O . VAL A 1 396 ? 5.191 -16.872 9.321 1.00 98.19 396 VAL A O 1
ATOM 3090 N N . ASN A 1 397 ? 4.646 -17.027 11.507 1.00 98.31 397 ASN A N 1
ATOM 3091 C CA . ASN A 1 397 ? 6.000 -17.020 12.050 1.00 98.31 397 ASN A CA 1
ATOM 3092 C C . ASN A 1 397 ? 6.665 -18.390 11.931 1.00 98.31 397 ASN A C 1
ATOM 3094 O O . ASN A 1 397 ? 5.991 -19.418 11.819 1.00 98.31 397 ASN A O 1
ATOM 3098 N N . SER A 1 398 ? 7.991 -18.401 11.959 1.00 97.06 398 SER A N 1
ATOM 3099 C CA . SER A 1 398 ? 8.800 -19.612 11.919 1.00 97.06 398 SER A CA 1
ATOM 3100 C C . SER A 1 398 ? 9.980 -19.510 12.891 1.00 97.06 398 SER A C 1
ATOM 3102 O O . SER A 1 398 ? 10.031 -18.616 13.723 1.00 97.06 398 SER A O 1
ATOM 3104 N N . SER A 1 399 ? 10.945 -20.428 12.808 1.00 96.12 399 SER A N 1
ATOM 3105 C CA . SER A 1 399 ? 12.208 -20.300 13.553 1.00 96.12 399 SER A CA 1
ATOM 3106 C C . SER A 1 399 ? 13.152 -19.231 12.981 1.00 96.12 399 SER A C 1
ATOM 3108 O O . SER A 1 399 ? 14.267 -19.067 13.474 1.00 96.12 399 SER A O 1
ATOM 3110 N N . SER A 1 400 ? 12.753 -18.579 11.890 1.00 96.62 400 SER A N 1
ATOM 3111 C CA . SER A 1 400 ? 13.553 -17.622 11.133 1.00 96.62 400 SER A CA 1
ATOM 3112 C C . SER A 1 400 ? 13.246 -16.179 11.553 1.00 96.62 400 SER A C 1
ATOM 3114 O O . SER A 1 400 ? 12.746 -15.922 12.645 1.00 96.62 400 SER A O 1
ATOM 3116 N N . PHE A 1 401 ? 13.663 -15.219 10.735 1.00 97.31 401 PHE A N 1
ATOM 3117 C CA . PHE A 1 401 ? 13.418 -13.800 10.934 1.00 97.31 401 PHE A CA 1
ATOM 3118 C C . PHE A 1 401 ? 12.235 -13.389 10.059 1.00 97.31 401 PHE A C 1
ATOM 3120 O O . PHE A 1 401 ? 12.354 -13.435 8.837 1.00 97.31 401 PHE A O 1
ATOM 3127 N N . GLU A 1 402 ? 11.120 -12.981 10.659 1.00 97.88 402 GLU A N 1
ATOM 3128 C CA . GLU A 1 402 ? 9.962 -12.407 9.972 1.00 97.88 402 GLU A CA 1
ATOM 3129 C C . GLU A 1 402 ? 9.783 -10.925 10.327 1.00 97.88 402 GLU A C 1
ATOM 3131 O O . GLU A 1 402 ? 9.672 -10.566 11.499 1.00 97.88 402 GLU A O 1
ATOM 3136 N N . SER A 1 403 ? 9.710 -10.046 9.324 1.00 96.44 403 SER A N 1
ATOM 3137 C CA . SER A 1 403 ? 9.545 -8.605 9.562 1.00 96.44 403 SER A CA 1
ATOM 3138 C C . SER A 1 403 ? 8.802 -7.874 8.444 1.00 96.44 403 SER A C 1
ATOM 3140 O O . SER A 1 403 ? 8.350 -8.478 7.471 1.00 96.44 403 SER A O 1
ATOM 3142 N N . CYS A 1 404 ? 8.686 -6.550 8.596 1.00 95.50 404 CYS A N 1
ATOM 3143 C CA . CYS A 1 404 ? 8.076 -5.641 7.624 1.00 95.50 404 CYS A CA 1
ATOM 3144 C C . CYS A 1 404 ? 6.678 -6.097 7.165 1.00 95.50 404 CYS A C 1
ATOM 3146 O O . CYS A 1 404 ? 6.465 -6.276 5.967 1.00 95.50 404 CYS A O 1
ATOM 3148 N N . PRO A 1 405 ? 5.727 -6.322 8.091 1.00 97.38 405 PRO A N 1
ATOM 3149 C CA . PRO A 1 405 ? 4.373 -6.698 7.717 1.00 97.38 405 PRO A CA 1
ATOM 3150 C C . PRO A 1 405 ? 3.697 -5.604 6.877 1.00 97.38 405 PRO A C 1
ATOM 3152 O O . PRO A 1 405 ? 3.815 -4.413 7.160 1.00 97.38 405 PRO A O 1
ATOM 3155 N N . SER A 1 406 ? 2.913 -6.013 5.882 1.00 96.62 406 SER A N 1
ATOM 3156 C CA . SER A 1 406 ? 2.006 -5.152 5.125 1.00 96.62 406 SER A CA 1
ATOM 3157 C C . SER A 1 406 ? 0.674 -5.868 4.932 1.00 96.62 406 SER A C 1
ATOM 3159 O O . SER A 1 406 ? 0.587 -6.901 4.263 1.00 96.62 406 SER A O 1
ATOM 3161 N N . ILE A 1 407 ? -0.361 -5.340 5.584 1.00 96.44 407 ILE A N 1
ATOM 3162 C CA . ILE A 1 407 ? -1.712 -5.902 5.579 1.00 96.44 407 ILE A CA 1
ATOM 3163 C C . ILE A 1 407 ? -2.520 -5.333 4.402 1.00 96.44 407 ILE A C 1
ATOM 3165 O O . ILE A 1 407 ? -2.479 -4.132 4.132 1.00 96.44 407 ILE A O 1
ATOM 3169 N N . SER A 1 408 ? -3.261 -6.185 3.691 1.00 92.69 408 SER A N 1
ATOM 3170 C CA . SER A 1 408 ? -4.203 -5.746 2.656 1.00 92.69 408 SER A CA 1
ATOM 3171 C C . SER A 1 408 ? -5.380 -4.970 3.246 1.00 92.69 408 SER A C 1
ATOM 3173 O O . SER A 1 408 ? -5.742 -5.135 4.409 1.00 92.69 408 SER A O 1
ATOM 3175 N N . SER A 1 409 ? -6.025 -4.130 2.435 1.00 86.38 409 SER A N 1
ATOM 3176 C CA . SER A 1 409 ? -7.138 -3.287 2.891 1.00 86.38 409 SER A CA 1
ATOM 3177 C C . SER A 1 409 ? -8.403 -4.066 3.280 1.00 86.38 409 SER A C 1
ATOM 3179 O O . SER A 1 409 ? -9.228 -3.570 4.042 1.00 86.38 409 SER A O 1
ATOM 3181 N N . ASP A 1 410 ? -8.570 -5.293 2.785 1.00 85.38 410 ASP A N 1
ATOM 3182 C CA . ASP A 1 410 ? -9.599 -6.234 3.250 1.00 85.38 410 ASP A CA 1
ATOM 3183 C C . ASP A 1 410 ? -9.140 -7.104 4.434 1.00 85.38 410 ASP A C 1
ATOM 3185 O O . ASP A 1 410 ? -9.911 -7.914 4.948 1.00 85.38 410 ASP A O 1
ATOM 3189 N N . GLU A 1 411 ? -7.887 -6.932 4.849 1.00 93.12 411 GLU A N 1
ATOM 3190 C CA . GLU A 1 411 ? -7.179 -7.686 5.872 1.00 93.12 411 GLU A CA 1
ATOM 3191 C C . GLU A 1 411 ? -7.167 -9.204 5.652 1.00 93.12 411 GLU A C 1
ATOM 3193 O O . GLU A 1 411 ? -7.093 -9.968 6.616 1.00 93.12 411 GLU A O 1
ATOM 3198 N N . LEU A 1 412 ? -7.266 -9.670 4.407 1.00 95.81 412 LEU A N 1
ATOM 3199 C CA . LEU A 1 412 ? -7.250 -11.098 4.072 1.00 95.81 412 LEU A CA 1
ATOM 3200 C C . LEU A 1 412 ? -5.883 -11.597 3.595 1.00 95.81 412 LEU A C 1
ATOM 3202 O O . LEU A 1 412 ? -5.664 -12.810 3.579 1.00 95.81 412 LEU A O 1
ATOM 3206 N N . GLU A 1 413 ? -4.960 -10.698 3.250 1.00 97.50 413 GLU A N 1
ATOM 3207 C CA . GLU A 1 413 ? -3.582 -11.003 2.867 1.00 97.50 413 GLU A CA 1
ATOM 3208 C C . GLU A 1 413 ? -2.604 -10.221 3.757 1.00 97.50 413 GLU A C 1
ATOM 3210 O O . GLU A 1 413 ? -2.661 -8.995 3.825 1.00 97.50 413 GLU A O 1
ATOM 3215 N N . LEU A 1 414 ? -1.682 -10.924 4.412 1.00 98.25 414 LEU A N 1
ATOM 3216 C CA . LEU A 1 414 ? -0.562 -10.331 5.139 1.00 98.25 414 LEU A CA 1
ATOM 3217 C C . LEU A 1 414 ? 0.732 -10.672 4.408 1.00 98.25 414 LEU A C 1
ATOM 3219 O O . LEU A 1 414 ? 1.140 -11.835 4.377 1.00 98.25 414 LEU A O 1
ATOM 3223 N N . TYR A 1 415 ? 1.360 -9.656 3.829 1.00 98.19 415 TYR A N 1
ATOM 3224 C CA . TYR A 1 415 ? 2.671 -9.755 3.201 1.00 98.19 415 TYR A CA 1
ATOM 3225 C C . TYR A 1 415 ? 3.757 -9.448 4.225 1.00 98.19 415 TYR A C 1
ATOM 3227 O O . TYR A 1 415 ? 3.553 -8.610 5.100 1.00 98.19 415 TYR A O 1
ATOM 3235 N N . PHE A 1 416 ? 4.894 -10.124 4.136 1.00 98.00 416 PHE A N 1
ATOM 3236 C CA . PHE A 1 416 ? 6.033 -9.905 5.027 1.00 98.00 416 PHE A CA 1
ATOM 3237 C C . PHE A 1 416 ? 7.315 -10.474 4.413 1.00 98.00 416 PHE A C 1
ATOM 3239 O O . PHE A 1 416 ? 7.250 -11.300 3.501 1.00 98.00 416 PHE A O 1
ATOM 3246 N N . GLN A 1 417 ? 8.475 -10.053 4.916 1.00 96.50 417 GLN A N 1
ATOM 3247 C CA . GLN A 1 417 ? 9.760 -10.611 4.496 1.00 96.50 417 GLN A CA 1
ATOM 3248 C C . GLN A 1 417 ? 10.194 -11.719 5.456 1.00 96.50 417 GLN A C 1
ATOM 3250 O O . GLN A 1 417 ? 9.943 -11.630 6.661 1.00 96.50 417 GLN A O 1
ATOM 3255 N N . SER A 1 418 ? 10.860 -12.752 4.943 1.00 97.31 418 SER A N 1
ATOM 3256 C CA . SER A 1 418 ? 11.434 -13.816 5.766 1.00 97.31 418 SER A CA 1
ATOM 3257 C C . SER A 1 418 ? 12.684 -14.423 5.139 1.00 97.31 418 SER A C 1
ATOM 3259 O O . SER A 1 418 ? 12.751 -14.592 3.924 1.00 97.31 418 SER A O 1
ATOM 3261 N N . ASN A 1 419 ? 13.653 -14.800 5.977 1.00 95.88 419 ASN A N 1
ATOM 3262 C CA . ASN A 1 419 ? 14.826 -15.592 5.585 1.00 95.88 419 ASN A CA 1
ATOM 3263 C C . ASN A 1 419 ? 14.655 -17.094 5.879 1.00 95.88 419 ASN A C 1
ATOM 3265 O O . ASN A 1 419 ? 15.623 -17.809 6.161 1.00 95.88 419 ASN A O 1
ATOM 3269 N N . ARG A 1 420 ? 13.411 -17.587 5.877 1.00 95.62 420 ARG A N 1
ATOM 3270 C CA . ARG A 1 420 ? 13.143 -19.012 6.089 1.00 95.62 420 ARG A CA 1
ATOM 3271 C C . ARG A 1 420 ? 13.752 -19.892 4.990 1.00 95.62 420 ARG A C 1
ATOM 3273 O O . ARG A 1 420 ? 13.794 -19.479 3.829 1.00 95.62 420 ARG A O 1
ATOM 3280 N N . PRO A 1 421 ? 14.186 -21.125 5.322 1.00 94.00 421 PRO A N 1
ATOM 3281 C CA . PRO A 1 421 ? 14.759 -22.039 4.340 1.00 94.00 421 PRO A CA 1
ATOM 3282 C C . PRO A 1 421 ? 13.813 -22.333 3.169 1.00 94.00 421 PRO A C 1
ATOM 3284 O O . PRO A 1 421 ? 12.603 -22.459 3.355 1.00 94.00 421 PRO A O 1
ATOM 3287 N N . GLY A 1 422 ? 14.384 -22.520 1.976 1.00 90.31 422 GLY A N 1
ATOM 3288 C CA . GLY A 1 422 ? 13.633 -22.829 0.751 1.00 90.31 422 GLY A CA 1
ATOM 3289 C C . GLY A 1 422 ? 13.211 -21.607 -0.072 1.00 90.31 422 GLY A C 1
ATOM 3290 O O . GLY A 1 422 ? 12.449 -21.771 -1.024 1.00 90.31 422 GLY A O 1
ATOM 3291 N N . GLY A 1 423 ? 13.696 -20.416 0.289 1.00 91.81 423 GLY A N 1
ATOM 3292 C CA . GLY A 1 423 ? 13.585 -19.200 -0.515 1.00 91.81 423 GLY A CA 1
ATOM 3293 C C . GLY A 1 423 ? 14.520 -19.152 -1.733 1.00 91.81 423 GLY A C 1
ATOM 3294 O O . GLY A 1 423 ? 15.289 -20.082 -1.987 1.00 91.81 423 GLY A O 1
ATOM 3295 N N . TYR A 1 424 ? 14.434 -18.058 -2.485 1.00 90.88 424 TYR A N 1
ATOM 3296 C CA . TYR A 1 424 ? 15.216 -17.758 -3.685 1.00 90.88 424 TYR A CA 1
ATOM 3297 C C . TYR A 1 424 ? 16.473 -16.945 -3.370 1.00 90.88 424 TYR A C 1
ATOM 3299 O O . TYR A 1 424 ? 17.481 -17.126 -4.055 1.00 90.88 424 TYR A O 1
ATOM 3307 N N . GLY A 1 425 ? 16.437 -16.118 -2.324 1.00 87.88 425 GLY A N 1
ATOM 3308 C CA . GLY A 1 425 ? 17.566 -15.324 -1.864 1.00 87.88 425 GLY A CA 1
ATOM 3309 C C . GLY A 1 425 ? 17.754 -15.357 -0.347 1.00 87.88 425 GLY A C 1
ATOM 3310 O O . GLY A 1 425 ? 17.513 -16.375 0.307 1.00 87.88 425 GLY A O 1
ATOM 3311 N N . GLY A 1 426 ? 18.266 -14.258 0.212 1.00 90.06 426 GLY A N 1
ATOM 3312 C CA . GLY A 1 426 ? 18.531 -14.149 1.650 1.00 90.06 426 GLY A CA 1
ATOM 3313 C C . GLY A 1 426 ? 17.262 -13.836 2.437 1.00 90.06 426 GLY A C 1
ATOM 3314 O O . GLY A 1 426 ? 16.858 -14.617 3.293 1.00 90.06 426 GLY A O 1
ATOM 3315 N N . PHE A 1 427 ? 16.617 -12.719 2.112 1.00 94.38 427 PHE A N 1
ATOM 3316 C CA . PHE A 1 427 ? 15.258 -12.389 2.532 1.00 94.38 427 PHE A CA 1
ATOM 3317 C C . PHE A 1 427 ? 14.341 -12.414 1.319 1.00 94.38 427 PHE A C 1
ATOM 3319 O O . PHE A 1 427 ? 14.664 -11.811 0.305 1.00 94.38 427 PHE A O 1
ATOM 3326 N N . ASP A 1 428 ? 13.197 -13.070 1.454 1.00 96.12 428 ASP A N 1
ATOM 3327 C CA . ASP A 1 428 ? 12.185 -13.173 0.410 1.00 96.12 428 ASP A CA 1
ATOM 3328 C C . ASP A 1 428 ? 10.846 -12.627 0.907 1.00 96.12 428 ASP A C 1
ATOM 3330 O O . ASP A 1 428 ? 10.537 -12.683 2.101 1.00 96.12 428 ASP A O 1
ATOM 3334 N N . VAL A 1 429 ? 9.987 -12.219 -0.026 1.00 97.25 429 VAL A N 1
ATOM 3335 C CA . VAL A 1 429 ? 8.596 -11.855 0.241 1.00 97.25 429 VAL A CA 1
ATOM 3336 C C . VAL A 1 429 ? 7.709 -13.100 0.321 1.00 97.25 429 VAL A C 1
ATOM 3338 O O . VAL A 1 429 ? 7.638 -13.921 -0.606 1.00 97.25 429 VAL A O 1
ATOM 3341 N N . TYR A 1 430 ? 6.969 -13.191 1.422 1.00 98.25 430 TYR A N 1
ATOM 3342 C CA . TYR A 1 430 ? 5.944 -14.189 1.703 1.00 98.25 430 TYR A CA 1
ATOM 3343 C C . TYR A 1 430 ? 4.576 -13.530 1.865 1.00 98.25 430 TYR A C 1
ATOM 3345 O O . TYR A 1 430 ? 4.460 -12.348 2.183 1.00 98.25 430 TYR A O 1
ATOM 3353 N N . VAL A 1 431 ? 3.525 -14.325 1.675 1.00 97.88 431 VAL A N 1
ATOM 3354 C CA . VAL A 1 431 ? 2.144 -13.939 1.963 1.00 97.88 431 VAL A CA 1
ATOM 3355 C C . VAL A 1 431 ? 1.443 -15.031 2.763 1.00 97.88 431 VAL A C 1
ATOM 3357 O O . VAL A 1 431 ? 1.462 -16.202 2.383 1.00 97.88 431 VAL A O 1
ATOM 3360 N N . SER A 1 432 ? 0.787 -14.654 3.855 1.00 98.38 432 SER A N 1
ATOM 3361 C CA . SER A 1 432 ? -0.198 -15.495 4.537 1.00 98.38 432 SER A CA 1
ATOM 3362 C C . SER A 1 432 ? -1.604 -14.980 4.243 1.00 98.38 432 SER A C 1
ATOM 3364 O O . SER A 1 432 ? -1.823 -13.776 4.106 1.00 98.38 432 SER A O 1
ATOM 3366 N N . ARG A 1 433 ? -2.566 -15.896 4.104 1.00 97.94 433 ARG A N 1
ATOM 3367 C CA . ARG A 1 433 ? -3.958 -15.569 3.768 1.00 97.94 433 ARG A CA 1
ATOM 3368 C C . ARG A 1 433 ? -4.927 -16.151 4.775 1.00 97.94 433 ARG A C 1
ATOM 3370 O O . ARG A 1 433 ? -4.705 -17.252 5.271 1.00 97.94 433 ARG A O 1
ATOM 3377 N N . ARG A 1 434 ? -6.036 -15.459 5.017 1.00 96.25 434 ARG A N 1
ATOM 3378 C CA . ARG A 1 434 ? -7.150 -15.948 5.843 1.00 96.25 434 ARG A CA 1
ATOM 3379 C C . ARG A 1 434 ? -8.480 -15.766 5.125 1.00 96.25 434 ARG A C 1
ATOM 3381 O O . ARG A 1 434 ? -8.632 -14.881 4.293 1.00 96.25 434 ARG A O 1
ATOM 3388 N N . ALA A 1 435 ? -9.455 -16.611 5.451 1.00 93.31 435 ALA A N 1
ATOM 3389 C CA . ALA A 1 435 ? -10.773 -16.572 4.811 1.00 93.31 435 ALA A CA 1
ATOM 3390 C C . ALA A 1 435 ? -11.652 -15.405 5.299 1.00 93.31 435 ALA A C 1
ATOM 3392 O O . ALA A 1 435 ? -12.562 -14.974 4.595 1.00 93.31 435 ALA A O 1
ATOM 3393 N N . THR A 1 436 ? -11.404 -14.913 6.515 1.00 92.50 436 THR A N 1
ATOM 3394 C CA . THR A 1 436 ? -12.171 -13.844 7.168 1.00 92.50 436 THR A CA 1
ATOM 3395 C C . THR A 1 436 ? -11.260 -13.042 8.091 1.00 92.50 436 THR A C 1
ATOM 3397 O O . THR A 1 436 ? -10.324 -13.621 8.637 1.00 92.50 436 THR A O 1
ATOM 3400 N N . VAL A 1 437 ? -11.589 -11.775 8.366 1.00 86.94 437 VAL A N 1
ATOM 3401 C CA . VAL A 1 437 ? -10.821 -10.884 9.267 1.00 86.94 437 VAL A CA 1
ATOM 3402 C C . VAL A 1 437 ? -10.584 -11.490 10.660 1.00 86.94 437 VAL A C 1
ATOM 3404 O O . VAL A 1 437 ? -9.509 -11.351 11.217 1.00 86.94 437 VAL A O 1
ATOM 3407 N N . ASN A 1 438 ? -11.536 -12.253 11.203 1.00 87.69 438 ASN A N 1
ATOM 3408 C CA . ASN A 1 438 ? -11.376 -12.920 12.508 1.00 87.69 438 ASN A CA 1
ATOM 3409 C C . ASN A 1 438 ? -10.944 -14.394 12.396 1.00 87.69 438 ASN A C 1
ATOM 3411 O O . ASN A 1 438 ? -10.975 -15.135 13.376 1.00 87.69 438 ASN A O 1
ATOM 3415 N N . GLY A 1 439 ? -10.615 -14.849 11.185 1.00 92.00 439 GLY A N 1
ATOM 3416 C CA . GLY A 1 439 ? -10.214 -16.226 10.916 1.00 92.00 439 GLY A CA 1
ATOM 3417 C C . GLY A 1 439 ? -8.721 -16.444 11.167 1.00 92.00 439 GLY A C 1
ATOM 3418 O O . GLY A 1 439 ? -7.949 -15.482 11.157 1.00 92.00 439 GLY A O 1
ATOM 3419 N N . PRO A 1 440 ? -8.288 -17.702 11.355 1.00 96.06 440 PRO A N 1
ATOM 3420 C CA . PRO A 1 440 ? -6.873 -18.012 11.481 1.00 96.06 440 PRO A CA 1
ATOM 3421 C C . PRO A 1 440 ? -6.131 -17.718 10.173 1.00 96.06 440 PRO A C 1
ATOM 3423 O O . PRO A 1 440 ? -6.663 -17.928 9.078 1.00 96.06 440 PRO A O 1
ATOM 3426 N N . TRP A 1 441 ? -4.881 -17.278 10.300 1.00 98.31 441 TRP A N 1
ATOM 3427 C CA . TRP A 1 441 ? -3.942 -17.199 9.186 1.00 98.31 441 TRP A CA 1
ATOM 3428 C C . TRP A 1 441 ? -3.612 -18.595 8.643 1.00 98.31 441 TRP A C 1
ATOM 3430 O O . TRP A 1 441 ? -3.442 -19.554 9.399 1.00 98.31 441 TRP A O 1
ATOM 3440 N N . GLY A 1 442 ? -3.530 -18.706 7.320 1.00 98.25 442 GLY A N 1
ATOM 3441 C CA . GLY A 1 442 ? -3.038 -19.885 6.618 1.00 98.25 442 GLY A CA 1
ATOM 3442 C C . GLY A 1 442 ? -1.513 -19.953 6.597 1.00 98.25 442 GLY A C 1
ATOM 3443 O O . GLY A 1 442 ? -0.825 -19.020 7.014 1.00 98.25 442 GLY A O 1
ATOM 3444 N N . ASP A 1 443 ? -0.979 -21.064 6.093 1.00 98.06 443 ASP A N 1
ATOM 3445 C CA . ASP A 1 443 ? 0.465 -21.217 5.908 1.00 98.06 443 ASP A CA 1
ATOM 3446 C C . ASP A 1 443 ? 1.010 -20.117 4.990 1.00 98.06 443 ASP A C 1
ATOM 3448 O O . ASP A 1 443 ? 0.425 -19.806 3.948 1.00 98.06 443 ASP A O 1
ATOM 3452 N N . ALA A 1 444 ? 2.124 -19.514 5.388 1.00 98.00 444 ALA A N 1
ATOM 3453 C CA . ALA A 1 444 ? 2.795 -18.511 4.584 1.00 98.00 444 ALA A CA 1
ATOM 3454 C C . ALA A 1 444 ? 3.415 -19.116 3.317 1.00 98.00 444 ALA A C 1
ATOM 3456 O O . ALA A 1 444 ? 4.138 -20.114 3.362 1.00 98.00 444 ALA A O 1
ATOM 3457 N N . VAL A 1 445 ? 3.153 -18.470 2.184 1.00 97.00 445 VAL A N 1
ATOM 3458 C CA . VAL A 1 445 ? 3.560 -18.907 0.846 1.00 97.00 445 VAL A CA 1
ATOM 3459 C C . VAL A 1 445 ? 4.554 -17.904 0.267 1.00 97.00 445 VAL A C 1
ATOM 3461 O O . VAL A 1 445 ? 4.283 -16.706 0.251 1.00 97.00 445 VAL A O 1
ATOM 3464 N N . ASN A 1 446 ? 5.695 -18.394 -0.220 1.00 97.12 446 ASN A N 1
ATOM 3465 C CA . ASN A 1 446 ? 6.691 -17.584 -0.928 1.00 97.12 446 ASN A CA 1
ATOM 3466 C C . ASN A 1 446 ? 6.092 -17.049 -2.244 1.00 97.12 446 ASN A C 1
ATOM 3468 O O . ASN A 1 446 ? 5.442 -17.810 -2.966 1.00 97.12 446 ASN A O 1
ATOM 3472 N N . LEU A 1 447 ? 6.311 -15.774 -2.586 1.00 95.50 447 LEU A N 1
ATOM 3473 C CA . LEU A 1 447 ? 5.770 -15.180 -3.822 1.00 95.50 447 LEU A CA 1
ATOM 3474 C C . LEU A 1 447 ? 6.439 -15.666 -5.121 1.00 95.50 447 LEU A C 1
ATOM 3476 O O . LEU A 1 447 ? 6.015 -15.283 -6.214 1.00 95.50 447 LEU A O 1
ATOM 3480 N N . GLY A 1 448 ? 7.430 -16.550 -5.025 1.00 95.19 448 GLY A N 1
ATOM 3481 C CA . GLY A 1 448 ? 8.090 -17.161 -6.169 1.00 95.19 448 GLY A CA 1
ATOM 3482 C C . GLY A 1 448 ? 9.115 -16.241 -6.839 1.00 95.19 448 GLY A C 1
ATOM 3483 O O . GLY A 1 448 ? 9.240 -15.070 -6.478 1.00 95.19 448 GLY A O 1
ATOM 3484 N N . PRO A 1 449 ? 9.812 -16.741 -7.874 1.00 92.19 449 PRO A N 1
ATOM 3485 C CA . PRO A 1 449 ? 10.961 -16.071 -8.490 1.00 92.19 449 PRO A CA 1
ATOM 3486 C C . PRO A 1 449 ? 10.565 -14.915 -9.417 1.00 92.19 449 PRO A C 1
ATOM 3488 O O . PRO A 1 449 ? 11.413 -14.299 -10.053 1.00 92.19 449 PRO A O 1
ATOM 3491 N N . VAL A 1 450 ? 9.260 -14.674 -9.579 1.00 90.06 450 VAL A N 1
ATOM 3492 C CA . VAL A 1 450 ? 8.762 -13.524 -10.336 1.00 90.06 450 VAL A CA 1
ATOM 3493 C C . VAL A 1 450 ? 8.919 -12.262 -9.501 1.00 90.06 450 VAL A C 1
ATOM 3495 O O . VAL A 1 450 ? 9.381 -11.251 -10.018 1.00 90.06 450 VAL A O 1
ATOM 3498 N N . VAL A 1 451 ? 8.549 -12.333 -8.219 1.00 92.50 451 VAL A N 1
ATOM 3499 C CA . VAL A 1 451 ? 8.712 -11.223 -7.279 1.00 92.50 451 VAL A CA 1
ATOM 3500 C C . VAL A 1 451 ? 10.062 -11.323 -6.597 1.00 92.50 451 VAL A C 1
ATOM 3502 O O . VAL A 1 451 ? 10.802 -10.350 -6.644 1.00 92.50 451 VAL A O 1
ATOM 3505 N N . ASN A 1 452 ? 10.394 -12.476 -6.015 1.00 94.38 452 ASN A N 1
ATOM 3506 C CA . ASN A 1 452 ? 11.650 -12.682 -5.300 1.00 94.38 452 ASN A CA 1
ATOM 3507 C C . ASN A 1 452 ? 12.818 -12.875 -6.267 1.00 94.38 452 ASN A C 1
ATOM 3509 O O . ASN A 1 452 ? 12.674 -13.414 -7.364 1.00 94.38 452 ASN A O 1
ATOM 3513 N N . SER A 1 453 ? 13.979 -12.413 -5.843 1.00 90.12 453 SER A N 1
ATOM 3514 C CA . SER A 1 453 ? 15.241 -12.443 -6.556 1.00 90.12 453 SER A CA 1
ATOM 3515 C C . SER A 1 453 ? 16.199 -13.440 -5.902 1.00 90.12 453 SER A C 1
ATOM 3517 O O . SER A 1 453 ? 15.876 -14.090 -4.915 1.00 90.12 453 SER A O 1
ATOM 3519 N N . ALA A 1 454 ? 17.405 -13.566 -6.456 1.00 89.50 454 ALA A N 1
ATOM 3520 C CA . ALA A 1 454 ? 18.477 -14.333 -5.822 1.00 89.50 454 ALA A CA 1
ATOM 3521 C C . ALA A 1 454 ? 19.153 -13.581 -4.650 1.00 89.50 454 ALA A C 1
ATOM 3523 O O . ALA A 1 454 ? 20.161 -14.049 -4.119 1.00 89.50 454 ALA A O 1
ATOM 3524 N N . PHE A 1 455 ? 18.647 -12.398 -4.285 1.00 89.19 455 PHE A N 1
ATOM 3525 C CA . PHE A 1 455 ? 19.251 -11.474 -3.325 1.00 89.19 455 PHE A CA 1
ATOM 3526 C C . PHE A 1 455 ? 18.314 -11.196 -2.139 1.00 89.19 455 PHE A C 1
ATOM 3528 O O . PHE A 1 455 ? 17.474 -12.028 -1.822 1.00 89.19 455 PHE A O 1
ATOM 3535 N N . ASN A 1 456 ? 18.487 -10.086 -1.413 1.00 91.44 456 ASN A N 1
ATOM 3536 C CA . ASN A 1 456 ? 17.544 -9.724 -0.353 1.00 91.44 456 ASN A CA 1
ATOM 3537 C C . ASN A 1 456 ? 16.432 -8.845 -0.910 1.00 91.44 456 ASN A C 1
ATOM 3539 O O . ASN A 1 456 ? 16.714 -7.782 -1.455 1.00 91.44 456 ASN A O 1
ATOM 3543 N N . ASP A 1 457 ? 15.200 -9.273 -0.677 1.00 91.88 457 ASP A N 1
ATOM 3544 C CA . ASP A 1 457 ? 13.963 -8.589 -1.011 1.00 91.88 457 ASP A CA 1
ATOM 3545 C C . ASP A 1 457 ? 13.232 -8.226 0.272 1.00 91.88 457 ASP A C 1
ATOM 3547 O O . ASP A 1 457 ? 12.633 -9.065 0.952 1.00 91.88 457 ASP A O 1
ATOM 3551 N N . THR A 1 458 ? 13.349 -6.956 0.631 1.00 90.75 458 THR A N 1
ATOM 3552 C CA . THR A 1 458 ? 12.985 -6.431 1.940 1.00 90.75 458 THR A CA 1
ATOM 3553 C C . THR A 1 458 ? 12.017 -5.255 1.826 1.00 90.75 458 THR A C 1
ATOM 3555 O O . THR A 1 458 ? 11.531 -4.931 0.742 1.00 90.75 458 THR A O 1
ATOM 3558 N N . GLY A 1 459 ? 11.690 -4.617 2.955 1.00 85.31 459 GLY A N 1
ATOM 3559 C CA . GLY A 1 459 ? 11.157 -3.251 2.971 1.00 85.31 459 GLY A CA 1
ATOM 3560 C C . GLY A 1 459 ? 9.866 -3.078 2.170 1.00 85.31 459 GLY A C 1
ATOM 3561 O O . GLY A 1 459 ? 9.732 -2.139 1.390 1.00 85.31 459 GLY A O 1
ATOM 3562 N N . LEU A 1 460 ? 8.927 -4.009 2.335 1.00 91.69 460 LEU A N 1
ATOM 3563 C CA . LEU A 1 460 ? 7.747 -4.110 1.481 1.00 91.69 460 LEU A CA 1
ATOM 3564 C C . LEU A 1 460 ? 6.608 -3.147 1.851 1.00 91.69 460 LEU A C 1
ATOM 3566 O O . LEU A 1 460 ? 6.364 -2.846 3.021 1.00 91.69 460 LEU A O 1
ATOM 3570 N N . CYS A 1 461 ? 5.862 -2.710 0.835 1.00 92.88 461 CYS A N 1
ATOM 3571 C CA . CYS A 1 461 ? 4.643 -1.920 1.006 1.00 92.88 461 CYS A CA 1
ATOM 3572 C C . CYS A 1 461 ? 3.615 -2.236 -0.083 1.00 92.88 461 CYS A C 1
ATOM 3574 O O . CYS A 1 461 ? 3.843 -1.984 -1.267 1.00 92.88 461 CYS A O 1
ATOM 3576 N N . LEU A 1 462 ? 2.470 -2.781 0.325 1.00 93.06 462 LEU A N 1
ATOM 3577 C CA . LEU A 1 462 ? 1.322 -3.005 -0.545 1.00 93.06 462 LEU A CA 1
ATOM 3578 C C . LEU A 1 462 ? 0.500 -1.715 -0.692 1.00 93.06 462 LEU A C 1
ATOM 3580 O O . LEU A 1 462 ? 0.233 -1.026 0.294 1.00 93.06 462 LEU A O 1
ATOM 3584 N N . SER A 1 463 ? 0.054 -1.407 -1.908 1.00 86.56 463 SER A N 1
ATOM 3585 C CA . SER A 1 463 ? -0.864 -0.293 -2.147 1.00 86.56 463 SER A CA 1
ATOM 3586 C C . SER A 1 463 ? -2.261 -0.549 -1.565 1.00 86.56 463 SER A C 1
ATOM 3588 O O . SER A 1 463 ? -2.698 -1.699 -1.473 1.00 86.56 463 SER A O 1
ATOM 3590 N N . PRO A 1 464 ? -3.032 0.512 -1.255 1.00 79.62 464 PRO A N 1
ATOM 3591 C CA . PRO A 1 464 ? -4.392 0.386 -0.718 1.00 79.62 464 PRO A CA 1
ATOM 3592 C C . PRO A 1 464 ? -5.359 -0.447 -1.580 1.00 79.62 464 PRO A C 1
ATOM 3594 O O . PRO A 1 464 ? -6.244 -1.128 -1.055 1.00 79.62 464 PRO A O 1
ATOM 3597 N N . ASP A 1 465 ? -5.202 -0.412 -2.907 1.00 76.75 465 ASP A N 1
ATOM 3598 C CA . ASP A 1 465 ? -6.000 -1.201 -3.858 1.00 76.75 465 ASP A CA 1
ATOM 3599 C C . ASP A 1 465 ? -5.494 -2.644 -4.041 1.00 76.75 465 ASP A C 1
ATOM 3601 O O . ASP A 1 465 ? -6.105 -3.443 -4.758 1.00 76.75 465 ASP A O 1
ATOM 3605 N N . GLY A 1 466 ? -4.373 -2.974 -3.397 1.00 82.94 466 GLY A N 1
ATOM 3606 C CA . GLY A 1 466 ? -3.724 -4.269 -3.435 1.00 82.94 466 GLY A CA 1
ATOM 3607 C C . GLY A 1 466 ? -3.093 -4.615 -4.778 1.00 82.94 466 GLY A C 1
ATOM 3608 O O . GLY A 1 466 ? -2.828 -5.792 -4.994 1.00 82.94 466 GLY A O 1
ATOM 3609 N N . ARG A 1 467 ? -2.891 -3.675 -5.708 1.00 82.69 467 ARG A N 1
ATOM 3610 C CA . ARG A 1 467 ? -2.391 -3.967 -7.067 1.00 82.69 467 ARG A CA 1
ATOM 3611 C C . ARG A 1 467 ? -0.914 -3.680 -7.277 1.00 82.69 467 ARG A C 1
ATOM 3613 O O . ARG A 1 467 ? -0.357 -4.205 -8.237 1.00 82.69 467 ARG A O 1
ATOM 3620 N N . LEU A 1 468 ? -0.305 -2.881 -6.413 1.00 86.62 468 LEU A N 1
ATOM 3621 C CA . LEU A 1 468 ? 1.101 -2.497 -6.442 1.00 86.62 468 LEU A CA 1
ATOM 3622 C C . LEU A 1 468 ? 1.756 -3.017 -5.164 1.00 86.62 468 LEU A C 1
ATOM 3624 O O . LEU A 1 468 ? 1.209 -2.852 -4.074 1.00 86.62 468 LEU A O 1
ATOM 3628 N N . LEU A 1 469 ? 2.920 -3.640 -5.295 1.00 92.81 469 LEU A N 1
ATOM 3629 C CA . LEU A 1 469 ? 3.783 -3.988 -4.174 1.00 92.81 469 LEU A CA 1
ATOM 3630 C C . LEU A 1 469 ? 5.154 -3.355 -4.398 1.00 92.81 469 LEU A C 1
ATOM 3632 O O . LEU A 1 469 ? 5.806 -3.623 -5.410 1.00 92.81 469 LEU A O 1
ATOM 3636 N N . LEU A 1 470 ? 5.568 -2.502 -3.466 1.00 93.44 470 LEU A N 1
ATOM 3637 C CA . LEU A 1 470 ? 6.940 -2.019 -3.382 1.00 93.44 470 LEU A CA 1
ATOM 3638 C C . LEU A 1 470 ? 7.797 -3.056 -2.668 1.00 93.44 470 LEU A C 1
ATOM 3640 O O . LEU A 1 470 ? 7.342 -3.675 -1.705 1.00 93.44 470 LEU A O 1
ATOM 3644 N N . VAL A 1 471 ? 9.023 -3.221 -3.149 1.00 93.25 471 VAL A N 1
ATOM 3645 C CA . VAL A 1 471 ? 10.054 -4.094 -2.589 1.00 93.25 471 VAL A CA 1
ATOM 3646 C C . VAL A 1 471 ? 11.367 -3.324 -2.615 1.00 93.25 471 VAL A C 1
ATOM 3648 O O . VAL A 1 471 ? 11.689 -2.686 -3.613 1.00 93.25 471 VAL A O 1
ATOM 3651 N N . GLN A 1 472 ? 12.112 -3.377 -1.525 1.00 92.75 472 GLN A N 1
ATOM 3652 C CA . GLN A 1 472 ? 13.454 -2.830 -1.417 1.00 92.75 472 GLN A CA 1
ATOM 3653 C C . GLN A 1 472 ? 14.472 -3.948 -1.678 1.00 92.75 472 GLN A C 1
ATOM 3655 O O . GLN A 1 472 ? 14.265 -5.072 -1.223 1.00 92.75 472 GLN A O 1
ATOM 3660 N N . ASP A 1 473 ? 15.576 -3.659 -2.366 1.00 89.75 473 ASP A N 1
ATOM 3661 C CA . ASP A 1 473 ? 16.743 -4.544 -2.321 1.00 89.75 473 ASP A CA 1
ATOM 3662 C C . ASP A 1 473 ? 17.753 -4.115 -1.241 1.00 89.75 473 ASP A C 1
ATOM 3664 O O . ASP A 1 473 ? 17.836 -2.953 -0.838 1.00 89.75 473 ASP A O 1
ATOM 3668 N N . TYR A 1 474 ? 18.491 -5.080 -0.687 1.00 84.56 474 TYR A N 1
ATOM 3669 C CA . TYR A 1 474 ? 19.436 -4.790 0.392 1.00 84.56 474 TYR A CA 1
ATOM 3670 C C . TYR A 1 474 ? 20.716 -5.624 0.330 1.00 84.56 474 TYR A C 1
ATOM 3672 O O . TYR A 1 474 ? 20.701 -6.853 0.202 1.00 84.56 474 TYR A O 1
ATOM 3680 N N . GLY A 1 475 ? 21.858 -4.962 0.509 1.00 80.69 475 GLY A N 1
ATOM 3681 C CA . GLY A 1 475 ? 23.173 -5.593 0.589 1.00 80.69 475 GLY A CA 1
ATOM 3682 C C . GLY A 1 475 ? 23.712 -6.011 -0.778 1.00 80.69 475 GLY A C 1
ATOM 3683 O O . GLY A 1 475 ? 24.649 -5.396 -1.273 1.00 80.69 475 GLY A O 1
ATOM 3684 N N . THR A 1 476 ? 23.139 -7.051 -1.392 1.00 74.94 476 THR A N 1
ATOM 3685 C CA . THR A 1 476 ? 23.447 -7.395 -2.791 1.00 74.94 476 THR A CA 1
ATOM 3686 C C . THR A 1 476 ? 22.289 -6.912 -3.663 1.00 74.94 476 THR A C 1
ATOM 3688 O O . THR A 1 476 ? 21.228 -7.526 -3.617 1.00 74.94 476 THR A O 1
ATOM 3691 N N . PRO A 1 477 ? 22.436 -5.799 -4.395 1.00 73.62 477 PRO A N 1
ATOM 3692 C CA . PRO A 1 477 ? 21.311 -5.184 -5.084 1.00 73.62 477 PRO A CA 1
ATOM 3693 C C . PRO A 1 477 ? 20.875 -6.009 -6.294 1.00 73.62 477 PRO A C 1
ATOM 3695 O O . PRO A 1 477 ? 21.662 -6.747 -6.904 1.00 73.62 477 PRO A O 1
ATOM 3698 N N . ARG A 1 478 ? 19.610 -5.850 -6.681 1.00 83.19 478 ARG A N 1
ATOM 3699 C CA . ARG A 1 478 ? 19.103 -6.379 -7.947 1.00 83.19 478 ARG A CA 1
ATOM 3700 C C . ARG A 1 478 ? 19.843 -5.687 -9.107 1.00 83.19 478 ARG A C 1
ATOM 3702 O O . ARG A 1 478 ? 20.125 -4.488 -9.039 1.00 83.19 478 ARG A O 1
ATOM 3709 N N . PRO A 1 479 ? 20.159 -6.393 -10.211 1.00 81.81 479 PRO A N 1
ATOM 3710 C CA . PRO A 1 479 ? 20.788 -5.766 -11.368 1.00 81.81 479 PRO A CA 1
ATOM 3711 C C . PRO A 1 479 ? 19.934 -4.614 -11.908 1.00 81.81 479 PRO A C 1
ATOM 3713 O O . PRO A 1 479 ? 18.753 -4.809 -12.185 1.00 81.81 479 PRO A O 1
ATOM 3716 N N . GLY A 1 480 ? 20.540 -3.440 -12.103 1.00 81.69 480 GLY A N 1
ATOM 3717 C CA . GLY A 1 480 ? 19.843 -2.236 -12.578 1.00 81.69 480 GLY A CA 1
ATOM 3718 C C . GLY A 1 480 ? 19.457 -1.232 -11.485 1.00 81.69 480 GLY A C 1
ATOM 3719 O O . GLY A 1 480 ? 18.711 -0.304 -11.783 1.00 81.69 480 GLY A O 1
ATOM 3720 N N . GLY A 1 481 ? 19.951 -1.421 -10.258 1.00 83.25 481 GLY A N 1
ATOM 3721 C CA . GLY A 1 481 ? 19.881 -0.443 -9.171 1.00 83.25 481 GLY A CA 1
ATOM 3722 C C . GLY A 1 481 ? 20.814 0.766 -9.336 1.00 83.25 481 GLY A C 1
ATOM 3723 O O . GLY A 1 481 ? 21.707 0.774 -10.193 1.00 83.25 481 GLY A O 1
ATOM 3724 N N . TYR A 1 482 ? 20.600 1.786 -8.508 1.00 84.06 482 TYR A N 1
ATOM 3725 C CA . TYR A 1 482 ? 21.323 3.055 -8.477 1.00 84.06 482 TYR A CA 1
ATOM 3726 C C . TYR A 1 482 ? 22.275 3.182 -7.277 1.00 84.06 482 TYR A C 1
ATOM 3728 O O . TYR A 1 482 ? 23.133 4.071 -7.309 1.00 84.06 482 TYR A O 1
ATOM 3736 N N . GLY A 1 483 ? 22.193 2.301 -6.269 1.00 83.81 483 GLY A N 1
ATOM 3737 C CA . GLY A 1 483 ? 22.945 2.493 -5.027 1.00 83.81 483 GLY A CA 1
ATOM 3738 C C . GLY A 1 483 ? 22.986 1.315 -4.051 1.00 83.81 483 GLY A C 1
ATOM 3739 O O . GLY A 1 483 ? 22.959 0.147 -4.432 1.00 83.81 483 GLY A O 1
ATOM 3740 N N . GLY A 1 484 ? 23.155 1.650 -2.769 1.00 81.81 484 GLY A N 1
ATOM 3741 C CA . GLY A 1 484 ? 23.309 0.714 -1.646 1.00 81.81 484 GLY A CA 1
ATOM 3742 C C . GLY A 1 484 ? 22.032 -0.038 -1.248 1.00 81.81 484 GLY A C 1
ATOM 3743 O O . GLY A 1 484 ? 22.110 -1.021 -0.508 1.00 81.81 484 GLY A O 1
ATOM 3744 N N . GLY A 1 485 ? 20.882 0.403 -1.748 1.00 89.38 485 GLY A N 1
ATOM 3745 C CA . GLY A 1 485 ? 19.614 -0.311 -1.712 1.00 89.38 485 GLY A CA 1
ATOM 3746 C C . GLY A 1 485 ? 18.548 0.513 -2.422 1.00 89.38 485 GLY A C 1
ATOM 3747 O O . GLY A 1 485 ? 18.417 1.704 -2.164 1.00 89.38 485 GLY A O 1
ATOM 3748 N N . ASP A 1 486 ? 17.816 -0.105 -3.329 1.00 91.00 486 ASP A N 1
ATOM 3749 C CA . ASP A 1 486 ? 16.899 0.550 -4.248 1.00 91.00 486 ASP A CA 1
ATOM 3750 C C . ASP A 1 486 ? 15.454 0.127 -3.995 1.00 91.00 486 ASP A C 1
ATOM 3752 O O . ASP A 1 486 ? 15.166 -1.018 -3.634 1.00 91.00 486 ASP A O 1
ATOM 3756 N N . LEU A 1 487 ? 14.518 1.032 -4.284 1.00 91.31 487 LEU A N 1
ATOM 3757 C CA . LEU A 1 487 ? 13.096 0.718 -4.332 1.00 91.31 487 LEU A CA 1
ATOM 3758 C C . LEU A 1 487 ? 12.686 0.222 -5.721 1.00 91.31 487 LEU A C 1
ATOM 3760 O O . LEU A 1 487 ? 12.951 0.847 -6.756 1.00 91.31 487 LEU A O 1
ATOM 3764 N N . TRP A 1 488 ? 11.962 -0.889 -5.717 1.00 90.69 488 TRP A N 1
ATOM 3765 C CA . TRP A 1 488 ? 11.386 -1.561 -6.871 1.00 90.69 488 TRP A CA 1
ATOM 3766 C C . TRP A 1 488 ? 9.871 -1.667 -6.702 1.00 90.69 488 TRP A C 1
ATOM 3768 O O . TRP A 1 488 ? 9.359 -1.743 -5.587 1.00 90.69 488 TRP A O 1
ATOM 3778 N N . MET A 1 489 ? 9.137 -1.716 -7.810 1.00 88.75 489 MET A N 1
ATOM 3779 C CA . MET A 1 489 ? 7.689 -1.921 -7.816 1.00 88.75 489 MET A CA 1
ATOM 3780 C C . MET A 1 489 ? 7.290 -3.095 -8.699 1.00 88.75 489 MET A C 1
ATOM 3782 O O . MET A 1 489 ? 7.757 -3.222 -9.827 1.00 88.75 489 MET A O 1
ATOM 3786 N N . THR A 1 490 ? 6.365 -3.917 -8.220 1.00 87.19 490 THR A N 1
ATOM 3787 C CA . THR A 1 490 ? 5.661 -4.920 -9.025 1.00 87.19 490 THR A CA 1
ATOM 3788 C C . THR A 1 490 ? 4.154 -4.686 -8.995 1.00 87.19 490 THR A C 1
ATOM 3790 O O . THR A 1 490 ? 3.621 -4.036 -8.095 1.00 87.19 490 THR A O 1
ATOM 3793 N N . TRP A 1 491 ? 3.467 -5.216 -10.006 1.00 81.31 491 TRP A N 1
ATOM 3794 C CA . TRP A 1 491 ? 2.061 -4.973 -10.275 1.00 81.31 491 TRP A CA 1
ATOM 3795 C C . TRP A 1 491 ? 1.290 -6.262 -10.550 1.00 81.31 491 TRP A C 1
ATOM 3797 O O . TRP A 1 491 ? 1.827 -7.214 -11.117 1.00 81.31 491 TRP A O 1
ATOM 3807 N N . ARG A 1 492 ? -0.003 -6.262 -10.218 1.00 76.56 492 ARG A N 1
ATOM 3808 C CA . ARG A 1 492 ? -0.990 -7.270 -10.635 1.00 76.56 492 ARG A CA 1
ATOM 3809 C C . ARG A 1 492 ? -2.283 -6.600 -11.097 1.00 76.56 492 ARG A C 1
ATOM 3811 O O . ARG A 1 492 ? -2.670 -5.551 -10.589 1.00 76.56 492 ARG A O 1
ATOM 3818 N N . ALA A 1 493 ? -2.981 -7.217 -12.051 1.00 59.72 493 ALA A N 1
ATOM 3819 C CA . ALA A 1 493 ? -4.210 -6.646 -12.621 1.00 59.72 493 ALA A CA 1
ATOM 3820 C C . ALA A 1 493 ? -5.366 -6.552 -11.601 1.00 59.72 493 ALA A C 1
ATOM 3822 O O . ALA A 1 493 ? -6.186 -5.632 -11.651 1.00 59.72 493 ALA A O 1
ATOM 3823 N N . SER A 1 494 ? -5.423 -7.494 -10.660 1.00 69.38 494 SER A N 1
ATOM 3824 C CA . SER A 1 494 ? -6.345 -7.506 -9.524 1.00 69.38 494 SER A CA 1
ATOM 3825 C C . SER A 1 494 ? -5.770 -8.361 -8.385 1.00 69.38 494 SER A C 1
ATOM 3827 O O . SER A 1 494 ? -4.825 -9.115 -8.635 1.00 69.38 494 SER A O 1
ATOM 3829 N N . PRO A 1 495 ? -6.335 -8.309 -7.162 1.00 75.50 495 PRO A N 1
ATOM 3830 C CA . PRO A 1 495 ? -5.851 -9.109 -6.036 1.00 75.50 495 PRO A CA 1
ATOM 3831 C C . PRO A 1 495 ? -5.809 -10.629 -6.267 1.00 75.50 495 PRO A C 1
ATOM 3833 O O . PRO A 1 495 ? -5.038 -11.326 -5.618 1.00 75.50 495 PRO A O 1
ATOM 3836 N N . SER A 1 496 ? -6.596 -11.160 -7.205 1.00 77.31 496 SER A N 1
ATOM 3837 C CA . SER A 1 496 ? -6.588 -12.590 -7.543 1.00 77.31 496 SER A CA 1
ATOM 3838 C C . SER A 1 496 ? -5.599 -12.961 -8.654 1.00 77.31 496 SER A C 1
ATOM 3840 O O . SER A 1 496 ? -5.396 -14.146 -8.919 1.00 77.31 496 SER A O 1
ATOM 3842 N N . ASN A 1 497 ? -4.988 -11.981 -9.324 1.00 82.31 497 ASN A N 1
ATOM 3843 C CA . ASN A 1 497 ? -4.005 -12.225 -10.375 1.00 82.31 497 ASN A CA 1
ATOM 3844 C C . ASN A 1 497 ? -2.593 -12.395 -9.804 1.00 82.31 497 ASN A C 1
ATOM 3846 O O . ASN A 1 497 ? -2.265 -11.887 -8.732 1.00 82.31 497 ASN A O 1
ATOM 3850 N N . ALA A 1 498 ? -1.746 -13.084 -10.570 1.00 83.75 498 ALA A N 1
ATOM 3851 C CA . ALA A 1 498 ? -0.325 -13.185 -10.275 1.00 83.75 498 ALA A CA 1
ATOM 3852 C C . ALA A 1 498 ? 0.373 -11.818 -10.384 1.00 83.75 498 ALA A C 1
ATOM 3854 O O . ALA A 1 498 ? -0.026 -10.965 -11.182 1.00 83.75 498 ALA A O 1
ATOM 3855 N N . TRP A 1 499 ? 1.426 -11.649 -9.586 1.00 89.62 499 TRP A N 1
ATOM 3856 C CA . TRP A 1 499 ? 2.344 -10.515 -9.657 1.00 89.62 499 TRP A CA 1
ATOM 3857 C C . TRP A 1 499 ? 3.209 -10.574 -10.921 1.00 89.62 499 TRP A C 1
ATOM 3859 O O . TRP A 1 499 ? 3.528 -11.657 -11.412 1.00 89.62 499 TRP A O 1
ATOM 3869 N N . GLY A 1 500 ? 3.588 -9.407 -11.438 1.00 84.50 500 GLY A N 1
ATOM 3870 C CA . GLY A 1 500 ? 4.581 -9.251 -12.500 1.00 84.50 500 GLY A CA 1
ATOM 3871 C C . GLY A 1 500 ? 6.023 -9.163 -11.974 1.00 84.50 500 GLY A C 1
ATOM 3872 O O . GLY A 1 500 ? 6.253 -9.188 -10.763 1.00 84.50 500 GLY A O 1
ATOM 3873 N N . PRO A 1 501 ? 7.018 -9.048 -12.866 1.00 83.62 501 PRO A N 1
ATOM 3874 C CA . PRO A 1 501 ? 8.396 -8.790 -12.461 1.00 83.62 501 PRO A CA 1
ATOM 3875 C C . PRO A 1 501 ? 8.550 -7.363 -11.891 1.00 83.62 501 PRO A C 1
ATOM 3877 O O . PRO A 1 501 ? 7.963 -6.430 -12.448 1.00 83.62 501 PRO A O 1
ATOM 3880 N N . PRO A 1 502 ? 9.330 -7.166 -10.811 1.00 87.75 502 PRO A N 1
ATOM 3881 C CA . PRO A 1 502 ? 9.623 -5.838 -10.285 1.00 87.75 502 PRO A CA 1
ATOM 3882 C C . PRO A 1 502 ? 10.418 -4.955 -11.257 1.00 87.75 502 PRO A C 1
ATOM 3884 O O . PRO A 1 502 ? 11.315 -5.425 -11.955 1.00 87.75 502 PRO A O 1
ATOM 3887 N N . VAL A 1 503 ? 10.115 -3.658 -11.253 1.00 85.25 503 VAL A N 1
ATOM 3888 C CA . VAL A 1 503 ? 10.776 -2.598 -12.028 1.00 85.25 503 VAL A CA 1
ATOM 3889 C C . VAL A 1 503 ? 11.330 -1.552 -11.061 1.00 85.25 503 VAL A C 1
ATOM 3891 O O . VAL A 1 503 ? 10.642 -1.173 -10.116 1.00 85.25 503 VAL A O 1
ATOM 3894 N N . ASN A 1 504 ? 12.563 -1.093 -11.282 1.00 86.94 504 ASN A N 1
ATOM 3895 C CA . ASN A 1 504 ? 13.204 -0.076 -10.444 1.00 86.94 504 ASN A CA 1
ATOM 3896 C C . ASN A 1 504 ? 12.463 1.274 -10.562 1.00 86.94 504 ASN A C 1
ATOM 3898 O O . ASN A 1 504 ? 12.032 1.640 -11.658 1.00 86.94 504 ASN A O 1
ATOM 3902 N N . LEU A 1 505 ? 12.322 2.020 -9.460 1.00 82.94 505 LEU A N 1
ATOM 3903 C CA . LEU A 1 505 ? 11.633 3.323 -9.448 1.00 82.94 505 LEU A CA 1
ATOM 3904 C C . LEU A 1 505 ? 12.415 4.471 -10.114 1.00 82.94 505 LEU A C 1
ATOM 3906 O O . LEU A 1 505 ? 11.886 5.575 -10.262 1.00 82.94 505 LEU A O 1
ATOM 3910 N N . GLY A 1 506 ? 13.642 4.217 -10.563 1.00 84.75 506 GLY A N 1
ATOM 3911 C CA . GLY A 1 506 ? 14.452 5.159 -11.320 1.00 84.75 506 GLY A CA 1
ATOM 3912 C C . GLY A 1 506 ? 15.093 6.257 -10.462 1.00 84.75 506 GLY A C 1
ATOM 3913 O O . GLY A 1 506 ? 14.870 6.344 -9.254 1.00 84.75 506 GLY A O 1
ATOM 3914 N N . PRO A 1 507 ? 15.861 7.161 -11.095 1.00 80.12 507 PRO A N 1
ATOM 3915 C CA . PRO A 1 507 ? 16.761 8.091 -10.409 1.00 80.12 507 PRO A CA 1
ATOM 3916 C C . PRO A 1 507 ? 16.050 9.289 -9.761 1.00 80.12 507 PRO A C 1
ATOM 3918 O O . PRO A 1 507 ? 16.693 10.154 -9.173 1.00 80.12 507 PRO A O 1
ATOM 3921 N N . ALA A 1 508 ? 14.729 9.404 -9.937 1.00 81.94 508 ALA A N 1
ATOM 3922 C CA . ALA A 1 508 ? 13.929 10.425 -9.262 1.00 81.94 508 ALA A CA 1
ATOM 3923 C C . ALA A 1 508 ? 13.684 10.072 -7.787 1.00 81.94 508 ALA A C 1
ATOM 3925 O O . ALA A 1 508 ? 13.468 10.969 -6.973 1.00 81.94 508 ALA A O 1
ATOM 3926 N N . ILE A 1 509 ? 13.704 8.773 -7.478 1.00 86.38 509 ILE A N 1
ATOM 3927 C CA . ILE A 1 509 ? 13.528 8.221 -6.136 1.00 86.38 509 ILE A CA 1
ATOM 3928 C C . ILE A 1 509 ? 14.841 7.627 -5.647 1.00 86.38 509 ILE A C 1
ATOM 3930 O O . ILE A 1 509 ? 15.293 7.985 -4.566 1.00 86.38 509 ILE A O 1
ATOM 3934 N N . ASN A 1 510 ? 15.458 6.771 -6.461 1.00 88.12 510 ASN A N 1
ATOM 3935 C CA . ASN A 1 510 ? 16.646 6.036 -6.071 1.00 88.12 510 ASN A CA 1
ATOM 3936 C C . ASN A 1 510 ? 17.927 6.841 -6.329 1.00 88.12 510 ASN A C 1
ATOM 3938 O O . ASN A 1 510 ? 18.111 7.432 -7.399 1.00 88.12 510 ASN A O 1
ATOM 3942 N N . GLY A 1 511 ? 18.818 6.858 -5.344 1.00 87.44 511 GLY A N 1
ATOM 3943 C CA . GLY A 1 511 ? 20.096 7.555 -5.361 1.00 87.44 511 GLY A CA 1
ATOM 3944 C C . GLY A 1 511 ? 21.286 6.608 -5.168 1.00 87.44 511 GLY A C 1
ATOM 3945 O O . GLY A 1 511 ? 21.137 5.393 -5.209 1.00 87.44 511 GLY A O 1
ATOM 3946 N N . PRO A 1 512 ? 22.502 7.150 -4.956 1.00 88.06 512 PRO A N 1
ATOM 3947 C CA . PRO A 1 512 ? 23.684 6.334 -4.662 1.00 88.06 512 PRO A CA 1
ATOM 3948 C C . PRO A 1 512 ? 23.658 5.703 -3.258 1.00 88.06 512 PRO A C 1
ATOM 3950 O O . PRO A 1 512 ? 24.449 4.801 -2.984 1.00 88.06 512 PRO A O 1
ATOM 3953 N N . GLY A 1 513 ? 22.802 6.214 -2.367 1.00 89.31 513 GLY A N 1
ATOM 3954 C CA . GLY A 1 513 ? 22.608 5.707 -1.011 1.00 89.31 513 GLY A CA 1
ATOM 3955 C C . GLY A 1 513 ? 21.661 4.509 -0.969 1.00 89.31 513 GLY A C 1
ATOM 3956 O O . GLY A 1 513 ? 21.508 3.788 -1.951 1.00 89.31 513 GLY A O 1
ATOM 3957 N N . MET A 1 514 ? 21.057 4.283 0.193 1.00 90.44 514 MET A N 1
ATOM 3958 C CA . MET A 1 514 ? 20.001 3.298 0.387 1.00 90.44 514 MET A CA 1
ATOM 3959 C C . MET A 1 514 ? 18.655 4.001 0.559 1.00 90.44 514 MET A C 1
ATOM 3961 O O . MET A 1 514 ? 18.458 4.742 1.525 1.00 90.44 514 MET A O 1
ATOM 3965 N N . GLU A 1 515 ? 17.713 3.707 -0.327 1.00 91.19 515 GLU A N 1
ATOM 3966 C CA . GLU A 1 515 ? 16.308 4.046 -0.164 1.00 91.19 515 GLU A CA 1
ATOM 3967 C C . GLU A 1 515 ? 15.577 2.916 0.563 1.00 91.19 515 GLU A C 1
ATOM 3969 O O . GLU A 1 515 ? 15.600 1.756 0.153 1.00 91.19 515 GLU A O 1
ATOM 3974 N N . ALA A 1 516 ? 14.918 3.253 1.668 1.00 89.00 516 ALA A N 1
ATOM 3975 C CA . ALA A 1 516 ? 14.319 2.273 2.563 1.00 89.00 516 ALA A CA 1
ATOM 3976 C C . ALA A 1 516 ? 12.973 2.730 3.125 1.00 89.00 516 ALA A C 1
ATOM 3978 O O . ALA A 1 516 ? 12.554 3.882 2.976 1.00 89.00 516 ALA A O 1
ATOM 3979 N N . SER A 1 517 ? 12.292 1.807 3.810 1.00 87.38 517 SER A N 1
ATOM 3980 C CA . SER A 1 517 ? 11.081 2.097 4.589 1.00 87.38 517 SER A CA 1
ATOM 3981 C C . SER A 1 517 ? 9.975 2.783 3.777 1.00 87.38 517 SER A C 1
ATOM 3983 O O . SER A 1 517 ? 9.240 3.625 4.291 1.00 87.38 517 SER A O 1
ATOM 3985 N N . ALA A 1 518 ? 9.841 2.393 2.505 1.00 91.38 518 ALA A N 1
ATOM 3986 C CA . ALA A 1 518 ? 8.838 2.927 1.596 1.00 91.38 518 ALA A CA 1
ATOM 3987 C C . ALA A 1 518 ? 7.415 2.666 2.112 1.00 91.38 518 ALA A C 1
ATOM 3989 O O . ALA A 1 518 ? 7.088 1.546 2.512 1.00 91.38 518 ALA A O 1
ATOM 3990 N N . ARG A 1 519 ? 6.558 3.689 2.110 1.00 90.38 519 ARG A N 1
ATOM 3991 C CA . ARG A 1 519 ? 5.157 3.621 2.546 1.00 90.38 519 ARG A CA 1
ATOM 3992 C C . ARG A 1 519 ? 4.280 4.470 1.633 1.00 90.38 519 ARG A C 1
ATOM 3994 O O . ARG A 1 519 ? 4.546 5.651 1.424 1.00 90.38 519 ARG A O 1
ATOM 4001 N N . ILE A 1 520 ? 3.223 3.867 1.096 1.00 86.25 520 ILE A N 1
ATOM 4002 C CA . ILE A 1 520 ? 2.223 4.549 0.270 1.00 86.25 520 ILE A CA 1
ATOM 4003 C C . ILE A 1 520 ? 1.128 5.101 1.188 1.00 86.25 520 ILE A C 1
ATOM 4005 O O . ILE A 1 520 ? 0.653 4.401 2.085 1.00 86.25 520 ILE A O 1
ATOM 4009 N N . SER A 1 521 ? 0.720 6.351 0.974 1.00 80.94 521 SER A N 1
ATOM 4010 C CA . SER A 1 521 ? -0.402 6.948 1.699 1.00 80.94 521 SER A CA 1
ATOM 4011 C C . SER A 1 521 ? -1.712 6.186 1.441 1.00 80.94 521 SER A C 1
ATOM 4013 O O . SER A 1 521 ? -1.897 5.609 0.370 1.00 80.94 521 SER A O 1
ATOM 4015 N N . PRO A 1 522 ? -2.676 6.207 2.376 1.00 75.75 522 PRO A N 1
ATOM 4016 C CA . PRO A 1 522 ? -3.950 5.499 2.211 1.00 75.75 522 PRO A CA 1
ATOM 4017 C C . PRO A 1 522 ? -4.771 5.883 0.969 1.00 75.75 522 PRO A C 1
ATOM 4019 O O . PRO A 1 522 ? -5.560 5.077 0.478 1.00 75.75 522 PRO A O 1
ATOM 4022 N N . ASP A 1 523 ? -4.599 7.103 0.455 1.00 70.75 523 ASP A N 1
ATOM 4023 C CA . ASP A 1 523 ? -5.217 7.584 -0.788 1.00 70.75 523 ASP A CA 1
ATOM 4024 C C . ASP A 1 523 ? -4.422 7.219 -2.056 1.00 70.75 523 ASP A C 1
ATOM 4026 O O . ASP A 1 523 ? -4.885 7.465 -3.171 1.00 70.75 523 ASP A O 1
ATOM 4030 N N . GLY A 1 524 ? -3.243 6.613 -1.900 1.00 75.81 524 GLY A N 1
ATOM 4031 C CA . GLY A 1 524 ? -2.365 6.191 -2.984 1.00 75.81 524 GLY A CA 1
ATOM 4032 C C . GLY A 1 524 ? -1.607 7.322 -3.680 1.00 75.81 524 GLY A C 1
ATOM 4033 O O . GLY A 1 524 ? -0.945 7.048 -4.679 1.00 75.81 524 GLY A O 1
ATOM 4034 N N . SER A 1 525 ? -1.699 8.575 -3.214 1.00 75.56 525 SER A N 1
ATOM 4035 C CA . SER A 1 525 ? -1.109 9.719 -3.927 1.00 75.56 525 SER A CA 1
ATOM 4036 C C . SER A 1 525 ? 0.300 10.113 -3.484 1.00 75.56 525 SER A C 1
ATOM 4038 O O . SER A 1 525 ? 0.962 10.857 -4.205 1.00 75.56 525 SER A O 1
ATOM 4040 N N . THR A 1 526 ? 0.766 9.634 -2.330 1.00 83.88 526 THR A N 1
ATOM 4041 C CA . THR A 1 526 ? 2.046 10.040 -1.734 1.00 83.88 526 THR A CA 1
ATOM 4042 C C . THR A 1 526 ? 2.888 8.819 -1.378 1.00 83.88 526 THR A C 1
ATOM 4044 O O . THR A 1 526 ? 2.390 7.865 -0.782 1.00 83.88 526 THR A O 1
ATOM 4047 N N . LEU A 1 527 ? 4.178 8.870 -1.712 1.00 87.19 527 LEU A N 1
ATOM 4048 C CA . LEU A 1 527 ? 5.185 7.900 -1.289 1.00 87.19 527 LEU A CA 1
ATOM 4049 C C . LEU A 1 527 ? 6.092 8.547 -0.237 1.00 87.19 527 LEU A C 1
ATOM 4051 O O . LEU A 1 527 ? 6.747 9.549 -0.518 1.00 87.19 527 LEU A O 1
ATOM 4055 N N . TYR A 1 528 ? 6.139 7.960 0.953 1.00 89.31 528 TYR A N 1
ATOM 4056 C CA . TYR A 1 528 ? 7.119 8.274 1.990 1.00 89.31 528 TYR A CA 1
ATOM 4057 C C . TYR A 1 528 ? 8.243 7.248 1.918 1.00 89.31 528 TYR A C 1
ATOM 4059 O O . TYR A 1 528 ? 7.968 6.062 1.768 1.00 89.31 528 TYR A O 1
ATOM 4067 N N . PHE A 1 529 ? 9.492 7.682 2.027 1.00 90.62 529 PHE A N 1
ATOM 4068 C CA . PHE A 1 529 ? 10.655 6.798 2.077 1.00 90.62 529 PHE A CA 1
ATOM 4069 C C . PHE A 1 529 ? 11.804 7.503 2.803 1.00 90.62 529 PHE A C 1
ATOM 4071 O O . PHE A 1 529 ? 11.805 8.730 2.932 1.00 90.62 529 PHE A O 1
ATOM 4078 N N . ALA A 1 530 ? 12.756 6.723 3.303 1.00 88.81 530 ALA A N 1
ATOM 4079 C CA . ALA A 1 530 ? 13.991 7.218 3.890 1.00 88.81 530 ALA A CA 1
ATOM 4080 C C . ALA A 1 530 ? 15.127 7.097 2.874 1.00 88.81 530 ALA A C 1
ATOM 4082 O O . ALA A 1 530 ? 15.213 6.089 2.178 1.00 88.81 530 ALA A O 1
ATOM 4083 N N . THR A 1 531 ? 16.010 8.092 2.840 1.00 88.38 531 THR A N 1
ATOM 4084 C CA . THR A 1 531 ? 17.288 8.025 2.120 1.00 88.38 531 THR A CA 1
ATOM 4085 C C . THR A 1 531 ? 18.412 8.001 3.143 1.00 88.38 531 THR A C 1
ATOM 4087 O O . THR A 1 531 ? 18.533 8.912 3.966 1.00 88.38 531 THR A O 1
ATOM 4090 N N . ILE A 1 532 ? 19.234 6.958 3.085 1.00 84.31 532 ILE A N 1
ATOM 4091 C CA . ILE A 1 532 ? 20.364 6.718 3.982 1.00 84.31 532 ILE A CA 1
ATOM 4092 C C . ILE A 1 532 ? 21.642 6.840 3.150 1.00 84.31 532 ILE A C 1
ATOM 4094 O O . ILE A 1 532 ? 21.866 6.066 2.221 1.00 84.31 532 ILE A O 1
ATOM 4098 N N . SER A 1 533 ? 22.439 7.869 3.447 1.00 77.00 533 SER A N 1
ATOM 4099 C CA . SER A 1 533 ? 23.644 8.252 2.696 1.00 77.00 533 SER A CA 1
ATOM 4100 C C . SER A 1 533 ? 24.913 7.568 3.171 1.00 77.00 533 SER A C 1
ATOM 4102 O O . SER A 1 533 ? 25.082 7.519 4.414 1.00 77.00 533 SER A O 1
#

Foldseek 3Di:
DAPAPADWDAFLVRQWIWGDDPQKIWIAGPPVRDTLAIAHHPAHAQEYFEAQLVNFKTWTAGADPDDQNGAIWIDGSPDNYIDGLEGARWHYKYADNVNQKIWTAHDPPARDIDIAGADPVDDPNVRSDRYDDPVNVLVVLLVVLVVVCVVPVLPLVSLQSNLVSCVVVVVNVSSVVSPVSSVVSVVVPDDPDDDDDDDDDNPDDDDDDDDDDFDWDDDDDDVPFGKTWGWDDDPPDPDIDIDIDGPPPPPPPPPDDDDDDDDDDDDDDPPDDFDDPVCVVAVQDDLVFWFQWEAALQRFKIKTWGCDPPAQENIAIKMWGAPHNPGHIDHIGTLDCQEGPHPPKYWGQWDAANQRFKIKTKMCDPPDAANIFIWMWGDPHPPGRIHHIDTLDPLRDHNWHWGNWEAANQRFKIKIWTCDPPDLARIFIWIWGAPHNPGRTHHIDTLDCQADPNAHWHQWYAARQRFKIKTKGADDEDPPAAARIFIWMWGAPHNPGRIGHTDTPDDSQGHRFHKHSWYARSVRSDIDIRGDD